Protein AF-A0A1Q9VTE7-F1 (afdb_monomer)

Nearest PDB structures (foldseek):
  2yfb-assembly1_A  TM=2.200E-01  e=4.596E+00  Pseudomonas putida KT2440
  7x8v-assembly5_E  TM=1.874E-01  e=2.341E+00  Oryza sativa Japonica Group

Foldseek 3Di:
DVVVLVVLCVQLQVVLCLLQVHHQPQLADEEEEDCVCVVVVAWARDSVNSYTYDYPPDFQLNSQLRSQCSQLDVFQAPFPLQSLQLSNLSSVVSCVVRVHDDDDQDQDDCPDPLHDARQPDDQADDDCRPVNVSNNNSLSNVLVCLQQVPADSVLSNQLSNCSSQQHALQDDRPDQPPQGDRHYPLRSLSCRCRVVVSVCSLVSCVVHHDDPVVNVLVVLLVVLVVLLVVLCVLQPPAGAAPQLSNCSSVSVSVSNVVSSVLLPCLSNLNVLLVVLCVVLVAAAQVVLSVLRRHDRDNVSSNVSVVSSVLLSVLSVLLSQLVCLLVDDDDPLLVQLCVVLVLVVLSVQLRVCNNPNVSVSSNVSSCSSNVSSVCSSVSSVVVVVVVVVVVVVVVVVVVVVVVVVVVPPDDDDDDDDDDDDDDDDDDDDDDDDDDDDDDDDDDDDDDDDDDDDDDDDDDDDDDDDDDDDDDDDDDDDDPPDPDDDDPPDPPPDDDDDDDDDDDDDDDDDDDDDDDDDDDDDDDDDDDDDDDDDD

Mean predicted aligned error: 15.46 Å

Secondary structure (DSSP, 8-state):
-HHHHHHHHHHHHHHHHHHHTS------SEEEE-SHHHHHS--EEETTTTEEEE-TT--HHHHHHHHHTTTSSTTTBSSHHHHHHHHHHHHHHHHHHTT-----PPPP-TTSTT---GGG--S--STTHHHHHHHHHHHHHHHHIIIIITS-HHHHHHHHHHHHHT--TTS-TT--TTT--SB-HHHHHHIIIIIS--TTHHHHIIIII--HHHHHHHHHHHHHHHHHHHHHHHHTTSPPPHHHHHHHHTT-HHHHHHHHHHHTTHHHHHHHHHHHHHHHTPPP-HHHHHHHHT--SHHHHHHHHHHHHHHHHHHHHHHHHHHHHTS---HHHHHHHHHHTHHHHHHHHHHHHHTT-HHHHHHHHHHHHHHHHHHHHHHHHHHHHHHHHHHHHHHHHHHHHHHHTTT------------------------------------------------------------PPPPP-----------------S---PPP-------------------------------------

Radius of gyration: 44.02 Å; Cα contacts (8 Å, |Δi|>4): 575; chains: 1; bounding box: 144×98×125 Å

pLDDT: mean 78.43, std 24.12, range [26.5, 98.69]

Sequence (533 aa):
MGDFVEQQVTAGLPVLEEVVGHPWPGGLEVIREDVSPQVIGYAWFDPDADEIVVPEDLDEGLLFHELTHAWLDPLHVRERWLYEGLTEVVAERVVSRTDGTWDAVPVPDRRSDVAVPLAAWSEPAGERAGEVDDYGYAASYTAVADLVGDLDDETFTEIVAAVYAGESAYEAAGSAERNGGRTDWRRFLDLVEVRAGVADAPEVFRTWVLDEAGSGALEQRAEALAAYRALDEADAAWSTPFGLRSAMTHWRYPAAADAVAALGTAPADAAALQRAVAEAGLTEPASVREAYQEAADADEYAALVDLLPRAVDVVGAVDTASRTAAAERDPVSELGELVLAVDASASDARALLAGGGLDAAEDAAERATSRAGVATWAGAGVLLLAVVLVGGAVLAARALGRRRARVTSHRVTPSRVVGGSPPPTVESVGGSADARREETRVSTTPHEDRGTGEEQDWADRSDDSARETPGQATTEPDIGSAGAFPALANDALPRDPDVPTDVDPGDPRRSAVGDETDPDDGSPVDPARSSDD

Structure (mmCIF, N/CA/C/O backbone):
data_AF-A0A1Q9VTE7-F1
#
_entry.id   AF-A0A1Q9VTE7-F1
#
loop_
_atom_site.group_PDB
_atom_site.id
_atom_site.type_symbol
_atom_site.label_atom_id
_atom_site.label_alt_id
_atom_site.label_comp_id
_atom_site.label_asym_id
_atom_site.label_entity_id
_atom_site.label_seq_id
_atom_site.pdbx_PDB_ins_code
_atom_site.Cartn_x
_atom_site.Cartn_y
_atom_site.Cartn_z
_atom_site.occupancy
_atom_site.B_iso_or_equiv
_atom_site.auth_seq_id
_atom_site.auth_comp_id
_atom_site.auth_asym_id
_atom_site.auth_atom_id
_atom_site.pdbx_PDB_model_num
ATOM 1 N N . MET A 1 1 ? 11.995 -19.194 -40.676 1.00 61.34 1 MET A N 1
ATOM 2 C CA . MET A 1 1 ? 11.226 -18.274 -39.831 1.00 61.34 1 MET A CA 1
ATOM 3 C C . MET A 1 1 ? 9.909 -18.861 -39.328 1.00 61.34 1 MET A C 1
ATOM 5 O O . MET A 1 1 ? 9.873 -19.208 -38.162 1.00 61.34 1 MET A O 1
ATOM 9 N N . GLY A 1 2 ? 8.875 -19.066 -40.161 1.00 62.41 2 GLY A N 1
ATOM 10 C CA . GLY A 1 2 ? 7.535 -19.521 -39.713 1.00 62.41 2 GLY A CA 1
ATOM 11 C C . GLY A 1 2 ? 7.509 -20.642 -38.656 1.00 62.41 2 GLY A C 1
ATOM 12 O O . GLY A 1 2 ? 7.054 -20.406 -37.543 1.00 62.41 2 GLY A O 1
ATOM 13 N N . ASP A 1 3 ? 8.079 -21.815 -38.960 1.00 77.25 3 ASP A N 1
ATOM 14 C CA . ASP A 1 3 ? 8.145 -22.960 -38.029 1.00 77.25 3 ASP A CA 1
ATOM 15 C C . ASP A 1 3 ? 8.884 -22.655 -36.703 1.00 77.25 3 ASP A C 1
ATOM 17 O O . ASP A 1 3 ? 8.628 -23.312 -35.696 1.00 77.25 3 ASP A O 1
ATOM 21 N N . PHE A 1 4 ? 9.811 -21.686 -36.695 1.00 79.62 4 PHE A N 1
ATOM 22 C CA . PHE A 1 4 ? 10.529 -21.235 -35.495 1.00 79.62 4 PHE A CA 1
ATOM 23 C C . PHE A 1 4 ? 9.644 -20.311 -34.656 1.00 79.62 4 PHE A C 1
ATOM 25 O O . PHE A 1 4 ? 9.434 -20.593 -33.483 1.00 79.62 4 PHE A O 1
ATOM 32 N N . VAL A 1 5 ? 9.047 -19.279 -35.261 1.00 78.75 5 VAL A N 1
ATOM 33 C CA . VAL A 1 5 ? 8.142 -18.355 -34.556 1.00 78.75 5 VAL A CA 1
ATOM 34 C C . VAL A 1 5 ? 6.935 -19.105 -33.981 1.00 78.75 5 VAL A C 1
ATOM 36 O O . VAL A 1 5 ? 6.616 -18.932 -32.810 1.00 78.75 5 VAL A O 1
ATOM 39 N N . GLU A 1 6 ? 6.308 -20.008 -34.747 1.00 80.56 6 GLU A N 1
ATOM 40 C CA . GLU A 1 6 ? 5.195 -20.835 -34.253 1.00 80.56 6 GLU A CA 1
ATOM 41 C C . GLU A 1 6 ? 5.621 -21.706 -33.059 1.00 80.56 6 GLU A C 1
ATOM 43 O O . GLU A 1 6 ? 4.884 -21.812 -32.077 1.00 80.56 6 GLU A O 1
ATOM 48 N N . GLN A 1 7 ? 6.823 -22.292 -33.102 1.00 83.31 7 GLN A N 1
ATOM 49 C CA . GLN A 1 7 ? 7.374 -23.088 -32.004 1.00 83.31 7 GLN A CA 1
ATOM 50 C C . GLN A 1 7 ? 7.652 -22.243 -30.754 1.00 83.31 7 GLN A C 1
ATOM 52 O O . GLN A 1 7 ? 7.215 -22.632 -29.669 1.00 83.31 7 GLN A O 1
ATOM 57 N N . GLN A 1 8 ? 8.332 -21.103 -30.898 1.00 84.06 8 GLN A N 1
ATOM 58 C CA . GLN A 1 8 ? 8.698 -20.237 -29.775 1.00 84.06 8 GLN A CA 1
ATOM 59 C C . GLN A 1 8 ? 7.476 -19.583 -29.132 1.00 84.06 8 GLN A C 1
ATOM 61 O O . GLN A 1 8 ? 7.354 -19.604 -27.913 1.00 84.06 8 GLN A O 1
ATOM 66 N N . VAL A 1 9 ? 6.511 -19.101 -29.922 1.00 85.00 9 VAL A N 1
ATOM 67 C CA . VAL A 1 9 ? 5.245 -18.580 -29.384 1.00 85.00 9 VAL A CA 1
ATOM 68 C C . VAL A 1 9 ? 4.466 -19.696 -28.677 1.00 85.00 9 VAL A C 1
ATOM 70 O O . VAL A 1 9 ? 4.014 -19.507 -27.554 1.00 85.00 9 VAL A O 1
ATOM 73 N N . THR A 1 10 ? 4.357 -20.894 -29.264 1.00 86.94 10 THR A N 1
ATOM 74 C CA . THR A 1 10 ? 3.608 -22.006 -28.639 1.00 86.94 10 THR A CA 1
ATOM 75 C C . THR A 1 10 ? 4.230 -22.488 -27.322 1.00 86.94 10 THR A C 1
ATOM 77 O O . THR A 1 10 ? 3.499 -22.908 -26.424 1.00 86.94 10 THR A O 1
ATOM 80 N N . ALA A 1 11 ? 5.561 -22.474 -27.205 1.00 87.38 11 ALA A N 1
ATOM 81 C CA . ALA A 1 11 ? 6.274 -22.956 -26.021 1.00 87.38 11 ALA A CA 1
ATOM 82 C C . ALA A 1 11 ? 6.509 -21.863 -24.966 1.00 87.38 11 ALA A C 1
ATOM 84 O O . ALA A 1 11 ? 6.350 -22.122 -23.775 1.00 87.38 11 ALA A O 1
ATOM 85 N N . GLY A 1 12 ? 6.888 -20.662 -25.403 1.00 90.31 12 GLY A N 1
ATOM 86 C CA . GLY A 1 12 ? 7.320 -19.560 -24.552 1.00 90.31 12 GLY A CA 1
ATOM 87 C C . GLY A 1 12 ? 6.217 -18.587 -24.154 1.00 90.31 12 GLY A C 1
ATOM 88 O O . GLY A 1 12 ? 6.321 -18.013 -23.078 1.00 90.31 12 GLY A O 1
ATOM 89 N N . LEU A 1 13 ? 5.125 -18.438 -24.919 1.00 91.06 13 LEU A N 1
ATOM 90 C CA . LEU A 1 13 ? 4.034 -17.535 -24.521 1.00 91.06 13 LEU A CA 1
ATOM 91 C C . LEU A 1 13 ? 3.415 -17.901 -23.154 1.00 91.06 13 LEU A C 1
ATOM 93 O O . LEU A 1 13 ? 3.263 -16.996 -22.340 1.00 91.06 13 LEU A O 1
ATOM 97 N N . PRO A 1 14 ? 3.146 -19.183 -22.816 1.00 95.12 14 PRO A N 1
ATOM 98 C CA . PRO A 1 14 ? 2.691 -19.542 -21.469 1.00 95.12 14 PRO A CA 1
ATOM 99 C C . PRO A 1 14 ? 3.731 -19.239 -20.378 1.00 95.12 14 PRO A C 1
ATOM 101 O O . PRO A 1 14 ? 3.369 -18.916 -19.252 1.00 95.12 14 PRO A O 1
ATOM 104 N N . VAL A 1 15 ? 5.027 -19.327 -20.700 1.00 96.69 15 VAL A N 1
ATOM 105 C CA . VAL A 1 15 ? 6.117 -18.975 -19.773 1.00 96.69 15 VAL A CA 1
ATOM 106 C C . VAL A 1 15 ? 6.173 -17.460 -19.567 1.00 96.69 15 VAL A C 1
ATOM 108 O O . VAL A 1 15 ? 6.393 -17.010 -18.449 1.00 96.69 15 VAL A O 1
ATOM 111 N N . LEU A 1 16 ? 5.926 -16.679 -20.618 1.00 95.81 16 LEU A N 1
ATOM 112 C CA . LEU A 1 16 ? 5.852 -15.222 -20.575 1.00 95.81 16 LEU A CA 1
ATOM 113 C C . LEU A 1 16 ? 4.632 -14.742 -19.767 1.00 95.81 16 LEU A C 1
ATOM 115 O O . LEU A 1 16 ? 4.798 -13.906 -18.884 1.00 95.81 16 LEU A O 1
ATOM 119 N N . GLU A 1 17 ? 3.448 -15.342 -19.959 1.00 96.44 17 GLU A N 1
ATOM 120 C CA . GLU A 1 17 ? 2.269 -15.112 -19.099 1.00 96.44 17 GLU A CA 1
ATOM 121 C C . GLU A 1 17 ? 2.569 -15.416 -17.616 1.00 96.44 17 GLU A C 1
ATOM 123 O O . GLU A 1 17 ? 2.171 -14.659 -16.729 1.00 96.44 17 GLU A O 1
ATOM 128 N N . GLU A 1 18 ? 3.299 -16.503 -17.330 1.00 97.50 18 GLU A N 1
ATOM 129 C CA . GLU A 1 18 ? 3.735 -16.844 -15.969 1.00 97.50 18 GLU A CA 1
ATOM 130 C C . GLU A 1 18 ? 4.738 -15.832 -15.388 1.00 97.50 18 GLU A C 1
ATOM 132 O O . GLU A 1 18 ? 4.627 -15.509 -14.211 1.00 97.50 18 GLU A O 1
ATOM 137 N N . VAL A 1 19 ? 5.701 -15.337 -16.177 1.00 97.75 19 VAL A N 1
ATOM 138 C CA . VAL A 1 19 ? 6.744 -14.384 -15.733 1.00 97.75 19 VAL A CA 1
ATOM 139 C C . VAL A 1 19 ? 6.196 -12.962 -15.542 1.00 97.75 19 VAL A C 1
ATOM 141 O O . VAL A 1 19 ? 6.643 -12.247 -14.648 1.00 97.75 19 VAL A O 1
ATOM 144 N N . VAL A 1 20 ? 5.221 -12.545 -16.355 1.00 97.19 20 VAL A N 1
ATOM 145 C CA . VAL A 1 20 ? 4.538 -11.241 -16.235 1.00 97.19 20 VAL A CA 1
ATOM 146 C C . VAL A 1 20 ? 3.411 -11.279 -15.185 1.00 97.19 20 VAL A C 1
ATOM 148 O O . VAL A 1 20 ? 2.946 -10.241 -14.706 1.00 97.19 20 VAL A O 1
ATOM 151 N N . GLY A 1 21 ? 2.947 -12.476 -14.813 1.00 96.81 21 GLY A N 1
ATOM 152 C CA . GLY A 1 21 ? 1.871 -12.680 -13.839 1.00 96.81 21 GLY A CA 1
ATOM 153 C C . GLY A 1 21 ? 0.476 -12.326 -14.364 1.00 96.81 21 GLY A C 1
ATOM 154 O O . GLY A 1 21 ? -0.479 -12.281 -13.588 1.00 96.81 21 GLY A O 1
ATOM 155 N N . HIS A 1 22 ? 0.343 -12.080 -15.670 1.00 95.12 22 HIS A N 1
ATOM 156 C CA . HIS A 1 22 ? -0.901 -11.702 -16.333 1.00 95.12 22 HIS A CA 1
ATOM 157 C C . HIS A 1 22 ? -1.120 -12.541 -17.601 1.00 95.12 22 HIS A C 1
ATOM 159 O O . HIS A 1 22 ? -0.162 -12.807 -18.325 1.00 95.12 22 HIS A O 1
ATOM 165 N N . PRO A 1 23 ? -2.375 -12.916 -17.925 1.00 94.38 23 PRO A N 1
ATOM 166 C CA . PRO A 1 23 ? -2.702 -13.496 -19.225 1.00 94.38 23 PRO A CA 1
ATOM 167 C C . PRO A 1 23 ? -2.325 -12.562 -20.379 1.00 94.38 23 PRO A C 1
ATOM 169 O O . PRO A 1 23 ? -2.251 -11.342 -20.196 1.00 94.38 23 PRO A O 1
ATOM 172 N N . TRP A 1 24 ? -2.181 -13.128 -21.577 1.00 91.12 24 TRP A N 1
ATOM 173 C CA . TRP A 1 24 ? -1.982 -12.373 -22.809 1.00 91.12 24 TRP A CA 1
ATOM 174 C C . TRP A 1 24 ? -3.080 -11.302 -22.980 1.00 91.12 24 TRP A C 1
ATOM 176 O O . TRP A 1 24 ? -4.270 -11.647 -22.971 1.00 91.12 24 TRP A O 1
ATOM 186 N N . PRO A 1 25 ? -2.727 -10.014 -23.151 1.00 86.88 25 PRO A N 1
ATOM 187 C CA . PRO A 1 25 ? -3.695 -8.919 -23.106 1.00 86.88 25 PRO A CA 1
ATOM 188 C C . PRO A 1 25 ? -4.499 -8.780 -24.409 1.00 86.88 25 PRO A C 1
ATOM 190 O O . PRO A 1 25 ? -5.532 -8.109 -24.431 1.00 86.88 25 PRO A O 1
ATOM 193 N N . GLY A 1 26 ? -4.071 -9.449 -25.484 1.00 81.25 26 GLY A N 1
ATOM 194 C CA . GLY A 1 26 ? -4.606 -9.290 -26.836 1.00 81.25 26 GLY A CA 1
ATOM 195 C C . GLY A 1 26 ? -3.626 -8.517 -27.716 1.00 81.25 26 GLY A C 1
ATOM 196 O O . GLY A 1 26 ? -2.425 -8.577 -27.486 1.00 81.25 26 GLY A O 1
ATOM 197 N N . GLY A 1 27 ? -4.132 -7.828 -28.737 1.00 66.75 27 GLY A N 1
ATOM 198 C CA . GLY A 1 27 ? -3.335 -6.873 -29.516 1.00 66.75 27 GLY A CA 1
ATOM 199 C C . GLY A 1 27 ? -2.250 -7.465 -30.426 1.00 66.75 27 GLY A C 1
ATOM 200 O O . GLY A 1 27 ? -1.296 -6.778 -30.754 1.00 66.75 27 GLY A O 1
ATOM 201 N N . LEU A 1 28 ? -2.350 -8.739 -30.823 1.00 71.31 28 LEU A N 1
ATOM 202 C CA . LEU A 1 28 ? -1.445 -9.333 -31.813 1.00 71.31 28 LEU A CA 1
ATOM 203 C C . LEU A 1 28 ? -2.222 -10.232 -32.773 1.00 71.31 28 LEU A C 1
ATOM 205 O O . LEU A 1 28 ? -2.659 -11.328 -32.411 1.00 71.31 28 LEU A O 1
ATOM 209 N N . GLU A 1 29 ? -2.387 -9.758 -34.004 1.00 67.38 29 GLU A N 1
ATOM 210 C CA . GLU A 1 29 ? -2.978 -10.498 -35.118 1.00 67.38 29 GLU A CA 1
ATOM 211 C C . GLU A 1 29 ? -1.906 -11.079 -36.058 1.00 67.38 29 GLU A C 1
ATOM 213 O O . GLU A 1 29 ? -2.140 -12.125 -36.674 1.00 67.38 29 GLU A O 1
ATOM 218 N N . VAL A 1 30 ? -0.736 -10.431 -36.183 1.00 74.19 30 VAL A N 1
ATOM 219 C CA . VAL A 1 30 ? 0.294 -10.776 -37.182 1.00 74.19 30 VAL A CA 1
ATOM 220 C C . VAL A 1 30 ? 1.719 -10.663 -36.620 1.00 74.19 30 VAL A C 1
ATOM 222 O O . VAL A 1 30 ? 2.075 -9.680 -35.988 1.00 74.19 30 VAL A O 1
ATOM 225 N N . ILE A 1 31 ? 2.580 -11.637 -36.934 1.00 72.50 31 ILE A N 1
ATOM 226 C CA . ILE A 1 31 ? 4.043 -11.474 -36.864 1.00 72.50 31 ILE A CA 1
ATOM 227 C C . ILE A 1 31 ? 4.568 -11.539 -38.300 1.00 72.50 31 ILE A C 1
ATOM 229 O O . ILE A 1 31 ? 4.306 -12.520 -39.007 1.00 72.50 31 ILE A O 1
ATOM 233 N N . ARG A 1 32 ? 5.278 -10.501 -38.750 1.00 73.81 32 ARG A N 1
ATOM 234 C CA . ARG A 1 32 ? 5.707 -10.338 -40.143 1.00 73.81 32 ARG A CA 1
ATOM 235 C C . ARG A 1 32 ? 7.209 -10.117 -40.261 1.00 73.81 32 ARG A C 1
ATOM 237 O O . ARG A 1 32 ? 7.781 -9.222 -39.658 1.00 73.81 32 ARG A O 1
ATOM 244 N N . GLU A 1 33 ? 7.823 -10.913 -41.125 1.00 61.25 33 GLU A N 1
ATOM 245 C CA . GLU A 1 33 ? 9.220 -10.775 -41.532 1.00 61.25 33 GLU A CA 1
ATOM 246 C C . GLU A 1 33 ? 9.365 -9.616 -42.539 1.00 61.25 33 GLU A C 1
ATOM 248 O O . GLU A 1 33 ? 8.597 -9.517 -43.506 1.00 61.25 33 GLU A O 1
ATOM 253 N N . ASP A 1 34 ? 10.326 -8.720 -42.309 1.00 62.97 34 ASP A N 1
ATOM 254 C CA . ASP A 1 34 ? 10.645 -7.589 -43.186 1.00 62.97 34 ASP A CA 1
ATOM 255 C C . ASP A 1 34 ? 12.166 -7.346 -43.211 1.00 62.97 34 ASP A C 1
ATOM 257 O O . ASP A 1 34 ? 12.879 -7.565 -42.233 1.00 62.97 34 ASP A O 1
ATOM 261 N N . VAL A 1 35 ? 12.671 -6.851 -44.340 1.00 58.28 35 VAL A N 1
ATOM 262 C CA . VAL A 1 35 ? 14.075 -6.439 -44.506 1.00 58.28 35 VAL A CA 1
ATOM 263 C C . VAL A 1 35 ? 14.306 -5.046 -43.896 1.00 58.28 35 VAL A C 1
ATOM 265 O O . VAL A 1 35 ? 15.431 -4.672 -43.575 1.00 58.28 35 VAL A O 1
ATOM 268 N N . SER A 1 36 ? 13.244 -4.261 -43.702 1.00 56.44 36 SER A N 1
ATOM 269 C CA . SER A 1 36 ? 13.298 -2.908 -43.137 1.00 56.44 36 SER A CA 1
ATOM 270 C C . SER A 1 36 ? 13.924 -2.872 -41.724 1.00 56.44 36 SER A C 1
ATOM 272 O O . SER A 1 36 ? 14.853 -2.084 -41.547 1.00 56.44 36 SER A O 1
ATOM 274 N N . PRO A 1 37 ? 13.558 -3.759 -40.769 1.00 55.72 37 PRO A N 1
ATOM 275 C CA . PRO A 1 37 ? 14.304 -3.997 -39.529 1.00 55.72 37 PRO A CA 1
ATOM 276 C C . PRO A 1 37 ? 15.818 -4.185 -39.696 1.00 55.72 37 PRO A C 1
ATOM 278 O O . PRO A 1 37 ? 16.584 -3.555 -38.979 1.00 55.72 37 PRO A O 1
ATOM 281 N N . GLN A 1 38 ? 16.289 -4.972 -40.674 1.00 49.75 38 GLN A N 1
ATOM 282 C CA . GLN A 1 38 ? 17.734 -5.181 -40.897 1.00 49.75 38 GLN A CA 1
ATOM 283 C C . GLN A 1 38 ? 18.459 -3.921 -41.406 1.00 49.75 38 GLN A C 1
ATOM 285 O O . GLN A 1 38 ? 19.674 -3.798 -41.260 1.00 49.75 38 GLN A O 1
ATOM 290 N N . VAL A 1 39 ? 17.733 -2.993 -42.039 1.00 41.41 39 VAL A N 1
ATOM 291 C CA . VAL A 1 39 ? 18.275 -1.720 -42.547 1.00 41.41 39 VAL A CA 1
ATOM 292 C C . VAL A 1 39 ? 18.219 -0.615 -41.485 1.00 41.41 39 VAL A C 1
ATOM 294 O O . VAL A 1 39 ? 19.031 0.309 -41.529 1.00 41.41 39 VAL A O 1
ATOM 297 N N . ILE A 1 40 ? 17.265 -0.702 -40.556 1.00 46.00 40 ILE A N 1
ATOM 298 C CA . ILE A 1 40 ? 16.991 0.302 -39.518 1.00 46.00 40 ILE A CA 1
ATOM 299 C C . ILE A 1 40 ? 17.677 -0.052 -38.183 1.00 46.00 40 ILE A C 1
ATOM 301 O O . ILE A 1 40 ? 18.106 0.853 -37.474 1.00 46.00 40 ILE A O 1
ATOM 305 N N . GLY A 1 41 ? 17.869 -1.343 -37.894 1.00 38.69 41 GLY A N 1
ATOM 306 C CA . GLY A 1 41 ? 18.646 -1.861 -36.762 1.00 38.69 41 GLY A CA 1
ATOM 307 C C . GLY A 1 41 ? 17.838 -2.528 -35.644 1.00 38.69 41 GLY A C 1
ATOM 308 O O . GLY A 1 41 ? 18.449 -3.006 -34.696 1.00 38.69 41 GLY A O 1
ATOM 309 N N . TYR A 1 42 ? 16.505 -2.576 -35.735 1.00 47.16 42 TYR A N 1
ATOM 310 C CA . TYR A 1 42 ? 15.626 -3.094 -34.678 1.00 47.16 42 TYR A CA 1
ATOM 311 C C . TYR A 1 42 ? 14.313 -3.669 -35.236 1.00 47.16 42 TYR A C 1
ATOM 313 O O . TYR A 1 42 ? 13.849 -3.259 -36.306 1.00 47.16 42 TYR A O 1
ATOM 321 N N . ALA A 1 43 ? 13.739 -4.636 -34.514 1.00 59.19 43 ALA A N 1
ATOM 322 C CA . ALA A 1 43 ? 12.340 -5.046 -34.657 1.00 59.19 43 ALA A CA 1
ATOM 323 C C . ALA A 1 43 ? 11.421 -4.025 -33.950 1.00 59.19 43 ALA A C 1
ATOM 325 O O . ALA A 1 43 ? 11.916 -3.052 -33.376 1.00 59.19 43 ALA A O 1
ATOM 326 N N . TRP A 1 44 ? 10.100 -4.179 -34.074 1.00 63.25 44 TRP A N 1
ATOM 327 C CA . TRP A 1 44 ? 9.150 -3.457 -33.218 1.00 63.25 44 TRP A CA 1
ATOM 328 C C . TRP A 1 44 ? 7.772 -4.133 -33.162 1.00 63.25 44 TRP A C 1
ATOM 330 O O . TRP A 1 44 ? 7.289 -4.684 -34.160 1.00 63.25 44 TRP A O 1
ATOM 340 N N . PHE A 1 45 ? 7.104 -3.999 -32.019 1.00 64.00 45 PHE A N 1
ATOM 341 C CA . PHE A 1 45 ? 5.660 -4.148 -31.854 1.00 64.00 45 PHE A CA 1
ATOM 342 C C . PHE A 1 45 ? 4.927 -2.844 -32.219 1.00 64.00 45 PHE A C 1
ATOM 344 O O . PHE A 1 45 ? 5.261 -1.766 -31.726 1.00 64.00 45 PHE A O 1
ATOM 351 N N . ASP A 1 46 ? 3.919 -2.933 -33.087 1.00 66.25 46 ASP A N 1
ATOM 352 C CA . ASP A 1 46 ? 3.013 -1.842 -33.451 1.00 66.25 46 ASP A CA 1
ATOM 353 C C . ASP A 1 46 ? 1.635 -2.062 -32.784 1.00 66.25 46 ASP A C 1
ATOM 355 O O . ASP A 1 46 ? 0.829 -2.853 -33.289 1.00 66.25 46 ASP A O 1
ATOM 359 N N . PRO A 1 47 ? 1.338 -1.368 -31.665 1.00 60.97 47 PRO A N 1
ATOM 360 C CA . PRO A 1 47 ? 0.075 -1.512 -30.938 1.00 60.97 47 PRO A CA 1
ATOM 361 C C . PRO A 1 47 ? -1.126 -0.845 -31.634 1.00 60.97 47 PRO A C 1
ATOM 363 O O . PRO A 1 47 ? -2.255 -1.037 -31.189 1.00 60.97 47 PRO A O 1
ATOM 366 N N . ASP A 1 48 ? -0.920 -0.054 -32.697 1.00 67.38 48 ASP A N 1
ATOM 367 C CA . ASP A 1 48 ? -2.009 0.479 -33.533 1.00 67.38 48 ASP A CA 1
ATOM 368 C C . ASP A 1 48 ? -2.373 -0.495 -34.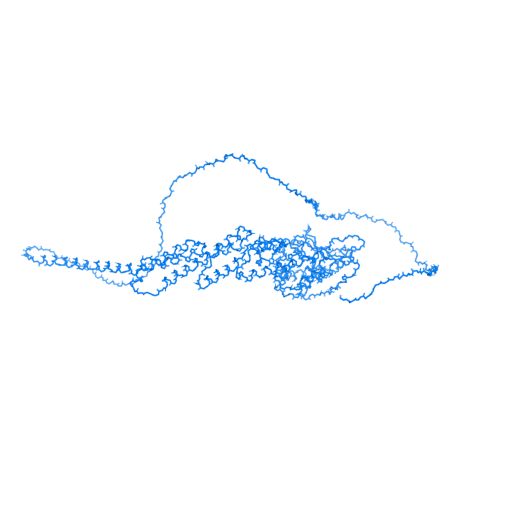677 1.00 67.38 48 ASP A C 1
ATOM 370 O O . ASP A 1 48 ? -3.477 -0.417 -35.231 1.00 67.38 48 ASP A O 1
ATOM 374 N N . ALA A 1 49 ? -1.453 -1.395 -35.051 1.00 60.75 49 ALA A N 1
ATOM 375 C CA . ALA A 1 49 ? -1.610 -2.366 -36.137 1.00 60.75 49 ALA A CA 1
ATOM 376 C C . ALA A 1 49 ? -1.795 -3.827 -35.678 1.00 60.75 49 ALA A C 1
ATOM 378 O O . ALA A 1 49 ? -2.026 -4.689 -36.529 1.00 60.75 49 ALA A O 1
ATOM 379 N N . ASP A 1 50 ? -1.693 -4.104 -34.373 1.00 69.25 50 ASP A N 1
ATOM 380 C CA . ASP A 1 50 ? -1.655 -5.451 -33.784 1.00 69.25 50 ASP A CA 1
ATOM 381 C C . ASP A 1 50 ? -0.592 -6.358 -34.464 1.00 69.25 50 ASP A C 1
ATOM 383 O O . ASP A 1 50 ? -0.831 -7.542 -34.739 1.00 69.25 50 ASP A O 1
ATOM 387 N N . GLU A 1 51 ? 0.582 -5.799 -34.794 1.00 77.00 51 GLU A N 1
ATOM 388 C CA . GLU A 1 51 ? 1.633 -6.451 -35.596 1.00 77.00 51 GLU A CA 1
ATOM 389 C C . GLU A 1 51 ? 3.012 -6.392 -34.912 1.00 77.00 51 GLU A C 1
ATOM 391 O O . GLU A 1 51 ? 3.405 -5.349 -34.402 1.00 77.00 51 GLU A O 1
ATOM 396 N N . ILE A 1 52 ? 3.793 -7.481 -34.955 1.00 69.75 52 ILE A N 1
ATOM 397 C CA . ILE A 1 52 ? 5.250 -7.435 -34.701 1.00 69.75 52 ILE A CA 1
ATOM 398 C C . ILE A 1 52 ? 5.986 -7.544 -36.037 1.00 69.75 52 ILE A C 1
ATOM 400 O O . ILE A 1 52 ? 5.768 -8.500 -36.791 1.00 69.75 52 ILE A O 1
ATOM 404 N N . VAL A 1 53 ? 6.897 -6.609 -36.314 1.00 72.50 53 VAL A N 1
ATOM 405 C CA . VAL A 1 53 ? 7.746 -6.618 -37.514 1.00 72.50 53 VAL A CA 1
ATOM 406 C C . VAL A 1 53 ? 9.168 -7.050 -37.146 1.00 72.50 53 VAL A C 1
ATOM 408 O O . VAL A 1 53 ? 9.870 -6.345 -36.427 1.00 72.50 53 VAL A O 1
ATOM 411 N N . VAL A 1 54 ? 9.605 -8.207 -37.655 1.00 68.88 54 VAL A N 1
ATOM 412 C CA . VAL A 1 54 ? 10.877 -8.864 -37.286 1.00 68.88 54 VAL A CA 1
ATOM 413 C C . VAL A 1 54 ? 11.887 -8.930 -38.447 1.00 68.88 54 VAL A C 1
ATOM 415 O O . VAL A 1 54 ? 11.474 -9.074 -39.602 1.00 68.88 54 VAL A O 1
ATOM 418 N N . PRO A 1 55 ? 13.209 -8.864 -38.177 1.00 68.94 55 PRO A N 1
ATOM 419 C CA . PRO A 1 55 ? 14.258 -9.120 -39.172 1.00 68.94 55 PRO A CA 1
ATOM 420 C C . PRO A 1 55 ? 14.341 -10.606 -39.566 1.00 68.94 55 PRO A C 1
ATOM 422 O O . PRO A 1 55 ? 13.913 -11.477 -38.811 1.00 68.94 55 PRO A O 1
ATOM 425 N N . GLU A 1 56 ? 14.979 -10.922 -40.704 1.00 63.78 56 GLU A N 1
ATOM 426 C CA . GLU A 1 56 ? 15.222 -12.321 -41.129 1.00 63.78 56 GLU A CA 1
ATOM 427 C C . GLU A 1 56 ? 16.183 -13.090 -40.185 1.00 63.78 56 GLU A C 1
ATOM 429 O O . GLU A 1 56 ? 16.216 -14.321 -40.203 1.00 63.78 56 GLU A O 1
ATOM 434 N N . ASP A 1 57 ? 16.940 -12.373 -39.343 1.00 66.88 57 ASP A N 1
ATOM 435 C CA . ASP A 1 57 ? 17.897 -12.911 -38.359 1.00 66.88 57 ASP A CA 1
ATOM 436 C C . ASP A 1 57 ? 17.340 -12.919 -36.913 1.00 66.88 57 ASP A C 1
ATOM 438 O O . ASP A 1 57 ? 18.104 -12.847 -35.955 1.00 66.88 57 ASP A O 1
ATOM 442 N N . LEU A 1 58 ? 16.012 -12.982 -36.744 1.00 76.25 58 LEU A N 1
ATOM 443 C CA . LEU A 1 58 ? 15.338 -13.060 -35.438 1.00 76.25 58 LEU A CA 1
ATOM 444 C C . LEU A 1 58 ? 15.855 -14.221 -34.564 1.00 76.25 58 LEU A C 1
ATOM 446 O O . LEU A 1 58 ? 15.751 -15.391 -34.950 1.00 76.25 58 LEU A O 1
ATOM 450 N N . ASP A 1 59 ? 16.308 -13.897 -33.353 1.00 83.81 59 ASP A N 1
ATOM 451 C CA . ASP A 1 59 ? 16.586 -14.854 -32.280 1.00 83.81 59 ASP A CA 1
ATOM 452 C C . ASP A 1 59 ? 15.448 -14.928 -31.236 1.00 83.81 59 ASP A C 1
ATOM 454 O O . ASP A 1 59 ? 14.402 -14.285 -31.350 1.00 83.81 59 ASP A O 1
ATOM 458 N N . GLU A 1 60 ? 15.625 -15.799 -30.241 1.00 84.88 60 GLU A N 1
ATOM 459 C CA . GLU A 1 60 ? 14.636 -16.067 -29.191 1.00 84.88 60 GLU A CA 1
ATOM 460 C C . GLU A 1 60 ? 14.490 -14.886 -28.219 1.00 84.88 60 GLU A C 1
ATOM 462 O O . GLU A 1 60 ? 13.376 -14.591 -27.790 1.00 84.88 60 GLU A O 1
ATOM 467 N N . GLY A 1 61 ? 15.589 -14.193 -27.905 1.00 87.38 61 GLY A N 1
ATOM 468 C CA . GLY A 1 61 ? 15.597 -13.038 -27.011 1.00 87.38 61 GLY A CA 1
ATOM 469 C C . GLY A 1 61 ? 14.844 -11.865 -27.619 1.00 87.38 61 GLY A C 1
ATOM 470 O O . GLY A 1 61 ? 13.903 -11.367 -27.005 1.00 87.38 61 GLY A O 1
ATOM 471 N N . LEU A 1 62 ? 15.165 -11.511 -28.866 1.00 87.81 62 LEU A N 1
ATOM 472 C CA . LEU A 1 62 ? 14.466 -10.458 -29.602 1.00 87.81 62 LEU A CA 1
ATOM 473 C C . LEU A 1 62 ? 12.970 -10.777 -29.782 1.00 87.81 62 LEU A C 1
ATOM 475 O O . LEU A 1 62 ? 12.133 -9.889 -29.662 1.00 87.81 62 LEU A O 1
ATOM 479 N N . LEU A 1 63 ? 12.592 -12.042 -30.006 1.00 88.19 63 LEU A N 1
ATOM 480 C CA . LEU A 1 63 ? 11.174 -12.412 -30.087 1.00 88.19 63 LEU A CA 1
ATOM 481 C C . LEU A 1 63 ? 10.435 -12.200 -28.754 1.00 88.19 63 LEU A C 1
ATOM 483 O O . LEU A 1 63 ? 9.319 -11.678 -28.758 1.00 88.19 63 LEU A O 1
ATOM 487 N N . PHE A 1 64 ? 11.018 -12.602 -27.620 1.00 92.06 64 PHE A N 1
ATOM 488 C CA . PHE A 1 64 ? 10.376 -12.403 -26.315 1.00 92.06 64 PHE A CA 1
ATOM 489 C C . PHE A 1 64 ? 10.441 -10.948 -25.831 1.00 92.06 64 PHE A C 1
ATOM 491 O O . PHE A 1 64 ? 9.529 -10.529 -25.119 1.00 92.06 64 PHE A O 1
ATOM 498 N N . HIS A 1 65 ? 11.431 -10.169 -26.274 1.00 93.38 65 HIS A N 1
ATOM 499 C CA . HIS A 1 65 ? 11.470 -8.715 -26.118 1.00 93.38 65 HIS A CA 1
ATOM 500 C C . HIS A 1 65 ? 10.209 -8.095 -26.746 1.00 93.38 65 HIS A C 1
ATOM 502 O O . HIS A 1 65 ? 9.343 -7.583 -26.036 1.00 93.38 65 HIS A O 1
ATOM 508 N N . GLU A 1 66 ? 10.017 -8.269 -28.057 1.00 89.75 66 GLU A N 1
ATOM 509 C CA . GLU A 1 66 ? 8.870 -7.690 -28.771 1.00 89.75 66 GLU A CA 1
ATOM 510 C C . GLU A 1 66 ? 7.512 -8.164 -28.231 1.00 89.75 66 GLU A C 1
ATOM 5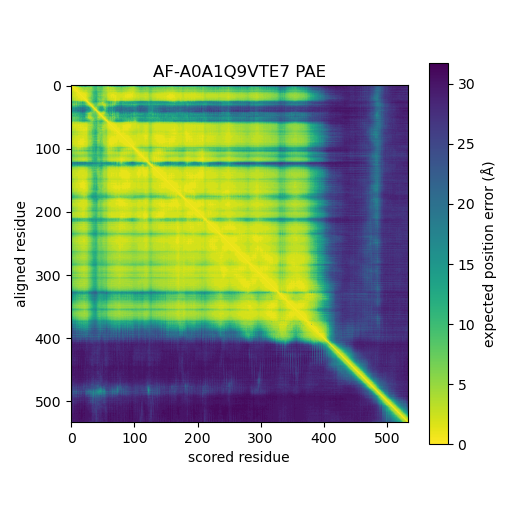12 O O . GLU A 1 66 ? 6.575 -7.376 -28.107 1.00 89.75 66 GLU A O 1
ATOM 517 N N . LEU A 1 67 ? 7.394 -9.441 -27.845 1.00 91.06 67 LEU A N 1
ATOM 518 C CA . LEU A 1 67 ? 6.167 -9.965 -27.233 1.00 91.06 67 LEU A CA 1
ATOM 519 C C . LEU A 1 67 ? 5.865 -9.340 -25.861 1.00 91.06 67 LEU A C 1
ATOM 521 O O . LEU A 1 67 ? 4.695 -9.223 -25.497 1.00 91.06 67 LEU A O 1
ATOM 525 N N . THR A 1 68 ? 6.879 -8.935 -25.091 1.00 94.69 68 THR A N 1
ATOM 526 C CA . THR A 1 68 ? 6.669 -8.348 -23.757 1.00 94.69 68 THR A CA 1
ATOM 527 C C . THR A 1 68 ? 6.085 -6.933 -23.837 1.00 94.69 68 THR A C 1
ATOM 529 O O . THR A 1 68 ? 5.335 -6.531 -22.941 1.00 94.69 68 THR A O 1
ATOM 532 N N . HIS A 1 69 ? 6.308 -6.206 -24.937 1.00 93.38 69 HIS A N 1
ATOM 533 C CA . HIS A 1 69 ? 5.677 -4.901 -25.166 1.00 93.38 69 HIS A CA 1
ATOM 534 C C . HIS A 1 69 ? 4.147 -4.947 -25.267 1.00 93.38 69 HIS A C 1
ATOM 536 O O . HIS A 1 69 ? 3.516 -3.908 -25.122 1.00 93.38 69 HIS A O 1
ATOM 542 N N . ALA A 1 70 ? 3.517 -6.118 -25.414 1.00 90.31 70 ALA A N 1
ATOM 543 C CA . ALA A 1 70 ? 2.062 -6.230 -25.281 1.00 90.31 70 ALA A CA 1
ATOM 544 C C . ALA A 1 70 ? 1.554 -5.885 -23.861 1.00 90.31 70 ALA A C 1
ATOM 546 O O . ALA A 1 70 ? 0.394 -5.506 -23.698 1.00 90.31 70 ALA A O 1
ATOM 547 N N . TRP A 1 71 ? 2.414 -5.994 -22.838 1.00 94.38 71 TRP A N 1
ATOM 548 C CA . TRP A 1 71 ? 2.147 -5.518 -21.476 1.00 94.38 71 TRP A CA 1
ATOM 549 C C . TRP A 1 71 ? 2.959 -4.259 -21.131 1.00 94.38 71 TRP A C 1
ATOM 551 O O . TRP A 1 71 ? 2.441 -3.331 -20.511 1.00 94.38 71 TRP A O 1
ATOM 561 N N . LEU A 1 72 ? 4.248 -4.228 -21.482 1.00 95.31 72 LEU A N 1
ATOM 562 C CA . LEU A 1 72 ? 5.183 -3.182 -21.058 1.00 95.31 72 LEU A CA 1
ATOM 563 C C . LEU A 1 72 ? 5.388 -2.146 -22.169 1.00 95.31 72 LEU A C 1
ATOM 565 O O . LEU A 1 72 ? 6.351 -2.190 -22.934 1.00 95.31 72 LEU A O 1
ATOM 569 N N . ASP A 1 73 ? 4.451 -1.201 -22.233 1.00 90.75 73 ASP A N 1
ATOM 570 C CA . ASP A 1 73 ? 4.327 -0.208 -23.303 1.00 90.75 73 ASP A CA 1
ATOM 571 C C . ASP A 1 73 ? 4.277 1.257 -22.783 1.00 90.75 73 ASP A C 1
ATOM 573 O O . ASP A 1 73 ? 4.183 1.512 -21.572 1.00 90.75 73 ASP A O 1
ATOM 577 N N . PRO A 1 74 ? 4.265 2.259 -23.689 1.00 89.62 74 PRO A N 1
ATOM 578 C CA . PRO A 1 74 ? 4.031 3.668 -23.359 1.00 89.62 74 PRO A CA 1
ATOM 579 C C . PRO A 1 74 ? 2.604 4.045 -22.902 1.00 89.62 74 PRO A C 1
ATOM 581 O O . PRO A 1 74 ? 2.302 5.239 -22.807 1.00 89.62 74 PRO A O 1
ATOM 584 N N . LEU A 1 75 ? 1.706 3.100 -22.625 1.00 90.50 75 LEU A N 1
ATOM 585 C CA . LEU A 1 75 ? 0.410 3.334 -21.973 1.00 90.50 75 LEU A CA 1
ATOM 586 C C . LEU A 1 75 ? 0.478 2.950 -20.486 1.00 90.50 75 LEU A C 1
ATOM 588 O O . LEU A 1 75 ? -0.014 3.705 -19.641 1.00 90.50 75 LEU A O 1
ATOM 592 N N . HIS A 1 76 ? 1.149 1.843 -20.164 1.00 93.81 76 HIS A N 1
ATOM 593 C CA . HIS A 1 76 ? 1.290 1.277 -18.819 1.00 93.81 76 HIS A CA 1
ATOM 594 C C . HIS A 1 76 ? 2.523 1.810 -18.069 1.00 93.81 76 HIS A C 1
ATOM 596 O O . HIS A 1 76 ? 2.456 2.043 -16.858 1.00 93.81 76 HIS A O 1
ATOM 602 N N . VAL A 1 77 ? 3.619 2.112 -18.776 1.00 97.12 77 VAL A N 1
ATOM 603 C CA . VAL A 1 77 ? 4.905 2.556 -18.204 1.00 97.12 77 VAL A CA 1
ATOM 604 C C . VAL A 1 77 ? 5.319 3.912 -18.789 1.00 97.12 77 VAL A C 1
ATOM 606 O O . VAL A 1 77 ? 5.040 4.215 -19.949 1.00 97.12 77 VAL A O 1
ATOM 609 N N . ARG A 1 78 ? 5.892 4.819 -17.984 1.00 95.81 78 ARG A N 1
ATOM 610 C CA . ARG A 1 78 ? 6.063 6.237 -18.355 1.00 95.81 78 ARG A CA 1
ATOM 611 C C . ARG A 1 78 ? 7.341 6.543 -19.124 1.00 95.81 78 ARG A C 1
ATOM 613 O O . ARG A 1 78 ? 7.272 7.246 -20.129 1.00 95.81 78 ARG A O 1
ATOM 620 N N . GL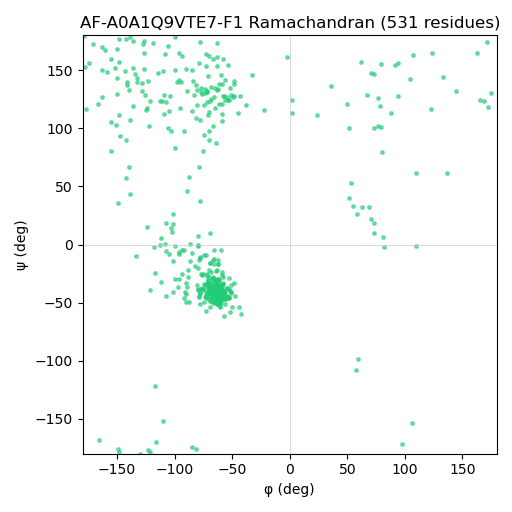U A 1 79 ? 8.485 6.083 -18.641 1.00 94.94 79 GLU A N 1
ATOM 621 C CA . GLU A 1 79 ? 9.787 6.361 -19.243 1.00 94.94 79 GLU A CA 1
ATOM 622 C C . GLU A 1 79 ? 10.239 5.229 -20.169 1.00 94.94 79 GLU A C 1
ATOM 624 O O . GLU A 1 79 ? 10.091 4.062 -19.812 1.00 94.94 79 GLU A O 1
ATOM 629 N N . ARG A 1 80 ? 10.865 5.583 -21.306 1.00 95.31 80 ARG A N 1
ATOM 630 C CA . ARG A 1 80 ? 11.400 4.619 -22.284 1.00 95.31 80 ARG A CA 1
ATOM 631 C C . ARG A 1 80 ? 12.303 3.591 -21.622 1.00 95.31 80 ARG A C 1
ATOM 633 O O . ARG A 1 80 ? 11.970 2.417 -21.604 1.00 95.31 80 ARG A O 1
ATOM 640 N N . TRP A 1 81 ? 13.357 4.054 -20.954 1.00 97.50 81 TRP A N 1
ATOM 641 C CA . TRP A 1 81 ? 14.317 3.186 -20.266 1.00 97.50 81 TRP A CA 1
ATOM 642 C C . TRP A 1 81 ? 13.684 2.113 -19.370 1.00 97.50 81 TRP A C 1
ATOM 644 O O . TRP A 1 81 ? 14.238 1.027 -19.224 1.00 97.50 81 TRP A O 1
ATOM 654 N N . LEU A 1 82 ? 12.534 2.415 -18.759 1.00 98.00 82 LEU A N 1
ATOM 655 C CA . LEU A 1 82 ? 11.894 1.519 -17.814 1.00 98.00 82 LEU A CA 1
ATOM 656 C C . LEU A 1 82 ? 11.135 0.397 -18.526 1.00 98.00 82 LEU A C 1
ATOM 658 O O . LEU A 1 82 ? 11.275 -0.750 -18.112 1.00 98.00 82 LEU A O 1
ATOM 662 N N . TYR A 1 83 ? 10.374 0.689 -19.589 1.00 96.44 83 TYR A N 1
ATOM 663 C CA . TYR A 1 83 ? 9.726 -0.387 -20.344 1.00 96.44 83 TYR A CA 1
ATOM 664 C C . TYR A 1 83 ? 10.732 -1.185 -21.175 1.00 96.44 83 TYR A C 1
ATOM 666 O O . TYR A 1 83 ? 10.686 -2.404 -21.108 1.00 96.44 83 TYR A O 1
ATOM 674 N N . GLU A 1 84 ? 11.695 -0.539 -21.845 1.00 96.00 84 GLU A N 1
ATOM 675 C CA . GLU A 1 84 ? 12.737 -1.238 -22.621 1.00 96.00 84 GLU A CA 1
ATOM 676 C C . GLU A 1 84 ? 13.560 -2.173 -21.711 1.00 96.00 84 GLU A C 1
ATOM 678 O O . GLU A 1 84 ? 13.754 -3.348 -22.010 1.00 96.00 84 GLU A O 1
ATOM 683 N N . GLY A 1 85 ? 14.011 -1.672 -20.551 1.00 97.94 85 GLY A N 1
ATOM 684 C CA . GLY A 1 85 ? 14.829 -2.445 -19.613 1.00 97.94 85 GLY A CA 1
ATOM 685 C C . GLY A 1 85 ? 14.070 -3.579 -18.917 1.00 97.94 85 GLY A C 1
ATOM 686 O O . GLY A 1 85 ? 14.644 -4.643 -18.698 1.00 97.94 85 GLY A O 1
ATOM 687 N N . LEU A 1 86 ? 12.787 -3.389 -18.580 1.00 98.38 86 LEU A N 1
ATOM 688 C CA . LEU A 1 86 ? 11.956 -4.471 -18.035 1.00 98.38 86 LEU A CA 1
ATOM 689 C C . LEU A 1 86 ? 11.622 -5.518 -19.097 1.00 98.38 86 LEU A C 1
ATOM 691 O O . LEU A 1 86 ? 11.692 -6.706 -18.794 1.00 98.38 86 LEU A O 1
ATOM 695 N N . THR A 1 87 ? 11.307 -5.094 -20.321 1.00 96.94 87 THR A N 1
ATOM 696 C CA . THR A 1 87 ? 11.088 -5.985 -21.464 1.00 96.94 87 THR A CA 1
ATOM 697 C C . THR A 1 87 ? 12.304 -6.883 -21.707 1.00 96.94 87 THR A C 1
ATOM 699 O O . THR A 1 87 ? 12.152 -8.101 -21.788 1.00 96.94 87 THR A O 1
ATOM 702 N N . GLU A 1 88 ? 13.514 -6.317 -21.713 1.00 96.81 88 GLU A N 1
ATOM 703 C CA . GLU A 1 88 ? 14.758 -7.074 -21.900 1.00 96.81 88 GLU A CA 1
ATOM 704 C C . GLU A 1 88 ? 15.003 -8.100 -20.772 1.00 96.81 88 GLU A C 1
ATOM 706 O O . GLU A 1 88 ? 15.305 -9.263 -21.036 1.00 96.81 88 GLU A O 1
ATOM 711 N N . VAL A 1 89 ? 14.812 -7.717 -19.502 1.00 97.81 89 VAL A N 1
ATOM 712 C CA . VAL A 1 89 ? 15.010 -8.634 -18.357 1.00 97.81 89 VAL A CA 1
ATOM 713 C C . VAL A 1 89 ? 13.919 -9.717 -18.283 1.00 97.81 89 VAL A C 1
ATOM 715 O O . VAL A 1 89 ? 14.194 -10.852 -17.887 1.00 97.81 89 VAL A O 1
ATOM 718 N N . VAL A 1 90 ? 12.682 -9.413 -18.691 1.00 98.00 90 VAL A N 1
ATOM 719 C CA . VAL A 1 90 ? 11.623 -10.424 -18.854 1.00 98.00 90 VAL A CA 1
ATOM 720 C C . VAL A 1 90 ? 11.994 -11.405 -19.970 1.00 98.00 90 VAL A C 1
ATOM 722 O O . VAL A 1 90 ? 11.890 -12.617 -19.759 1.00 98.00 90 VAL A O 1
ATOM 725 N N . ALA A 1 91 ? 12.484 -10.915 -21.113 1.00 96.06 91 ALA A N 1
ATOM 726 C CA . ALA A 1 91 ? 12.935 -11.749 -22.222 1.00 96.06 91 ALA A CA 1
ATOM 727 C C . ALA A 1 91 ? 14.081 -12.687 -21.804 1.00 96.06 91 ALA A C 1
ATOM 729 O O . ALA A 1 91 ? 13.970 -13.897 -22.012 1.00 96.06 91 ALA A O 1
ATOM 730 N N . GLU A 1 92 ? 15.113 -12.182 -21.114 1.00 96.31 92 GLU A N 1
ATOM 731 C CA . GLU A 1 92 ? 16.206 -12.995 -20.551 1.00 96.31 92 GLU A CA 1
ATOM 732 C C . GLU A 1 92 ? 15.676 -14.139 -19.673 1.00 96.31 92 GLU A C 1
ATOM 734 O O . GLU A 1 92 ? 16.106 -15.296 -19.792 1.00 96.31 92 GLU A O 1
ATOM 739 N N . ARG A 1 93 ? 14.709 -13.833 -18.797 1.00 96.31 93 ARG A N 1
ATOM 740 C CA . ARG A 1 93 ? 14.117 -14.809 -17.874 1.00 96.31 93 ARG A CA 1
ATOM 741 C C . ARG A 1 93 ? 13.282 -15.858 -18.610 1.00 96.31 93 ARG A C 1
ATOM 743 O O . ARG A 1 93 ? 13.337 -17.032 -18.244 1.00 96.31 93 ARG A O 1
ATOM 750 N N . VAL A 1 94 ? 12.547 -15.476 -19.658 1.00 96.19 94 VAL A N 1
ATOM 751 C CA . VAL A 1 94 ? 11.781 -16.415 -20.497 1.00 96.19 94 VAL A CA 1
ATOM 752 C C . VAL A 1 94 ? 12.716 -17.312 -21.308 1.00 96.19 94 VAL A C 1
ATOM 754 O O . VAL A 1 94 ? 12.580 -18.530 -21.205 1.00 96.19 94 VAL A O 1
ATOM 757 N N . VAL A 1 95 ? 13.719 -16.754 -21.999 1.00 94.62 95 VAL A N 1
ATOM 758 C CA . VAL A 1 95 ? 14.756 -17.513 -22.732 1.00 94.62 95 VAL A CA 1
ATOM 759 C C . VAL A 1 95 ? 15.438 -18.535 -21.817 1.00 94.62 95 VAL A C 1
ATOM 761 O O . VAL A 1 95 ? 15.553 -19.714 -22.160 1.00 94.62 95 VAL A O 1
ATOM 764 N N . SER A 1 96 ? 15.814 -18.113 -20.606 1.00 93.12 96 SER A N 1
ATOM 765 C CA . SER A 1 96 ? 16.426 -18.982 -19.591 1.00 93.12 96 SER A CA 1
ATOM 766 C C . SER A 1 96 ? 15.505 -20.119 -19.127 1.00 93.12 96 SER A C 1
ATOM 768 O O . SER A 1 96 ? 15.984 -21.195 -18.766 1.00 93.12 96 SER A O 1
ATOM 770 N N . ARG A 1 97 ? 14.181 -19.908 -19.137 1.00 94.12 97 ARG A N 1
ATOM 771 C CA . ARG A 1 97 ? 13.166 -20.913 -18.772 1.00 94.12 97 ARG A CA 1
ATOM 772 C C . ARG A 1 97 ? 12.739 -21.812 -19.942 1.00 94.12 97 ARG A C 1
ATOM 774 O O . ARG A 1 97 ? 12.127 -22.850 -19.686 1.00 94.12 97 ARG A O 1
ATOM 781 N N . THR A 1 98 ? 13.065 -21.461 -21.187 1.00 92.62 98 THR A N 1
ATOM 782 C CA . THR A 1 98 ? 12.748 -22.237 -22.402 1.00 92.62 98 THR A CA 1
ATOM 783 C C . THR A 1 98 ? 13.944 -23.009 -22.981 1.00 92.62 98 THR A C 1
ATOM 785 O O . THR A 1 98 ? 13.856 -23.501 -24.103 1.00 92.62 98 THR A O 1
ATOM 788 N N . ASP A 1 99 ? 15.042 -23.152 -22.223 1.00 87.75 99 ASP A N 1
ATOM 789 C CA . ASP A 1 99 ? 16.327 -23.741 -22.661 1.00 87.75 99 ASP A CA 1
ATOM 790 C C . ASP A 1 99 ? 16.963 -23.013 -23.876 1.00 87.75 99 ASP A C 1
ATOM 792 O O . ASP A 1 99 ? 17.720 -23.613 -24.647 1.00 87.75 99 ASP A O 1
ATOM 796 N N . GLY A 1 100 ? 16.650 -21.723 -24.047 1.00 86.81 100 GLY A N 1
ATOM 797 C CA . GLY A 1 100 ? 17.119 -20.894 -25.156 1.00 86.81 100 GLY A CA 1
ATOM 798 C C . GLY A 1 100 ? 18.533 -20.330 -24.976 1.00 86.81 100 GLY A C 1
ATOM 799 O O . GLY A 1 100 ? 19.235 -20.637 -24.008 1.00 86.81 100 GLY A O 1
ATOM 800 N N . THR A 1 101 ? 18.975 -19.495 -25.921 1.00 86.50 101 THR A N 1
ATOM 801 C CA . THR A 1 101 ? 20.288 -18.815 -25.851 1.00 86.50 101 THR A CA 1
ATOM 802 C C . THR A 1 101 ? 20.133 -17.312 -25.643 1.00 86.50 101 THR A C 1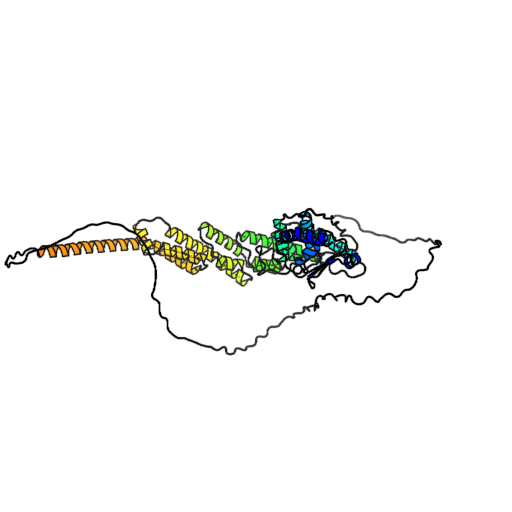
ATOM 804 O O . THR A 1 101 ? 19.517 -16.641 -26.461 1.00 86.50 101 THR A O 1
ATOM 807 N N . TRP A 1 102 ? 20.742 -16.788 -24.575 1.00 89.00 102 TRP A N 1
ATOM 808 C CA . TRP A 1 102 ? 20.839 -15.355 -24.289 1.00 89.00 102 TRP A CA 1
ATOM 809 C C . TRP A 1 102 ? 22.282 -14.872 -24.478 1.00 89.00 102 TRP A C 1
ATOM 811 O O . TRP A 1 102 ? 23.209 -15.468 -23.915 1.00 89.00 102 TRP A O 1
ATOM 821 N N . ASP A 1 103 ? 22.478 -13.807 -25.255 1.00 87.50 103 ASP A N 1
ATOM 822 C CA . ASP A 1 103 ? 23.774 -13.141 -25.395 1.00 87.50 103 ASP A CA 1
ATOM 823 C C . ASP A 1 103 ? 23.918 -12.040 -24.334 1.00 87.50 103 ASP A C 1
ATOM 825 O O . ASP A 1 103 ? 23.033 -11.218 -24.124 1.00 87.50 103 ASP A O 1
ATOM 829 N N . ALA A 1 104 ? 25.057 -12.018 -23.639 1.00 84.38 104 ALA A N 1
ATOM 830 C CA . ALA A 1 104 ? 25.264 -11.096 -22.526 1.00 84.38 104 ALA A CA 1
ATOM 831 C C . ALA A 1 104 ? 25.411 -9.639 -23.003 1.00 84.38 104 ALA A C 1
ATOM 833 O O . ALA A 1 104 ? 26.425 -9.282 -23.615 1.00 84.38 104 ALA A O 1
ATOM 834 N N . VAL A 1 105 ? 24.446 -8.789 -22.642 1.00 88.75 105 VAL A N 1
ATOM 835 C CA . VAL A 1 105 ? 24.472 -7.341 -22.893 1.00 88.75 105 VAL A CA 1
ATOM 836 C C . VAL A 1 105 ? 25.675 -6.699 -22.172 1.00 88.75 105 VAL A C 1
ATOM 838 O O . VAL A 1 105 ? 25.798 -6.809 -20.947 1.00 88.75 105 VAL A O 1
ATOM 841 N N . PRO A 1 106 ? 26.605 -6.027 -22.879 1.00 91.31 106 PRO A N 1
ATOM 842 C CA . PRO A 1 106 ? 27.752 -5.391 -22.239 1.00 91.31 106 PRO A CA 1
ATOM 843 C C . PRO A 1 106 ? 27.352 -4.144 -21.439 1.00 91.31 106 PRO A C 1
ATOM 845 O O . PRO A 1 106 ? 26.727 -3.234 -21.977 1.00 91.31 106 PRO A O 1
ATOM 848 N N . VAL A 1 107 ? 27.811 -4.044 -20.187 1.00 96.25 107 VAL A N 1
ATOM 849 C CA . VAL A 1 107 ? 27.651 -2.828 -19.366 1.00 96.25 107 VAL A CA 1
ATOM 850 C C . VAL A 1 107 ? 28.310 -1.626 -20.069 1.00 96.25 107 VAL A C 1
ATOM 852 O O . VAL A 1 107 ? 29.525 -1.665 -20.307 1.00 96.25 107 VAL A O 1
ATOM 855 N N . PRO A 1 108 ? 27.568 -0.547 -20.388 1.00 96.31 108 PRO A N 1
ATOM 856 C CA . PRO A 1 108 ? 28.099 0.569 -21.165 1.00 96.31 108 PRO A CA 1
ATOM 857 C C . PRO A 1 108 ? 28.961 1.526 -20.327 1.00 96.31 108 PRO A C 1
ATOM 859 O O . PRO A 1 108 ? 28.818 1.648 -19.106 1.00 96.31 108 PRO A O 1
ATOM 862 N N . ASP A 1 109 ? 29.861 2.264 -20.988 1.00 96.00 109 ASP A N 1
ATOM 863 C CA . ASP A 1 109 ? 30.680 3.277 -20.315 1.00 96.00 109 ASP A CA 1
ATOM 864 C C . ASP A 1 109 ? 29.880 4.566 -20.067 1.00 96.00 109 ASP A C 1
ATOM 866 O O . ASP A 1 109 ? 29.661 5.377 -20.972 1.00 96.00 109 ASP A O 1
ATOM 870 N N . ARG A 1 110 ? 29.525 4.792 -18.796 1.00 94.62 110 ARG A N 1
ATOM 871 C CA . ARG A 1 110 ? 28.888 6.020 -18.275 1.00 94.62 110 ARG A CA 1
ATOM 872 C C . ARG A 1 110 ? 29.708 7.305 -18.467 1.00 94.62 110 ARG A C 1
ATOM 874 O O . ARG A 1 110 ? 29.257 8.378 -18.077 1.00 94.62 110 ARG A O 1
ATOM 881 N N . ARG A 1 111 ? 30.935 7.215 -18.988 1.00 94.19 111 ARG A N 1
ATOM 882 C CA . ARG A 1 111 ? 31.806 8.355 -19.330 1.00 94.19 111 ARG A CA 1
ATOM 883 C C . ARG A 1 111 ? 32.022 8.525 -20.833 1.00 94.19 111 ARG A C 1
ATOM 885 O O . ARG A 1 111 ? 32.839 9.359 -21.220 1.00 94.19 111 ARG A O 1
ATOM 892 N N . SER A 1 112 ? 31.335 7.743 -21.662 1.00 94.00 112 SER A N 1
ATOM 893 C CA . SER A 1 112 ? 31.323 7.949 -23.110 1.00 94.00 112 SER A CA 1
ATOM 894 C C . SER A 1 112 ? 30.687 9.299 -23.472 1.00 94.00 112 SER A C 1
ATOM 896 O O . SER A 1 112 ? 29.832 9.810 -22.751 1.00 94.00 112 SER A O 1
ATOM 898 N N . ASP A 1 113 ? 31.072 9.866 -24.619 1.00 92.69 113 ASP A N 1
ATOM 899 C CA . ASP A 1 113 ? 30.547 11.153 -25.115 1.00 92.69 113 ASP A CA 1
ATOM 900 C C . ASP A 1 113 ? 29.040 11.112 -25.475 1.00 92.69 113 ASP A C 1
ATOM 902 O O . ASP A 1 113 ? 28.462 12.140 -25.834 1.00 92.69 113 ASP A O 1
ATOM 906 N N . VAL A 1 114 ? 28.418 9.930 -25.402 1.00 92.25 114 VAL A N 1
ATOM 907 C CA . VAL A 1 114 ? 26.996 9.658 -25.679 1.00 92.25 114 VAL A CA 1
ATOM 908 C C . VAL A 1 114 ? 26.208 9.245 -24.432 1.00 92.25 114 VAL A C 1
ATOM 910 O O . VAL A 1 114 ? 25.001 9.037 -24.516 1.00 92.25 114 VAL A O 1
ATOM 913 N N . ALA A 1 115 ? 26.863 9.163 -23.268 1.00 93.69 115 ALA A N 1
ATOM 914 C CA . ALA A 1 115 ? 26.212 8.794 -22.019 1.00 93.69 115 ALA A CA 1
ATOM 915 C C . ALA A 1 115 ? 25.191 9.856 -21.575 1.00 93.69 115 ALA A C 1
ATOM 917 O O . ALA A 1 115 ? 25.518 11.035 -21.413 1.00 93.69 115 ALA A O 1
ATOM 918 N N . VAL A 1 116 ? 23.960 9.414 -21.318 1.00 93.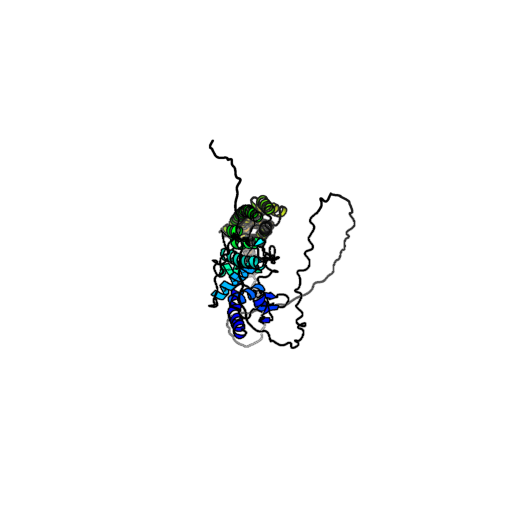38 116 VAL A N 1
ATOM 919 C CA . VAL A 1 116 ? 22.849 10.239 -20.816 1.00 93.38 116 VAL A CA 1
ATOM 920 C C . VAL A 1 116 ? 22.231 9.617 -19.554 1.00 93.38 116 VAL A C 1
ATOM 922 O O . VAL A 1 116 ? 22.258 8.394 -19.409 1.00 93.38 116 VAL A O 1
ATOM 925 N N . PRO A 1 117 ? 21.660 10.409 -18.624 1.00 95.31 117 PRO A N 1
ATOM 926 C CA . PRO A 1 117 ? 20.807 9.868 -17.566 1.00 95.31 117 PRO A CA 1
ATOM 927 C C . PRO A 1 117 ? 19.559 9.231 -18.183 1.00 95.31 117 PRO A C 1
ATOM 929 O O . PRO A 1 117 ? 18.910 9.856 -19.024 1.00 95.31 117 PRO A O 1
ATOM 932 N N . LEU A 1 118 ? 19.187 8.020 -17.765 1.00 96.38 118 LEU A N 1
ATOM 933 C CA . LEU A 1 118 ? 18.077 7.293 -18.393 1.00 96.38 118 LEU A CA 1
ATOM 934 C C . LEU A 1 118 ? 16.722 8.011 -18.270 1.00 96.38 118 LEU A C 1
ATOM 936 O O . LEU A 1 118 ? 15.910 7.933 -19.186 1.00 96.38 118 LEU A O 1
ATOM 940 N N . ALA A 1 119 ? 16.489 8.797 -17.212 1.00 93.06 119 ALA A N 1
ATOM 941 C CA . ALA A 1 119 ? 15.284 9.627 -17.090 1.00 93.06 119 ALA A CA 1
ATOM 942 C C . ALA A 1 119 ? 15.203 10.773 -18.125 1.00 93.06 119 ALA A C 1
ATOM 944 O O . ALA A 1 119 ? 14.144 11.386 -18.270 1.00 93.06 119 ALA A O 1
ATOM 945 N N . ALA A 1 120 ? 16.302 11.069 -18.828 1.00 91.12 120 ALA A N 1
ATOM 946 C CA . ALA A 1 120 ? 16.367 12.005 -19.949 1.00 91.12 120 ALA A CA 1
ATOM 947 C C . ALA A 1 120 ? 16.480 11.302 -21.319 1.00 91.12 120 ALA A C 1
ATOM 949 O O . ALA A 1 120 ? 16.369 11.970 -22.352 1.00 91.12 120 ALA A O 1
ATOM 950 N N . TRP A 1 121 ? 16.677 9.977 -21.353 1.00 93.62 121 TRP A N 1
ATOM 951 C CA . TRP A 1 121 ? 16.654 9.213 -22.599 1.00 93.62 121 TRP A CA 1
ATOM 952 C C . TRP A 1 121 ? 15.228 9.190 -23.168 1.00 93.62 121 TRP A C 1
ATOM 954 O O . TRP A 1 121 ? 14.251 8.879 -22.487 1.00 93.62 121 TRP A O 1
ATOM 964 N N . SER A 1 122 ? 15.118 9.617 -24.419 1.00 84.75 122 SER A N 1
ATOM 965 C CA . SER A 1 122 ? 13.880 9.843 -25.168 1.00 84.75 122 SER A CA 1
ATOM 966 C C . SER A 1 122 ? 14.161 9.578 -26.652 1.00 84.75 122 SER A C 1
ATOM 968 O O . SER A 1 122 ? 15.260 9.130 -26.977 1.00 84.75 122 SER A O 1
ATOM 970 N N . GLU A 1 123 ? 13.191 9.796 -27.548 1.00 75.00 123 GLU A N 1
ATOM 971 C CA . GLU A 1 123 ? 13.386 9.554 -28.986 1.00 75.00 123 GLU A CA 1
ATOM 972 C C . GLU A 1 123 ? 14.667 10.232 -29.517 1.00 75.00 123 GLU A C 1
ATOM 974 O O . GLU A 1 123 ? 14.880 11.431 -29.289 1.00 75.00 123 GLU A O 1
ATOM 979 N N . PRO A 1 124 ? 15.536 9.489 -30.224 1.00 66.88 124 PRO A N 1
ATOM 980 C CA . PRO A 1 124 ? 16.859 9.974 -30.570 1.00 66.88 124 PRO A CA 1
ATOM 981 C C . PRO A 1 124 ? 16.800 11.033 -31.676 1.00 66.88 124 PRO A C 1
ATOM 983 O O . PRO A 1 124 ? 16.212 10.842 -32.741 1.00 66.88 124 PRO A O 1
ATOM 986 N N . ALA A 1 125 ? 17.476 12.162 -31.452 1.00 63.12 125 ALA A N 1
ATOM 987 C CA . ALA A 1 125 ? 17.503 13.282 -32.387 1.00 63.12 125 ALA A CA 1
ATOM 988 C C . ALA A 1 125 ? 18.936 13.741 -32.703 1.00 63.12 125 ALA A C 1
ATOM 990 O O . ALA A 1 125 ? 19.739 14.016 -31.812 1.00 63.12 125 ALA A O 1
ATOM 991 N N . GLY A 1 126 ? 19.231 13.914 -33.995 1.00 74.06 126 GLY A N 1
ATOM 992 C CA . GLY A 1 126 ? 20.508 14.444 -34.485 1.00 74.06 126 GLY A CA 1
ATOM 993 C C . GLY A 1 126 ? 21.514 13.378 -34.929 1.00 74.06 126 GLY A C 1
ATOM 994 O O . GLY A 1 126 ? 21.198 12.201 -35.057 1.00 74.06 126 GLY A O 1
ATOM 995 N N . GLU A 1 127 ? 22.745 13.808 -35.211 1.00 67.38 127 GLU A N 1
ATOM 996 C CA . GLU A 1 127 ? 23.752 13.000 -35.926 1.00 67.38 127 GLU A CA 1
ATOM 997 C C . GLU A 1 127 ? 24.304 11.803 -35.128 1.00 67.38 127 GLU A C 1
ATOM 999 O O . GLU A 1 127 ? 24.889 10.905 -35.726 1.00 67.38 127 GLU A O 1
ATOM 1004 N N . ARG A 1 128 ? 24.101 11.767 -33.802 1.00 77.25 128 ARG A N 1
ATOM 1005 C CA . ARG A 1 128 ? 24.492 10.657 -32.907 1.00 77.25 128 ARG A CA 1
ATOM 1006 C C . ARG A 1 128 ? 23.314 9.825 -32.395 1.00 77.25 128 ARG A C 1
ATOM 1008 O O . ARG A 1 128 ? 23.460 9.118 -31.407 1.00 77.25 128 ARG A O 1
ATOM 1015 N N . ALA A 1 129 ? 22.162 9.918 -33.059 1.00 81.50 129 ALA A N 1
ATOM 1016 C CA . ALA A 1 129 ? 20.935 9.216 -32.687 1.00 81.50 129 ALA A CA 1
ATOM 1017 C C . ALA A 1 129 ? 21.164 7.737 -32.311 1.00 81.50 129 ALA A C 1
ATOM 1019 O O . ALA A 1 129 ? 20.830 7.343 -31.200 1.00 81.50 129 ALA A O 1
ATOM 1020 N N . GLY A 1 130 ? 21.807 6.960 -33.193 1.00 86.12 130 GLY A N 1
ATOM 1021 C CA . GLY A 1 130 ? 22.088 5.539 -32.952 1.00 86.12 130 GLY A CA 1
ATOM 1022 C C . GLY A 1 130 ? 23.034 5.285 -31.775 1.00 86.12 130 GLY A C 1
ATOM 1023 O O . GLY A 1 130 ? 22.699 4.511 -30.896 1.00 86.12 130 GLY A O 1
ATOM 1024 N N . GLU A 1 131 ? 24.164 5.999 -31.690 1.00 88.88 131 GLU A N 1
ATOM 1025 C CA . GLU A 1 131 ? 25.145 5.808 -30.601 1.00 88.88 131 GLU A CA 1
ATOM 1026 C C . GLU A 1 131 ? 24.550 6.103 -29.204 1.00 88.88 131 GLU A C 1
ATOM 1028 O O . GLU A 1 131 ? 24.966 5.508 -28.209 1.00 88.88 131 GLU A O 1
ATOM 1033 N N . VAL A 1 132 ? 23.591 7.035 -29.120 1.00 91.56 132 VAL A N 1
ATOM 1034 C CA . VAL A 1 132 ? 22.867 7.365 -27.879 1.00 91.56 132 VAL A CA 1
ATOM 1035 C C . VAL A 1 132 ? 21.812 6.308 -27.546 1.00 91.56 132 VAL A C 1
ATOM 1037 O O . VAL A 1 132 ? 21.654 5.981 -26.372 1.00 91.56 132 VAL A O 1
ATOM 1040 N N . ASP A 1 133 ? 21.120 5.753 -28.544 1.00 91.75 133 ASP A N 1
ATOM 1041 C CA . ASP A 1 133 ? 20.162 4.663 -28.333 1.00 91.75 133 ASP A CA 1
ATOM 1042 C C . ASP A 1 133 ? 20.864 3.349 -27.959 1.00 91.75 133 ASP A C 1
ATOM 1044 O O . ASP A 1 133 ? 20.444 2.719 -26.993 1.00 91.75 133 ASP A O 1
ATOM 1048 N N . ASP A 1 134 ? 21.985 2.993 -28.600 1.00 92.56 134 ASP A N 1
ATOM 1049 C CA . ASP A 1 134 ? 22.827 1.843 -28.223 1.00 92.56 134 ASP A CA 1
ATOM 1050 C C . ASP A 1 134 ? 23.247 1.920 -26.741 1.00 92.56 134 ASP A C 1
ATOM 1052 O O . ASP A 1 134 ? 23.160 0.944 -25.991 1.00 92.56 134 ASP A O 1
ATOM 1056 N N . TYR A 1 135 ? 23.679 3.109 -26.294 1.00 94.94 135 TYR A N 1
ATOM 1057 C CA . TYR A 1 135 ? 23.963 3.373 -24.882 1.00 94.94 135 TYR A CA 1
ATOM 1058 C C . TYR A 1 135 ? 22.694 3.250 -24.023 1.00 94.94 135 TYR A C 1
ATOM 1060 O O . TYR A 1 135 ? 22.741 2.651 -22.948 1.00 94.94 135 TYR A O 1
ATOM 1068 N N . GLY A 1 136 ? 21.578 3.821 -24.482 1.00 95.62 136 GLY A N 1
ATOM 1069 C CA . GLY A 1 136 ? 20.297 3.854 -23.785 1.00 95.62 136 GLY A CA 1
ATOM 1070 C C . GLY A 1 136 ? 19.744 2.463 -23.491 1.00 95.62 136 GLY A C 1
ATOM 1071 O O . GLY A 1 136 ? 19.455 2.172 -22.331 1.00 95.62 136 GLY A O 1
ATOM 1072 N N . TYR A 1 137 ? 19.682 1.579 -24.490 1.00 95.38 137 TYR A N 1
ATOM 1073 C CA . TYR A 1 137 ? 19.257 0.185 -24.327 1.00 95.38 137 TYR A CA 1
ATOM 1074 C C . TYR A 1 137 ? 20.167 -0.573 -23.349 1.00 95.38 137 TYR A C 1
ATOM 1076 O O . TYR A 1 137 ? 19.689 -1.099 -22.342 1.00 95.38 137 TYR A O 1
ATOM 1084 N N . ALA A 1 138 ? 21.487 -0.552 -23.567 1.00 97.06 138 ALA A N 1
ATOM 1085 C CA . ALA A 1 138 ? 22.436 -1.273 -22.714 1.00 97.06 138 ALA A CA 1
ATOM 1086 C C . ALA A 1 138 ? 22.431 -0.773 -21.254 1.00 97.06 138 ALA A C 1
ATOM 1088 O O . ALA A 1 138 ? 22.546 -1.564 -20.312 1.00 97.06 138 ALA A O 1
ATOM 1089 N N . ALA A 1 139 ? 22.270 0.537 -21.041 1.00 98.06 139 ALA A N 1
ATOM 1090 C CA . ALA A 1 139 ? 22.172 1.126 -19.708 1.00 98.06 139 ALA A CA 1
ATOM 1091 C C . ALA A 1 139 ? 20.815 0.830 -19.052 1.00 98.06 139 ALA A C 1
ATOM 1093 O O . ALA A 1 139 ? 20.775 0.614 -17.842 1.00 98.06 139 ALA A O 1
ATOM 1094 N N . SER A 1 140 ? 19.729 0.772 -19.830 1.00 98.25 140 SER A N 1
ATOM 1095 C CA . SER A 1 140 ? 18.386 0.408 -19.355 1.00 98.25 140 SER A CA 1
ATOM 1096 C C . SER A 1 140 ? 18.342 -1.028 -18.852 1.00 98.25 140 SER A C 1
ATOM 1098 O O . SER A 1 140 ? 17.941 -1.251 -17.711 1.00 98.25 140 SER A O 1
ATOM 1100 N N . TYR A 1 141 ? 18.841 -1.979 -19.649 1.00 98.12 141 TYR A N 1
ATOM 1101 C CA . TYR A 1 141 ? 19.009 -3.365 -19.216 1.00 98.12 141 TYR A CA 1
ATOM 1102 C C . TYR A 1 141 ? 19.875 -3.450 -17.959 1.00 98.12 141 TYR A C 1
ATOM 1104 O O . TYR A 1 141 ? 19.436 -4.016 -16.965 1.00 98.12 141 TYR A O 1
ATOM 1112 N N . THR A 1 142 ? 21.061 -2.824 -17.954 1.00 98.44 142 THR A N 1
ATOM 1113 C CA . THR A 1 142 ? 21.963 -2.867 -16.787 1.00 98.44 142 THR A CA 1
ATOM 1114 C C . THR A 1 142 ? 21.268 -2.351 -15.522 1.00 98.44 142 THR A C 1
ATOM 1116 O O . THR A 1 142 ? 21.318 -2.999 -14.482 1.00 98.44 142 THR A O 1
ATOM 1119 N N . ALA A 1 143 ? 20.580 -1.208 -15.608 1.00 98.44 143 ALA A N 1
ATOM 1120 C CA . ALA A 1 143 ? 19.897 -0.607 -14.468 1.00 98.44 143 ALA A CA 1
ATOM 1121 C C . ALA A 1 143 ? 18.711 -1.448 -13.972 1.00 98.44 143 ALA A C 1
ATOM 1123 O O . ALA A 1 143 ? 18.493 -1.523 -12.767 1.00 98.44 143 ALA A O 1
ATOM 1124 N N . VAL A 1 144 ? 17.937 -2.072 -14.864 1.00 98.69 144 VAL A N 1
ATOM 1125 C CA . VAL A 1 144 ? 16.805 -2.921 -14.462 1.00 98.69 144 VAL A CA 1
ATOM 1126 C C . VAL A 1 144 ? 17.288 -4.284 -13.953 1.00 98.69 144 VAL A C 1
ATOM 1128 O O . VAL A 1 144 ? 16.781 -4.753 -12.937 1.00 98.69 144 VAL A O 1
ATOM 1131 N N . ALA A 1 145 ? 18.317 -4.880 -14.555 1.00 98.00 145 ALA A N 1
ATOM 1132 C CA . ALA A 1 145 ? 18.944 -6.107 -14.067 1.00 98.00 145 ALA A CA 1
ATOM 1133 C C . ALA A 1 145 ? 19.533 -5.923 -12.653 1.00 98.00 145 ALA A C 1
ATOM 1135 O O . ALA A 1 145 ? 19.246 -6.736 -11.775 1.00 98.00 145 ALA A O 1
ATOM 1136 N N . ASP A 1 146 ? 20.235 -4.809 -12.394 1.00 98.12 146 ASP A N 1
ATOM 1137 C CA . ASP A 1 146 ? 20.722 -4.419 -11.055 1.00 98.12 146 ASP A CA 1
ATOM 1138 C C . ASP A 1 146 ? 19.577 -4.250 -10.021 1.00 98.12 146 ASP A C 1
ATOM 1140 O O . ASP A 1 146 ? 19.816 -4.333 -8.814 1.00 98.12 146 ASP A O 1
ATOM 1144 N N . LEU A 1 147 ? 18.338 -3.983 -10.464 1.00 98.62 147 LEU A N 1
ATOM 1145 C CA . LEU A 1 147 ? 17.174 -3.746 -9.596 1.00 98.62 147 LEU A CA 1
ATOM 1146 C C . LEU A 1 147 ? 16.294 -4.978 -9.370 1.00 98.62 147 LEU A C 1
ATOM 1148 O O . LEU A 1 147 ? 15.734 -5.109 -8.284 1.00 98.62 147 LEU A O 1
ATOM 1152 N N . VAL A 1 148 ? 16.108 -5.837 -10.376 1.00 98.31 148 VAL A N 1
ATOM 1153 C CA . VAL A 1 148 ? 15.154 -6.963 -10.310 1.00 98.31 148 VAL A CA 1
ATOM 1154 C C . VAL A 1 148 ? 15.707 -8.309 -10.795 1.00 98.31 148 VAL A C 1
ATOM 1156 O O . VAL A 1 148 ? 15.062 -9.329 -10.567 1.00 98.31 148 VAL A O 1
ATOM 1159 N N . GLY A 1 149 ? 16.888 -8.358 -11.420 1.00 94.50 149 GLY A N 1
ATOM 1160 C CA . GLY A 1 149 ? 17.441 -9.587 -12.009 1.00 94.50 149 GLY A CA 1
ATOM 1161 C C . GLY A 1 149 ? 17.726 -10.694 -10.986 1.00 94.50 149 GLY A C 1
ATOM 1162 O O . GLY A 1 149 ? 17.385 -11.852 -11.219 1.00 94.50 149 GLY A O 1
ATOM 1163 N N . ASP A 1 150 ? 18.262 -10.328 -9.817 1.00 96.44 150 ASP A N 1
ATOM 1164 C CA . ASP A 1 150 ? 18.579 -11.256 -8.716 1.00 96.44 150 ASP A CA 1
ATOM 1165 C C . ASP A 1 150 ? 17.357 -11.654 -7.849 1.00 96.44 150 ASP A C 1
ATOM 1167 O O . ASP A 1 150 ? 17.501 -12.426 -6.895 1.00 96.44 150 ASP A O 1
ATOM 1171 N N . LEU A 1 151 ? 16.149 -11.148 -8.144 1.00 98.12 151 LEU A N 1
ATOM 1172 C CA . LEU A 1 151 ? 14.926 -11.537 -7.426 1.00 98.12 151 LEU A CA 1
ATOM 1173 C C . LEU A 1 151 ? 14.503 -12.970 -7.781 1.00 98.12 151 LEU A C 1
ATOM 1175 O O . LEU A 1 151 ? 14.620 -13.404 -8.931 1.00 98.12 151 LEU A O 1
ATOM 1179 N N . ASP A 1 152 ? 13.946 -13.698 -6.809 1.00 97.62 152 ASP A N 1
ATOM 1180 C CA . ASP A 1 152 ? 13.293 -14.986 -7.066 1.00 97.62 152 ASP A CA 1
ATOM 1181 C C . ASP A 1 152 ? 12.057 -14.848 -7.974 1.00 97.62 152 ASP A C 1
ATOM 1183 O O . ASP A 1 152 ? 11.527 -13.756 -8.173 1.00 97.62 152 ASP A O 1
ATOM 1187 N N . ASP A 1 153 ? 11.622 -15.965 -8.571 1.00 97.06 153 ASP A N 1
ATOM 1188 C CA . ASP A 1 153 ? 10.555 -15.963 -9.583 1.00 97.06 153 ASP A CA 1
ATOM 1189 C C . ASP A 1 153 ? 9.226 -15.406 -9.049 1.00 97.06 153 ASP A C 1
ATOM 1191 O O . ASP A 1 153 ? 8.512 -14.741 -9.793 1.00 97.06 153 ASP A O 1
ATOM 1195 N N . GLU A 1 154 ? 8.899 -15.647 -7.776 1.00 97.19 154 GLU A N 1
ATOM 1196 C CA . GLU A 1 154 ? 7.661 -15.170 -7.146 1.00 97.19 154 GLU A CA 1
ATOM 1197 C C . GLU A 1 154 ? 7.715 -13.644 -6.980 1.00 97.19 154 GLU A C 1
ATOM 1199 O O . GLU A 1 154 ? 6.878 -12.931 -7.535 1.00 97.19 154 GLU A O 1
ATOM 1204 N N . THR A 1 155 ? 8.772 -13.132 -6.343 1.00 98.06 155 THR A N 1
ATOM 1205 C CA . THR A 1 155 ? 8.968 -11.693 -6.108 1.00 98.06 155 THR A CA 1
ATOM 1206 C C . THR A 1 155 ? 9.121 -10.907 -7.416 1.00 98.06 155 THR A C 1
ATOM 1208 O O . THR A 1 155 ? 8.574 -9.812 -7.548 1.00 98.06 155 THR A O 1
ATOM 1211 N N . PHE A 1 156 ? 9.830 -11.451 -8.411 1.00 98.44 156 PHE A N 1
ATOM 1212 C CA . PHE A 1 156 ? 9.956 -10.826 -9.732 1.00 98.44 156 PHE A CA 1
ATOM 1213 C C . PHE A 1 156 ? 8.596 -10.698 -10.424 1.00 98.44 156 PHE A C 1
ATOM 1215 O O . PHE A 1 156 ? 8.238 -9.611 -10.883 1.00 98.44 156 PHE A O 1
ATOM 1222 N N . THR A 1 157 ? 7.823 -11.788 -10.450 1.00 98.31 157 THR A N 1
ATOM 1223 C CA . THR A 1 157 ? 6.492 -11.820 -11.071 1.00 98.31 157 THR A CA 1
ATOM 1224 C C . THR A 1 157 ? 5.552 -10.827 -10.388 1.00 98.31 157 THR A C 1
ATOM 1226 O O . THR A 1 157 ? 4.863 -10.072 -11.069 1.00 98.31 157 THR A O 1
ATOM 1229 N N . GLU A 1 158 ? 5.563 -10.750 -9.051 1.00 97.88 158 GLU A N 1
ATOM 1230 C CA . GLU A 1 158 ? 4.777 -9.761 -8.300 1.00 97.88 158 GLU A CA 1
ATOM 1231 C C . GLU A 1 158 ? 5.151 -8.310 -8.642 1.00 97.88 158 GLU A C 1
ATOM 1233 O O . GLU A 1 158 ? 4.267 -7.454 -8.718 1.00 97.88 158 GLU A O 1
ATOM 1238 N N . ILE A 1 159 ? 6.436 -8.009 -8.866 1.00 98.38 159 ILE A N 1
ATOM 1239 C CA . ILE A 1 159 ? 6.885 -6.661 -9.241 1.00 98.38 159 ILE A CA 1
ATOM 1240 C C . ILE A 1 159 ? 6.504 -6.320 -10.684 1.00 98.38 159 ILE A C 1
ATOM 1242 O O . ILE A 1 159 ? 5.978 -5.231 -10.909 1.00 98.38 159 ILE A O 1
ATOM 1246 N N . VAL A 1 160 ? 6.704 -7.220 -11.652 1.00 98.38 160 VAL A N 1
ATOM 1247 C CA . VAL A 1 160 ? 6.302 -6.976 -13.052 1.00 98.38 160 VAL A CA 1
ATOM 1248 C C . VAL A 1 160 ? 4.780 -6.825 -13.160 1.00 98.38 160 VAL A C 1
ATOM 1250 O O . VAL A 1 160 ? 4.299 -5.870 -13.773 1.00 98.38 160 VAL A O 1
ATOM 1253 N N . ALA A 1 161 ? 4.018 -7.681 -12.473 1.00 98.12 161 ALA A N 1
ATOM 1254 C CA . ALA A 1 161 ? 2.566 -7.571 -12.371 1.00 98.12 161 ALA A CA 1
ATOM 1255 C C . ALA A 1 161 ? 2.126 -6.228 -11.755 1.00 98.12 161 ALA A C 1
ATOM 1257 O O . ALA A 1 161 ? 1.232 -5.570 -12.289 1.00 98.12 161 ALA A O 1
ATOM 1258 N N . ALA A 1 162 ? 2.781 -5.785 -10.675 1.00 98.25 162 ALA A N 1
ATOM 1259 C CA . ALA A 1 162 ? 2.504 -4.504 -10.026 1.00 98.25 162 ALA A CA 1
ATOM 1260 C C . ALA A 1 162 ? 2.856 -3.290 -10.907 1.00 98.25 162 ALA A C 1
ATOM 1262 O O . ALA A 1 162 ? 2.131 -2.293 -10.885 1.00 98.25 162 ALA A O 1
ATOM 1263 N N . VAL A 1 163 ? 3.932 -3.369 -11.701 1.00 98.12 163 VAL A N 1
ATOM 1264 C CA . VAL A 1 163 ? 4.301 -2.339 -12.688 1.00 98.12 163 VAL A CA 1
ATOM 1265 C C . VAL A 1 163 ? 3.238 -2.231 -13.780 1.00 98.12 163 VAL A C 1
ATOM 1267 O O . VAL A 1 163 ? 2.797 -1.116 -14.066 1.00 98.12 163 VAL A O 1
ATOM 1270 N N . TYR A 1 164 ? 2.796 -3.361 -14.343 1.00 97.00 164 TYR A N 1
ATOM 1271 C CA . TYR A 1 164 ? 1.762 -3.410 -15.381 1.00 97.00 164 TYR A CA 1
ATOM 1272 C C . TYR A 1 164 ? 0.405 -2.887 -14.879 1.00 97.00 164 TYR A C 1
ATOM 1274 O O . TYR A 1 164 ? -0.208 -2.026 -15.509 1.00 97.00 164 TYR A O 1
ATOM 1282 N N . ALA A 1 165 ? -0.031 -3.339 -13.699 1.00 96.56 165 ALA A N 1
ATOM 1283 C CA . ALA A 1 165 ? -1.280 -2.904 -13.072 1.00 96.56 165 ALA A CA 1
ATOM 1284 C C . ALA A 1 165 ? -1.232 -1.465 -12.509 1.00 96.56 165 ALA A C 1
ATOM 1286 O O . ALA A 1 165 ? -2.264 -0.920 -12.105 1.00 96.56 165 ALA A O 1
ATOM 1287 N N . GLY A 1 166 ? -0.052 -0.834 -12.466 1.00 97.06 166 GLY A N 1
ATOM 1288 C CA . GLY A 1 166 ? 0.127 0.517 -11.937 1.00 97.06 166 GLY A CA 1
ATOM 1289 C C . GLY A 1 166 ? -0.069 0.619 -10.423 1.00 97.06 166 GLY A C 1
ATOM 1290 O O . GLY A 1 166 ? -0.563 1.639 -9.939 1.00 97.06 166 GLY A O 1
ATOM 1291 N N . GLU A 1 167 ? 0.263 -0.429 -9.664 1.00 97.75 167 GLU A N 1
ATOM 1292 C CA . GLU A 1 167 ? 0.070 -0.497 -8.209 1.00 97.75 167 GLU A CA 1
ATOM 1293 C C . GLU A 1 167 ? 0.950 0.493 -7.435 1.00 97.75 167 GLU A C 1
ATOM 1295 O O . GLU A 1 167 ? 1.967 0.985 -7.920 1.00 97.75 167 GLU A O 1
ATOM 1300 N N . SER A 1 168 ? 0.569 0.812 -6.197 1.00 97.00 168 SER A N 1
ATOM 1301 C CA . SER A 1 168 ? 1.443 1.552 -5.280 1.00 97.00 168 SER A CA 1
ATOM 1302 C C . SER A 1 168 ? 2.147 0.598 -4.323 1.00 97.00 168 SER A C 1
ATOM 1304 O O . SER A 1 168 ? 1.521 -0.295 -3.757 1.00 97.00 168 SER A O 1
ATOM 1306 N N . ALA A 1 169 ? 3.428 0.850 -4.055 1.00 97.19 169 ALA A N 1
ATOM 1307 C CA . ALA A 1 169 ? 4.173 0.148 -3.011 1.00 97.19 169 ALA A CA 1
ATOM 1308 C C . ALA A 1 169 ? 3.650 0.436 -1.587 1.00 97.19 169 ALA A C 1
ATOM 1310 O O . ALA A 1 169 ? 4.010 -0.261 -0.643 1.00 97.19 169 ALA A O 1
ATOM 1311 N N . TYR A 1 170 ? 2.793 1.453 -1.447 1.00 96.31 170 TYR A N 1
ATOM 1312 C CA . TYR A 1 170 ? 2.109 1.835 -0.213 1.00 96.31 170 TYR A CA 1
ATOM 1313 C C . TYR A 1 170 ? 0.648 1.349 -0.184 1.00 96.31 170 TYR A C 1
ATOM 1315 O O . TYR A 1 170 ? -0.153 1.878 0.572 1.00 96.31 170 TYR A O 1
ATOM 1323 N N . GLU A 1 171 ? 0.257 0.381 -1.014 1.00 93.62 171 GLU A N 1
ATOM 1324 C CA . GLU A 1 171 ? -1.051 -0.284 -0.944 1.00 93.62 171 GLU A CA 1
ATOM 1325 C C . GLU A 1 171 ? -0.878 -1.811 -0.885 1.00 93.62 171 GLU A C 1
ATOM 1327 O O . GLU A 1 171 ? 0.192 -2.357 -1.173 1.00 93.62 171 GLU A O 1
ATOM 1332 N N . ALA A 1 172 ? -1.948 -2.515 -0.506 1.00 90.38 172 ALA A N 1
ATOM 1333 C CA . ALA A 1 172 ? -1.980 -3.975 -0.545 1.00 90.38 172 ALA A CA 1
ATOM 1334 C C . ALA A 1 172 ? -1.746 -4.507 -1.975 1.00 90.38 172 ALA A C 1
ATOM 1336 O O . ALA A 1 172 ? -2.190 -3.897 -2.948 1.00 90.38 172 ALA A O 1
ATOM 1337 N N . ALA A 1 173 ? -1.080 -5.658 -2.099 1.00 91.00 173 ALA A N 1
ATOM 1338 C CA . ALA A 1 173 ? -0.847 -6.307 -3.391 1.00 91.00 173 ALA A CA 1
ATOM 1339 C C . ALA A 1 173 ? -2.164 -6.643 -4.110 1.00 91.00 173 ALA A C 1
ATOM 1341 O O . ALA A 1 173 ? -3.132 -7.075 -3.477 1.00 91.00 173 ALA A O 1
ATOM 1342 N N . GLY A 1 174 ? -2.204 -6.415 -5.424 1.00 91.00 174 GLY A N 1
ATOM 1343 C CA . GLY A 1 174 ? -3.414 -6.507 -6.239 1.00 91.00 174 GLY A CA 1
ATOM 1344 C C . GLY A 1 174 ? -4.321 -5.269 -6.176 1.00 91.00 174 GLY A C 1
ATOM 1345 O O . GLY A 1 174 ? -5.428 -5.315 -6.712 1.00 91.00 174 GLY A O 1
ATOM 1346 N N . SER A 1 175 ? -3.910 -4.175 -5.513 1.00 89.50 175 SER A N 1
ATOM 1347 C CA . SER A 1 175 ? -4.737 -2.970 -5.340 1.00 89.50 175 SER A CA 1
ATOM 1348 C C . SER A 1 175 ? -4.241 -1.771 -6.152 1.00 89.50 175 SER A C 1
ATOM 1350 O O . SER A 1 175 ? -3.227 -1.144 -5.841 1.00 89.50 175 SER A O 1
ATOM 1352 N N . ALA A 1 176 ? -5.038 -1.387 -7.151 1.00 87.62 176 ALA A N 1
ATOM 1353 C CA . ALA A 1 176 ? -4.861 -0.163 -7.935 1.00 87.62 176 ALA A CA 1
ATOM 1354 C C . ALA A 1 176 ? -6.045 0.825 -7.807 1.00 87.62 176 ALA A C 1
ATOM 1356 O O . ALA A 1 176 ? -5.994 1.920 -8.362 1.00 87.62 176 ALA A O 1
ATOM 1357 N N . GLU A 1 177 ? -7.108 0.492 -7.059 1.00 84.19 177 GLU A N 1
ATOM 1358 C CA . GLU A 1 177 ? -8.396 1.211 -7.122 1.00 84.19 177 GLU A CA 1
ATOM 1359 C C . GLU A 1 177 ? -8.332 2.695 -6.714 1.00 84.19 177 GLU A C 1
ATOM 1361 O O . GLU A 1 177 ? -9.025 3.523 -7.306 1.00 84.19 177 GLU A O 1
ATOM 1366 N N . ARG A 1 178 ? -7.526 3.042 -5.696 1.00 85.94 178 ARG A N 1
ATOM 1367 C CA . ARG A 1 178 ? -7.479 4.406 -5.123 1.00 85.94 178 ARG A CA 1
ATOM 1368 C C . ARG A 1 178 ? -6.175 5.172 -5.366 1.00 85.94 178 ARG A C 1
ATOM 1370 O O . ARG A 1 178 ? -6.210 6.396 -5.447 1.00 85.94 178 ARG A O 1
ATOM 1377 N N . ASN A 1 179 ? -5.042 4.474 -5.441 1.00 90.50 179 ASN A N 1
ATOM 1378 C CA . ASN A 1 179 ? -3.700 5.054 -5.625 1.00 90.50 179 ASN A CA 1
ATOM 1379 C C . ASN A 1 179 ? -2.972 4.466 -6.858 1.00 90.50 179 ASN A C 1
ATOM 1381 O O . ASN A 1 179 ? -1.755 4.626 -7.004 1.00 90.50 179 ASN A O 1
ATOM 1385 N N . GLY A 1 180 ? -3.697 3.783 -7.750 1.00 92.19 180 GLY A N 1
ATOM 1386 C CA . GLY A 1 180 ? -3.151 3.264 -9.001 1.00 92.19 180 GLY A CA 1
ATOM 1387 C C . GLY A 1 180 ? -2.877 4.346 -10.049 1.00 92.19 180 GLY A C 1
ATOM 1388 O O . GLY A 1 180 ? -3.355 5.477 -9.948 1.00 92.19 180 GLY A O 1
ATOM 1389 N N . GLY A 1 181 ? -2.091 3.999 -11.064 1.00 94.12 181 GLY A N 1
ATOM 1390 C CA . GLY A 1 181 ? -1.831 4.843 -12.230 1.00 94.12 181 GLY A CA 1
ATOM 1391 C C . GLY A 1 181 ? -0.592 4.394 -13.001 1.00 94.12 181 GLY A C 1
ATOM 1392 O O . GLY A 1 181 ? 0.214 3.640 -12.465 1.00 94.12 181 GLY A O 1
ATOM 1393 N N . ARG A 1 182 ? -0.433 4.890 -14.239 1.00 95.75 182 ARG A N 1
ATOM 1394 C CA . ARG A 1 182 ? 0.711 4.596 -15.126 1.00 95.75 182 ARG A CA 1
ATOM 1395 C C . ARG A 1 182 ? 2.033 4.643 -14.355 1.00 95.75 182 ARG A C 1
ATOM 1397 O O . ARG A 1 182 ? 2.318 5.642 -13.685 1.00 95.75 182 ARG A O 1
ATOM 1404 N N . THR A 1 183 ? 2.827 3.582 -14.458 1.00 97.88 183 THR A N 1
ATOM 1405 C CA . THR A 1 183 ? 4.047 3.435 -13.667 1.00 97.88 183 THR A CA 1
ATOM 1406 C C . THR A 1 183 ? 5.139 4.348 -14.183 1.00 97.88 183 THR A C 1
ATOM 1408 O O . THR A 1 183 ? 5.555 4.239 -15.330 1.00 97.88 183 THR A O 1
ATOM 1411 N N . ASP A 1 184 ? 5.607 5.254 -13.330 1.00 96.50 184 ASP A N 1
ATOM 1412 C CA . ASP A 1 184 ? 6.790 6.066 -13.587 1.00 96.50 184 ASP A CA 1
ATOM 1413 C C . ASP A 1 184 ? 7.984 5.584 -12.753 1.00 96.50 184 ASP A C 1
ATOM 1415 O O . ASP A 1 184 ? 7.851 4.766 -11.838 1.00 96.50 184 ASP A O 1
ATOM 1419 N N . TRP A 1 185 ? 9.163 6.125 -13.051 1.00 96.25 185 TRP A N 1
ATOM 1420 C CA . TRP A 1 185 ? 10.414 5.784 -12.372 1.00 96.25 185 TRP A CA 1
ATOM 1421 C C . TRP A 1 185 ? 10.345 5.906 -10.840 1.00 96.25 185 TRP A C 1
ATOM 1423 O O . TRP A 1 185 ? 11.045 5.184 -10.131 1.00 96.25 185 TRP A O 1
ATOM 1433 N N . ARG A 1 186 ? 9.493 6.800 -10.318 1.00 96.81 186 ARG A N 1
ATOM 1434 C CA . ARG A 1 186 ? 9.297 7.038 -8.880 1.00 96.81 186 ARG A CA 1
ATOM 1435 C C . ARG A 1 186 ? 8.499 5.909 -8.243 1.00 96.81 186 ARG A C 1
ATOM 1437 O O . ARG A 1 186 ? 8.947 5.338 -7.251 1.00 96.81 186 ARG A O 1
ATOM 1444 N N . ARG A 1 187 ? 7.363 5.553 -8.853 1.00 97.44 187 ARG A N 1
ATOM 1445 C CA . ARG A 1 187 ? 6.538 4.406 -8.449 1.00 97.44 187 ARG A CA 1
ATOM 1446 C C . ARG A 1 187 ? 7.329 3.101 -8.553 1.00 97.44 187 ARG A C 1
ATOM 1448 O O . ARG A 1 187 ? 7.258 2.292 -7.636 1.00 97.44 187 ARG A O 1
ATOM 1455 N N . PHE A 1 188 ? 8.130 2.923 -9.607 1.00 98.38 188 PHE A N 1
ATOM 1456 C CA . PHE A 1 188 ? 8.997 1.750 -9.750 1.00 98.38 188 PHE A CA 1
ATOM 1457 C C . PHE A 1 188 ? 10.069 1.670 -8.653 1.00 98.38 188 PHE A C 1
ATOM 1459 O O . PHE A 1 188 ? 10.203 0.619 -8.032 1.00 98.38 188 PHE A O 1
ATOM 1466 N N . LEU A 1 189 ? 10.763 2.775 -8.339 1.00 98.50 189 LEU A N 1
ATOM 1467 C CA . LEU A 1 189 ? 11.715 2.829 -7.219 1.00 98.50 189 LEU A CA 1
ATOM 1468 C C . LEU A 1 189 ? 11.055 2.461 -5.878 1.00 98.50 189 LEU A C 1
ATOM 1470 O O . LEU A 1 189 ? 11.643 1.745 -5.067 1.00 98.50 189 LEU A O 1
ATOM 1474 N N . ASP A 1 190 ? 9.830 2.933 -5.640 1.00 98.31 190 ASP A N 1
ATOM 1475 C CA . ASP A 1 190 ? 9.074 2.559 -4.446 1.00 98.31 190 ASP A CA 1
ATOM 1476 C C . ASP A 1 190 ? 8.701 1.068 -4.443 1.00 98.31 190 ASP A C 1
ATOM 1478 O O . ASP A 1 190 ? 8.867 0.418 -3.413 1.00 98.31 190 ASP A O 1
ATOM 1482 N N . LEU A 1 191 ? 8.272 0.494 -5.573 1.00 98.44 191 LEU A N 1
ATOM 1483 C CA . LEU A 1 191 ? 7.964 -0.939 -5.679 1.00 98.44 191 LEU A CA 1
ATOM 1484 C C . LEU A 1 191 ? 9.195 -1.808 -5.368 1.00 98.44 191 LEU A C 1
ATOM 1486 O O . LEU A 1 191 ? 9.110 -2.696 -4.518 1.00 98.44 191 LEU A O 1
ATOM 1490 N N . VAL A 1 192 ? 10.351 -1.532 -5.979 1.00 98.38 192 VAL A N 1
ATOM 1491 C CA . VAL A 1 192 ? 11.556 -2.357 -5.767 1.00 98.38 192 VAL A CA 1
ATOM 1492 C C . VAL A 1 192 ? 12.146 -2.205 -4.359 1.00 98.38 192 VAL A C 1
ATOM 1494 O O . VAL A 1 192 ? 12.522 -3.203 -3.749 1.00 98.38 192 VAL A O 1
ATOM 1497 N N . GLU A 1 193 ? 12.183 -0.999 -3.777 1.00 97.94 193 GLU A N 1
ATOM 1498 C CA . GLU A 1 193 ? 12.756 -0.822 -2.431 1.00 97.94 193 GLU A CA 1
ATOM 1499 C C . GLU A 1 193 ? 11.783 -1.228 -1.310 1.00 97.94 193 GLU A C 1
ATOM 1501 O O . GLU A 1 193 ? 12.205 -1.788 -0.297 1.00 97.94 193 GLU A O 1
ATOM 1506 N N . VAL A 1 194 ? 10.486 -0.922 -1.443 1.00 96.69 194 VAL A N 1
ATOM 1507 C CA . VAL A 1 194 ? 9.505 -1.121 -0.360 1.00 96.69 194 VAL A CA 1
ATOM 1508 C C . VAL A 1 194 ? 8.846 -2.497 -0.431 1.00 96.69 194 VAL A C 1
ATOM 1510 O O . VAL A 1 194 ? 8.696 -3.114 0.621 1.00 96.69 194 VAL A O 1
ATOM 1513 N N . ARG A 1 195 ? 8.494 -3.004 -1.625 1.00 95.06 195 ARG A N 1
ATOM 1514 C CA . ARG A 1 195 ? 7.875 -4.337 -1.777 1.00 95.06 195 ARG A CA 1
ATOM 1515 C C . ARG A 1 195 ? 8.914 -5.446 -1.966 1.00 95.06 195 ARG A C 1
ATOM 1517 O O . ARG A 1 195 ? 8.863 -6.420 -1.225 1.00 95.06 195 ARG A O 1
ATOM 1524 N N . ALA A 1 196 ? 9.874 -5.293 -2.883 1.00 96.44 196 ALA A N 1
ATOM 1525 C CA . ALA A 1 196 ? 10.908 -6.319 -3.114 1.00 96.44 196 ALA A CA 1
ATOM 1526 C C . ALA A 1 196 ? 12.128 -6.228 -2.171 1.00 96.44 196 ALA A C 1
ATOM 1528 O O . ALA A 1 196 ? 12.97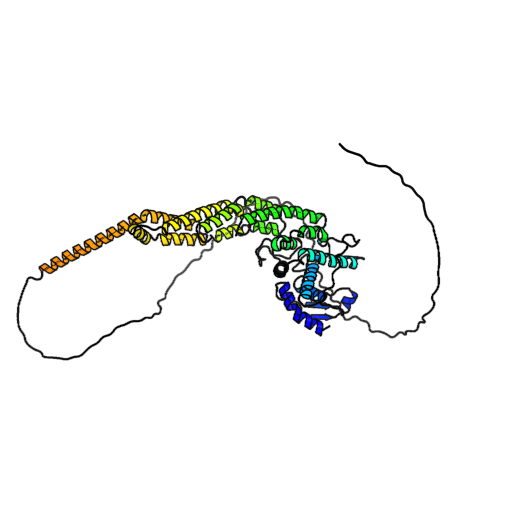3 -7.120 -2.164 1.00 96.44 196 ALA A O 1
ATOM 1529 N N . GLY A 1 197 ? 12.236 -5.176 -1.351 1.00 96.31 197 GLY A N 1
ATOM 1530 C CA . GLY A 1 197 ? 13.298 -5.043 -0.346 1.00 96.31 197 GLY A CA 1
ATOM 1531 C C . GLY A 1 197 ? 14.691 -4.720 -0.907 1.00 96.31 197 GLY A C 1
ATOM 1532 O O . GLY A 1 197 ? 15.689 -4.911 -0.207 1.00 96.31 197 GLY A O 1
ATOM 1533 N N . VAL A 1 198 ? 14.777 -4.219 -2.144 1.00 97.88 198 VAL A N 1
ATOM 1534 C CA . VAL A 1 198 ? 16.033 -3.898 -2.843 1.00 97.88 198 VAL A CA 1
ATOM 1535 C C . VAL A 1 198 ? 16.632 -2.604 -2.276 1.00 97.88 198 VAL A C 1
ATOM 1537 O O . VAL A 1 198 ? 16.457 -1.512 -2.812 1.00 97.88 198 VAL A O 1
ATOM 1540 N N . ALA A 1 199 ? 17.319 -2.721 -1.138 1.00 95.62 199 ALA A N 1
ATOM 1541 C CA . ALA A 1 199 ? 17.776 -1.581 -0.336 1.00 95.62 199 ALA A CA 1
ATOM 1542 C C . ALA A 1 199 ? 18.752 -0.633 -1.065 1.00 95.62 199 ALA A C 1
ATOM 1544 O O . ALA A 1 199 ? 18.756 0.567 -0.789 1.00 95.62 199 ALA A O 1
ATOM 1545 N N . ASP A 1 200 ? 19.549 -1.152 -2.003 1.00 96.38 200 ASP A N 1
ATOM 1546 C CA . ASP A 1 200 ? 20.519 -0.370 -2.781 1.00 96.38 200 ASP A CA 1
ATOM 1547 C C . ASP A 1 200 ? 19.907 0.285 -4.040 1.00 96.38 200 ASP A C 1
ATOM 1549 O O . ASP A 1 200 ? 20.593 1.032 -4.742 1.00 96.38 200 ASP A O 1
ATOM 1553 N N . ALA A 1 201 ? 18.604 0.098 -4.305 1.00 98.00 201 ALA A N 1
ATOM 1554 C CA . ALA A 1 201 ? 17.918 0.672 -5.467 1.00 98.00 201 ALA A CA 1
ATOM 1555 C C . ALA A 1 201 ? 18.130 2.193 -5.649 1.00 98.00 201 ALA A C 1
ATOM 1557 O O . ALA A 1 201 ? 18.416 2.616 -6.773 1.00 98.00 201 ALA A O 1
ATOM 1558 N N . PRO A 1 202 ? 18.102 3.046 -4.598 1.00 97.31 202 PRO A N 1
ATOM 1559 C CA . PRO A 1 202 ? 18.413 4.468 -4.751 1.00 97.31 202 PRO A CA 1
ATOM 1560 C C . PRO A 1 202 ? 19.809 4.750 -5.336 1.00 97.31 202 PRO A C 1
ATOM 1562 O O . PRO A 1 202 ? 19.992 5.785 -5.972 1.00 97.31 202 PRO A O 1
ATOM 1565 N N . GLU A 1 203 ? 20.793 3.865 -5.147 1.00 96.94 203 GLU A N 1
ATOM 1566 C CA . GLU A 1 203 ? 22.142 4.028 -5.705 1.00 96.94 203 GLU A CA 1
ATOM 1567 C C . GLU A 1 203 ? 22.224 3.611 -7.178 1.00 96.94 203 GLU A C 1
ATOM 1569 O O . GLU A 1 203 ? 22.894 4.289 -7.960 1.00 96.94 203 GLU A O 1
ATOM 1574 N N . VAL A 1 204 ? 21.476 2.583 -7.595 1.00 98.00 204 VAL A N 1
ATOM 1575 C CA . VAL A 1 204 ? 21.298 2.250 -9.021 1.00 98.00 204 VAL A CA 1
ATOM 1576 C C . VAL A 1 204 ? 20.665 3.439 -9.756 1.00 98.00 204 VAL A C 1
ATOM 1578 O O . VAL A 1 204 ? 21.151 3.869 -10.805 1.00 98.00 204 VAL A O 1
ATOM 1581 N N . PHE A 1 205 ? 19.660 4.073 -9.143 1.00 97.88 205 PHE A N 1
ATOM 1582 C CA . PHE A 1 205 ? 19.027 5.281 -9.677 1.00 97.88 205 PHE A CA 1
ATOM 1583 C C . PHE A 1 205 ? 19.986 6.478 -9.789 1.00 97.88 205 PHE A C 1
ATOM 1585 O O . PHE A 1 205 ? 19.972 7.151 -10.818 1.00 97.88 205 PHE A O 1
ATOM 1592 N N . ARG A 1 206 ? 20.861 6.733 -8.802 1.00 96.44 206 ARG A N 1
ATOM 1593 C CA . ARG A 1 206 ? 21.936 7.751 -8.926 1.00 96.44 206 ARG A CA 1
ATOM 1594 C C . ARG A 1 206 ? 22.991 7.388 -9.973 1.00 96.44 206 ARG A C 1
ATOM 1596 O O . ARG A 1 206 ? 23.644 8.269 -10.525 1.00 96.44 206 ARG A O 1
ATOM 1603 N N . THR A 1 207 ? 23.202 6.097 -10.206 1.00 96.12 207 THR A N 1
ATOM 1604 C CA . THR A 1 207 ? 24.237 5.584 -11.109 1.00 96.12 207 THR A CA 1
ATOM 1605 C C . THR A 1 207 ? 23.821 5.698 -12.573 1.00 96.12 207 THR A C 1
ATOM 1607 O O . THR A 1 207 ? 24.653 6.085 -13.397 1.00 96.12 207 THR A O 1
ATOM 1610 N N . TRP A 1 208 ? 22.561 5.391 -12.887 1.00 97.38 208 TRP A N 1
ATOM 1611 C CA . TRP A 1 208 ? 22.073 5.248 -14.262 1.00 97.38 208 TRP A CA 1
ATOM 1612 C C . TRP A 1 208 ? 20.917 6.187 -14.623 1.00 97.38 208 TRP A C 1
ATOM 1614 O O . TRP A 1 208 ? 20.865 6.702 -15.739 1.00 97.38 208 TRP A O 1
ATOM 1624 N N . VAL A 1 209 ? 19.977 6.412 -13.703 1.00 97.00 209 VAL A N 1
ATOM 1625 C CA . VAL A 1 209 ? 18.665 6.987 -14.040 1.00 97.00 209 VAL A CA 1
ATOM 1626 C C . VAL A 1 209 ? 18.628 8.505 -13.916 1.00 97.00 209 VAL A C 1
ATOM 1628 O O . VAL A 1 209 ? 18.106 9.182 -14.801 1.00 97.00 209 VAL A O 1
ATOM 1631 N N . LEU A 1 210 ? 19.154 9.043 -12.818 1.00 95.56 210 LEU A N 1
ATOM 1632 C CA . LEU A 1 210 ? 18.931 10.424 -12.403 1.00 95.56 210 LEU A CA 1
ATOM 1633 C C . LEU A 1 210 ? 20.089 11.349 -12.775 1.00 95.56 210 LEU A C 1
ATOM 1635 O O . LEU A 1 210 ? 21.254 10.959 -12.796 1.00 95.56 210 LEU A O 1
ATOM 1639 N N . ASP A 1 211 ? 19.754 12.615 -13.004 1.00 88.50 211 ASP A N 1
ATOM 1640 C CA . ASP A 1 211 ? 20.717 13.709 -13.020 1.00 88.50 211 ASP A CA 1
ATOM 1641 C C . ASP A 1 211 ? 20.972 14.250 -11.592 1.00 88.50 211 ASP A C 1
ATOM 1643 O O . ASP A 1 211 ? 20.499 13.712 -10.581 1.00 88.50 211 ASP A O 1
ATOM 1647 N N . GLU A 1 212 ? 21.742 15.337 -11.491 1.00 81.62 212 GLU A N 1
ATOM 1648 C CA . GLU A 1 212 ? 22.040 16.000 -10.214 1.00 81.62 212 GLU A CA 1
ATOM 1649 C C . GLU A 1 212 ? 20.764 16.513 -9.513 1.00 81.62 212 GLU A C 1
ATOM 1651 O O . GLU A 1 212 ? 20.656 16.440 -8.288 1.00 81.62 212 GLU A O 1
ATOM 1656 N N . ALA A 1 213 ? 19.763 16.972 -10.276 1.00 76.44 213 ALA A N 1
ATOM 1657 C CA . ALA A 1 213 ? 18.508 17.483 -9.731 1.00 76.44 213 ALA A CA 1
ATOM 1658 C C . ALA A 1 213 ? 17.606 16.355 -9.198 1.00 76.44 213 ALA A C 1
ATOM 1660 O O . ALA A 1 213 ? 17.082 16.457 -8.086 1.00 76.44 213 ALA A O 1
ATOM 1661 N N . GLY A 1 214 ? 17.464 15.261 -9.951 1.00 80.62 214 GLY A N 1
ATOM 1662 C CA . GLY A 1 214 ? 16.734 14.065 -9.532 1.00 80.62 214 GLY A CA 1
ATOM 1663 C C . GLY A 1 214 ? 17.346 13.418 -8.289 1.00 80.62 214 GLY A C 1
ATOM 1664 O O . GLY A 1 214 ? 16.619 13.001 -7.387 1.00 80.62 214 GLY A O 1
ATOM 1665 N N . SER A 1 215 ? 18.678 13.417 -8.182 1.00 85.31 215 SER A N 1
ATOM 1666 C CA . SER A 1 215 ? 19.397 12.874 -7.022 1.00 85.31 215 SER A CA 1
ATOM 1667 C C . SER A 1 215 ? 19.006 13.555 -5.699 1.00 85.31 215 SER A C 1
ATOM 1669 O O . SER A 1 215 ? 18.860 12.874 -4.684 1.00 85.31 215 SER A O 1
ATOM 1671 N N . GLY A 1 216 ? 18.743 14.869 -5.706 1.00 85.81 216 GLY A N 1
ATOM 1672 C CA . GLY A 1 216 ? 18.288 15.620 -4.525 1.00 85.81 216 GLY A CA 1
ATOM 1673 C C . GLY A 1 216 ? 16.858 15.292 -4.056 1.00 85.81 216 GLY A C 1
ATOM 1674 O O . GLY A 1 216 ? 16.484 15.604 -2.922 1.00 85.81 216 GLY A O 1
ATOM 1675 N N . ALA A 1 217 ? 16.044 14.635 -4.889 1.00 88.94 217 ALA A N 1
ATOM 1676 C CA . ALA A 1 217 ? 14.729 14.140 -4.478 1.00 88.94 217 ALA A CA 1
ATOM 1677 C C . ALA A 1 217 ? 14.826 12.855 -3.631 1.00 88.94 217 ALA A C 1
ATOM 1679 O O . ALA A 1 217 ? 13.947 12.599 -2.806 1.00 88.94 217 ALA A O 1
ATOM 1680 N N . LEU A 1 218 ? 15.905 12.074 -3.782 1.00 94.75 218 LEU A N 1
ATOM 1681 C CA . LEU A 1 218 ? 16.110 10.825 -3.039 1.00 94.75 218 LEU A CA 1
ATOM 1682 C C . LEU A 1 218 ? 16.394 11.047 -1.547 1.00 94.75 218 LEU A C 1
ATOM 1684 O O . LEU A 1 218 ? 16.061 10.188 -0.735 1.00 94.75 218 LEU A O 1
ATOM 1688 N N . GLU A 1 219 ? 16.982 12.184 -1.166 1.00 91.62 219 GLU A N 1
ATOM 1689 C CA . GLU A 1 219 ? 17.225 12.519 0.246 1.00 91.62 219 GLU A CA 1
ATOM 1690 C C . GLU A 1 219 ? 15.907 12.799 0.984 1.00 91.62 219 GLU A C 1
ATOM 1692 O O . GLU A 1 219 ? 15.629 12.193 2.018 1.00 91.62 219 GLU A O 1
ATOM 1697 N N . GLN A 1 220 ? 15.047 13.638 0.393 1.00 92.56 220 GLN A N 1
ATOM 1698 C CA . GLN A 1 220 ? 13.699 13.921 0.906 1.00 92.56 220 GLN A CA 1
ATOM 1699 C C . GLN A 1 220 ? 12.841 12.651 0.964 1.00 92.56 220 GLN A C 1
ATOM 1701 O O . GLN A 1 220 ? 12.100 12.442 1.925 1.00 92.56 220 GLN A O 1
ATOM 1706 N N . ARG A 1 221 ? 12.985 11.772 -0.038 1.00 96.94 221 ARG A N 1
ATOM 1707 C CA . ARG A 1 221 ? 12.351 10.452 -0.043 1.00 96.94 221 ARG A CA 1
ATOM 1708 C C . ARG A 1 221 ? 12.792 9.594 1.134 1.00 96.94 221 ARG A C 1
ATOM 1710 O O . ARG A 1 221 ? 11.940 9.016 1.797 1.00 96.94 221 ARG A O 1
ATOM 1717 N N . ALA A 1 222 ? 14.096 9.496 1.388 1.00 96.25 222 ALA A N 1
ATOM 1718 C CA . ALA A 1 222 ? 14.627 8.662 2.461 1.00 96.25 222 ALA A CA 1
ATOM 1719 C C . ALA A 1 222 ? 14.129 9.119 3.845 1.00 96.25 222 ALA A C 1
ATOM 1721 O O . ALA A 1 222 ? 13.774 8.280 4.672 1.00 96.25 222 ALA A O 1
ATOM 1722 N N . GLU A 1 223 ? 14.037 10.433 4.079 1.00 96.19 223 GLU A N 1
ATOM 1723 C CA . GLU A 1 223 ? 13.455 10.994 5.306 1.00 96.19 223 GLU A CA 1
ATOM 1724 C C . GLU A 1 223 ? 11.959 10.655 5.438 1.00 96.19 223 GLU A C 1
ATOM 1726 O O . GLU A 1 223 ? 11.530 10.122 6.465 1.00 96.19 223 GLU A O 1
ATOM 1731 N N . ALA A 1 224 ? 11.169 10.885 4.384 1.00 97.94 224 ALA A N 1
ATOM 1732 C CA . ALA A 1 224 ? 9.735 10.599 4.394 1.00 97.94 224 ALA A CA 1
ATOM 1733 C C . ALA A 1 224 ? 9.425 9.095 4.521 1.00 97.94 224 ALA A C 1
ATOM 1735 O O . ALA A 1 224 ? 8.514 8.710 5.251 1.00 97.94 224 ALA A O 1
ATOM 1736 N N . LEU A 1 225 ? 10.208 8.233 3.867 1.00 97.81 225 LEU A N 1
ATOM 1737 C CA . LEU A 1 225 ? 10.066 6.778 3.936 1.00 97.81 225 LEU A CA 1
ATOM 1738 C C . LEU A 1 225 ? 10.459 6.226 5.313 1.00 97.81 225 LEU A C 1
ATOM 1740 O O . LEU A 1 225 ? 9.833 5.281 5.791 1.00 97.81 225 LEU A O 1
ATOM 1744 N N . ALA A 1 226 ? 11.442 6.828 5.989 1.00 97.50 226 ALA A N 1
ATOM 1745 C CA . ALA A 1 226 ? 11.756 6.493 7.377 1.00 97.50 226 ALA A CA 1
ATOM 1746 C C . ALA A 1 226 ? 10.605 6.870 8.329 1.00 97.50 226 ALA A C 1
ATOM 1748 O O . ALA A 1 226 ? 10.254 6.076 9.202 1.00 97.50 226 ALA A O 1
ATOM 1749 N N . ALA A 1 227 ? 9.981 8.038 8.134 1.00 97.25 227 ALA A N 1
ATOM 1750 C CA . ALA A 1 227 ? 8.799 8.445 8.897 1.00 97.25 227 ALA A CA 1
ATOM 1751 C C . ALA A 1 227 ? 7.583 7.540 8.618 1.00 97.25 227 ALA A C 1
ATOM 1753 O O . ALA A 1 227 ? 6.892 7.148 9.555 1.00 97.25 227 ALA A O 1
ATOM 1754 N N . TYR A 1 228 ? 7.363 7.155 7.355 1.00 97.56 228 TYR A N 1
ATOM 1755 C CA . TYR A 1 228 ? 6.317 6.210 6.959 1.00 97.56 228 TYR A CA 1
ATOM 1756 C C . TYR A 1 228 ? 6.509 4.838 7.621 1.00 97.56 228 TYR A C 1
ATOM 1758 O O . TYR A 1 228 ? 5.610 4.361 8.305 1.00 97.56 228 TYR A O 1
ATOM 1766 N N . ARG A 1 229 ? 7.699 4.228 7.488 1.00 96.00 229 ARG A N 1
ATOM 1767 C CA . ARG A 1 229 ? 8.012 2.909 8.074 1.00 96.00 229 ARG A CA 1
ATOM 1768 C C . ARG A 1 229 ? 7.836 2.892 9.602 1.00 96.00 229 ARG A C 1
ATOM 1770 O O . ARG A 1 229 ? 7.408 1.884 10.150 1.00 96.00 229 ARG A O 1
ATOM 1777 N N . ALA A 1 230 ? 8.120 4.005 10.286 1.00 95.56 230 ALA A N 1
ATOM 1778 C CA . ALA A 1 230 ? 7.918 4.132 11.731 1.00 95.56 230 ALA A CA 1
ATOM 1779 C C . ALA A 1 230 ? 6.435 4.233 12.152 1.00 95.56 230 ALA A C 1
ATOM 1781 O O . ALA A 1 230 ? 6.105 3.866 13.280 1.00 95.56 230 ALA A O 1
ATOM 1782 N N . LEU A 1 231 ? 5.552 4.731 11.278 1.00 95.06 231 LEU A N 1
ATOM 1783 C CA . LEU A 1 231 ? 4.100 4.712 11.492 1.00 95.06 231 LEU A CA 1
ATOM 1784 C C . LEU A 1 231 ? 3.513 3.333 11.191 1.00 95.06 231 LEU A C 1
ATOM 1786 O O . LEU A 1 231 ? 2.782 2.804 12.018 1.00 95.06 231 LEU A O 1
ATOM 1790 N N . ASP A 1 232 ? 3.921 2.719 10.083 1.00 94.12 232 ASP A N 1
ATOM 1791 C CA . ASP A 1 232 ? 3.484 1.382 9.673 1.00 94.12 232 ASP A CA 1
ATOM 1792 C C . ASP A 1 232 ? 3.817 0.315 10.742 1.00 94.12 232 ASP A C 1
ATOM 1794 O O . ASP A 1 232 ? 2.964 -0.484 11.127 1.00 94.12 232 ASP A O 1
ATOM 1798 N N . GLU A 1 233 ? 5.013 0.379 11.351 1.00 93.00 233 GLU A N 1
ATOM 1799 C CA . GLU A 1 233 ? 5.369 -0.455 12.515 1.00 93.00 233 GLU A CA 1
ATOM 1800 C C . GLU A 1 233 ? 4.475 -0.173 13.743 1.00 93.00 233 GLU A C 1
ATOM 1802 O O . GLU A 1 233 ? 4.154 -1.088 14.510 1.00 93.00 233 GLU A O 1
ATOM 1807 N N . ALA A 1 234 ? 4.051 1.080 13.941 1.00 93.94 234 ALA A N 1
ATOM 1808 C CA . ALA A 1 234 ? 3.164 1.469 15.035 1.00 93.94 234 ALA A CA 1
ATOM 1809 C C . ALA A 1 234 ? 1.697 1.062 14.797 1.00 93.94 234 ALA A C 1
ATOM 1811 O O . ALA A 1 234 ? 0.990 0.827 15.775 1.00 93.94 234 ALA A O 1
ATOM 1812 N N . ASP A 1 235 ? 1.262 0.920 13.542 1.00 91.75 235 ASP A N 1
ATOM 1813 C CA . ASP A 1 235 ? -0.090 0.504 13.141 1.00 91.75 235 ASP A CA 1
ATOM 1814 C C . ASP A 1 235 ? -0.336 -1.012 13.268 1.00 91.75 235 ASP A C 1
ATOM 1816 O O . ASP A 1 235 ? -1.483 -1.473 13.270 1.00 91.75 235 ASP A O 1
ATOM 1820 N N . ALA A 1 236 ? 0.728 -1.791 13.475 1.00 90.44 236 ALA A N 1
ATOM 1821 C CA . ALA A 1 236 ? 0.719 -3.231 13.729 1.00 90.44 236 ALA A CA 1
ATOM 1822 C C . ALA A 1 236 ? 0.077 -4.077 12.609 1.00 90.44 236 ALA A C 1
ATOM 1824 O O . ALA A 1 236 ? 0.761 -4.440 11.659 1.00 90.44 236 ALA A O 1
ATOM 1825 N N . ALA A 1 237 ? -1.195 -4.477 12.736 1.00 93.00 237 ALA A N 1
ATOM 1826 C CA . ALA A 1 237 ? -1.912 -5.226 11.694 1.00 93.00 237 ALA A CA 1
ATOM 1827 C C . ALA A 1 237 ? -2.829 -4.335 10.837 1.00 93.00 237 ALA A C 1
ATOM 1829 O O . ALA A 1 237 ? -3.509 -4.834 9.937 1.00 93.00 237 ALA A O 1
ATOM 1830 N N . TRP A 1 238 ? -2.894 -3.036 11.132 1.00 95.50 238 TRP A N 1
ATOM 1831 C CA . TRP A 1 238 ? -3.625 -2.060 10.331 1.00 95.50 238 TRP A CA 1
ATOM 1832 C C . TRP A 1 238 ? -2.690 -1.413 9.312 1.00 95.50 238 TRP A C 1
ATOM 1834 O O . TRP A 1 238 ? -1.473 -1.472 9.424 1.00 95.50 238 TRP A O 1
ATOM 1844 N N . SER A 1 239 ? -3.286 -0.799 8.298 1.00 94.50 239 SER A N 1
ATOM 1845 C CA . SER A 1 239 ? -2.550 -0.074 7.266 1.00 94.50 239 SER A CA 1
ATOM 1846 C C . SER A 1 239 ? -2.492 1.388 7.667 1.00 94.50 239 SER A C 1
ATOM 1848 O O . SER A 1 239 ? -3.509 1.933 8.105 1.00 94.50 239 SER A O 1
ATOM 1850 N N . THR A 1 240 ? -1.344 2.018 7.441 1.00 96.19 240 THR A N 1
ATOM 1851 C CA . THR A 1 240 ? -1.162 3.466 7.599 1.00 96.19 240 THR A CA 1
ATOM 1852 C C . THR A 1 240 ? -2.287 4.250 6.889 1.00 96.19 240 THR A C 1
ATOM 1854 O O . THR A 1 240 ? -2.694 3.840 5.800 1.00 96.19 240 THR A O 1
ATOM 1857 N N . PRO A 1 241 ? -2.829 5.361 7.425 1.00 97.62 241 PRO A N 1
ATOM 1858 C CA . PRO A 1 241 ? -3.986 6.050 6.833 1.00 97.62 241 PRO A CA 1
ATOM 1859 C C . PRO A 1 241 ? -3.814 6.498 5.369 1.00 97.62 241 PRO A C 1
ATOM 1861 O O . PRO A 1 241 ? -2.742 6.953 4.954 1.00 97.62 241 PRO A O 1
ATOM 1864 N N . PHE A 1 242 ? -4.886 6.375 4.575 1.00 97.69 242 PHE A N 1
ATOM 1865 C CA . PHE A 1 242 ? -4.889 6.546 3.114 1.00 97.69 242 PHE A CA 1
ATOM 1866 C C . PHE A 1 242 ? -4.249 7.851 2.630 1.00 97.69 242 PHE A C 1
ATOM 1868 O O . PHE A 1 242 ? -3.522 7.843 1.634 1.00 97.69 242 PHE A O 1
ATOM 1875 N N . GLY A 1 243 ? -4.482 8.975 3.310 1.00 97.75 243 GLY A N 1
ATOM 1876 C CA . GLY A 1 243 ? -3.933 10.267 2.894 1.00 97.75 243 GLY A CA 1
ATOM 1877 C C . GLY A 1 243 ? -2.405 10.299 2.933 1.00 97.75 243 GLY A C 1
ATOM 1878 O O . GLY A 1 243 ? -1.778 10.859 2.031 1.00 97.75 243 GLY A O 1
ATOM 1879 N N . LEU A 1 244 ? -1.792 9.619 3.907 1.00 97.88 244 LEU A N 1
ATOM 1880 C CA . LEU A 1 244 ? -0.343 9.449 3.985 1.00 97.88 244 LEU A CA 1
ATOM 1881 C C . LEU A 1 244 ? 0.165 8.472 2.911 1.00 97.88 244 LEU A C 1
ATOM 1883 O O . LEU A 1 244 ? 1.102 8.816 2.188 1.00 97.88 244 LEU A O 1
ATOM 1887 N N . ARG A 1 245 ? -0.492 7.318 2.708 1.00 97.75 245 ARG A N 1
ATOM 1888 C CA . ARG A 1 245 ? -0.147 6.375 1.616 1.00 97.75 245 ARG A CA 1
ATOM 1889 C C . ARG A 1 245 ? -0.210 7.059 0.241 1.00 97.75 245 ARG A C 1
ATOM 1891 O O . ARG A 1 245 ? 0.693 6.920 -0.586 1.00 97.75 245 ARG A O 1
ATOM 1898 N N . SER A 1 246 ? -1.224 7.899 0.023 1.00 97.44 246 SER A N 1
ATOM 1899 C CA . SER A 1 246 ? -1.394 8.703 -1.192 1.00 97.44 246 SER A CA 1
ATOM 1900 C C . SER A 1 246 ? -0.380 9.848 -1.309 1.00 97.44 246 SER A C 1
ATOM 1902 O O . SER A 1 246 ? 0.027 10.203 -2.422 1.00 97.44 246 SER A O 1
ATOM 1904 N N . ALA A 1 247 ? 0.047 10.457 -0.200 1.00 98.12 247 ALA A N 1
ATOM 1905 C CA . ALA A 1 247 ? 1.109 11.462 -0.208 1.00 98.12 247 ALA A CA 1
ATOM 1906 C C . ALA A 1 247 ? 2.457 10.838 -0.603 1.00 98.12 247 ALA A C 1
ATOM 1908 O O . ALA A 1 247 ? 3.129 11.380 -1.484 1.00 98.12 247 ALA A O 1
ATOM 1909 N N . MET A 1 248 ? 2.791 9.674 -0.034 1.00 98.19 248 MET A N 1
ATOM 1910 C CA . MET A 1 248 ? 3.993 8.902 -0.365 1.00 98.19 248 MET A CA 1
ATOM 1911 C C . MET A 1 248 ? 3.991 8.438 -1.826 1.00 98.19 248 MET A C 1
ATOM 1913 O O . MET A 1 248 ? 4.917 8.778 -2.556 1.00 98.19 248 MET A O 1
ATOM 1917 N N . THR A 1 249 ? 2.908 7.802 -2.294 1.00 97.19 249 THR A N 1
ATOM 1918 C CA . THR A 1 249 ? 2.743 7.335 -3.693 1.00 97.19 249 THR A CA 1
ATOM 1919 C C . THR A 1 249 ? 3.035 8.425 -4.734 1.00 97.19 249 THR A C 1
ATOM 1921 O O . THR A 1 249 ? 3.560 8.150 -5.806 1.00 97.19 249 THR A O 1
ATOM 1924 N N . HIS A 1 250 ? 2.695 9.680 -4.427 1.00 96.00 250 HIS A N 1
ATOM 1925 C CA . HIS A 1 250 ? 2.845 10.818 -5.340 1.00 96.00 250 HIS A CA 1
ATOM 1926 C C . HIS A 1 250 ? 4.062 11.706 -5.019 1.00 96.00 250 HIS A C 1
ATOM 1928 O O . HIS A 1 250 ? 4.161 12.815 -5.547 1.00 96.00 250 HIS A O 1
ATOM 1934 N N . TRP A 1 251 ? 4.961 11.258 -4.133 1.00 96.75 251 TRP A N 1
ATOM 1935 C CA . TRP A 1 251 ? 6.167 11.980 -3.697 1.00 96.75 251 TRP A CA 1
ATOM 1936 C C . TRP A 1 251 ? 5.875 13.389 -3.140 1.00 96.75 251 TRP A C 1
ATOM 1938 O O . TRP A 1 251 ? 6.660 14.330 -3.276 1.00 96.75 251 TRP A O 1
ATOM 1948 N N . ARG A 1 252 ? 4.722 13.555 -2.482 1.00 97.38 252 ARG A N 1
ATOM 1949 C CA . ARG A 1 252 ? 4.279 14.811 -1.853 1.00 97.38 252 ARG A CA 1
ATOM 1950 C C . ARG A 1 252 ? 4.806 14.907 -0.419 1.00 97.38 252 ARG A C 1
ATOM 1952 O O . ARG A 1 252 ? 4.027 15.029 0.522 1.00 97.38 252 ARG A O 1
ATOM 1959 N N . TYR A 1 253 ? 6.127 14.854 -0.245 1.00 96.88 253 TYR A N 1
ATOM 1960 C CA . TYR A 1 253 ? 6.766 14.730 1.075 1.00 96.88 253 TYR A CA 1
ATOM 1961 C C . TYR A 1 253 ? 6.366 15.789 2.118 1.00 96.88 253 TYR A C 1
ATOM 1963 O O . TYR A 1 253 ? 6.156 15.398 3.264 1.00 96.88 253 TYR A O 1
ATOM 1971 N N . PRO A 1 254 ? 6.150 17.079 1.779 1.00 97.12 254 PRO A N 1
ATOM 1972 C CA . PRO A 1 254 ? 5.606 18.038 2.743 1.00 97.12 254 PRO A CA 1
ATOM 1973 C C . PRO A 1 254 ? 4.217 17.638 3.266 1.00 97.12 254 PRO A C 1
ATOM 1975 O O . PRO A 1 254 ? 3.985 17.682 4.467 1.00 97.12 254 PRO A O 1
ATOM 1978 N N . ALA A 1 255 ? 3.327 17.152 2.393 1.00 98.00 255 ALA A N 1
ATOM 1979 C CA . ALA A 1 255 ? 2.002 16.675 2.795 1.00 98.00 255 ALA A CA 1
ATOM 1980 C C . ALA A 1 255 ? 2.068 15.352 3.580 1.00 98.00 255 ALA A C 1
ATOM 1982 O O . ALA A 1 255 ? 1.246 15.125 4.464 1.00 98.00 255 ALA A O 1
ATOM 1983 N N . ALA A 1 256 ? 3.056 14.495 3.296 1.00 98.25 256 ALA A N 1
ATOM 1984 C CA . ALA A 1 256 ? 3.328 13.309 4.105 1.00 98.25 256 ALA A CA 1
ATOM 1985 C C . ALA A 1 256 ? 3.785 13.701 5.523 1.00 98.25 256 ALA A C 1
ATOM 1987 O O . ALA A 1 256 ? 3.267 13.166 6.497 1.00 98.25 256 ALA A O 1
ATOM 1988 N N . ALA A 1 257 ? 4.685 14.681 5.654 1.00 97.81 257 ALA A N 1
ATOM 1989 C CA . ALA A 1 257 ? 5.128 15.205 6.946 1.00 97.81 257 ALA A CA 1
ATOM 1990 C C . ALA A 1 257 ? 3.990 15.889 7.730 1.00 97.81 257 ALA A C 1
ATOM 1992 O O . ALA A 1 257 ? 3.859 15.666 8.934 1.00 97.81 257 ALA A O 1
ATOM 1993 N N . ASP A 1 258 ? 3.130 16.658 7.053 1.00 97.88 258 ASP A N 1
ATOM 1994 C CA . ASP A 1 258 ? 1.928 17.246 7.659 1.00 97.88 258 ASP A CA 1
ATOM 1995 C C . ASP A 1 258 ? 0.953 16.157 8.147 1.00 97.88 258 ASP A C 1
ATOM 1997 O O . ASP A 1 258 ? 0.419 16.265 9.251 1.00 97.88 258 ASP A O 1
ATOM 2001 N N . ALA A 1 259 ? 0.762 15.073 7.382 1.00 98.00 259 ALA A N 1
ATOM 2002 C CA . ALA A 1 259 ? -0.061 13.931 7.789 1.00 98.00 259 ALA A CA 1
ATOM 2003 C C . ALA A 1 259 ? 0.530 13.185 9.001 1.00 98.00 259 ALA A C 1
ATOM 2005 O O . ALA A 1 259 ? -0.186 12.943 9.971 1.00 98.00 259 ALA A O 1
ATOM 2006 N N . VAL A 1 260 ? 1.839 12.897 8.997 1.00 97.38 260 VAL A N 1
ATOM 2007 C CA . VAL A 1 260 ? 2.569 12.316 10.145 1.00 97.38 260 VAL A CA 1
ATOM 2008 C C . VAL A 1 260 ? 2.359 13.165 11.406 1.00 97.38 260 VAL A C 1
ATOM 2010 O O . VAL A 1 260 ? 2.078 12.634 12.480 1.00 97.38 260 VAL A O 1
ATOM 2013 N N . ALA A 1 261 ? 2.463 14.493 11.285 1.00 96.94 261 ALA A N 1
ATOM 2014 C CA . ALA A 1 261 ? 2.279 15.413 12.403 1.00 96.94 261 ALA A CA 1
ATOM 2015 C C . ALA A 1 261 ? 0.819 15.491 12.887 1.00 96.94 261 ALA A C 1
ATOM 2017 O O . ALA A 1 261 ? 0.583 15.584 14.093 1.00 96.94 261 ALA A O 1
ATOM 2018 N N . ALA A 1 262 ? -0.152 15.448 11.969 1.00 97.00 262 ALA A N 1
ATOM 2019 C CA . ALA A 1 262 ? -1.580 15.504 12.278 1.00 97.00 262 ALA A CA 1
ATOM 2020 C C . ALA A 1 262 ? -2.108 14.213 12.928 1.00 97.00 262 ALA A C 1
ATOM 2022 O O . ALA A 1 262 ? -2.975 14.291 13.797 1.00 97.00 262 ALA A O 1
ATOM 2023 N N . LEU A 1 263 ? -1.563 13.047 12.562 1.00 96.56 263 LEU A N 1
ATOM 2024 C CA . LEU A 1 263 ? -1.931 11.753 13.151 1.00 96.56 263 LEU A CA 1
ATOM 2025 C C . LEU A 1 263 ? -1.559 11.642 14.638 1.00 96.56 263 LEU A C 1
ATOM 2027 O O . LEU A 1 263 ? -2.267 10.986 15.401 1.00 96.56 263 LEU A O 1
ATOM 2031 N N . GLY A 1 264 ? -0.487 12.306 15.081 1.00 94.06 264 GLY A N 1
ATOM 2032 C CA . GLY A 1 264 ? -0.164 12.456 16.502 1.00 94.06 264 GLY A CA 1
ATOM 2033 C C . GLY A 1 264 ? -0.001 11.121 17.244 1.00 94.06 264 GLY A C 1
ATOM 2034 O O . GLY A 1 264 ? 1.009 10.440 17.084 1.00 94.06 264 GLY A O 1
ATOM 2035 N N . THR A 1 265 ? -0.965 10.771 18.106 1.00 94.75 265 THR A N 1
ATOM 2036 C CA . THR A 1 265 ? -0.976 9.499 18.859 1.00 94.75 265 THR A CA 1
ATOM 2037 C C . THR A 1 265 ? -1.810 8.395 18.212 1.00 94.75 265 THR A C 1
ATOM 2039 O O . THR A 1 265 ? -1.707 7.251 18.654 1.00 94.75 265 THR A O 1
ATOM 2042 N N . ALA A 1 266 ? -2.576 8.691 17.156 1.00 96.56 266 ALA A N 1
ATOM 2043 C CA . ALA A 1 266 ? -3.541 7.767 16.565 1.00 96.56 266 ALA A CA 1
ATOM 2044 C C . ALA A 1 266 ? -2.971 6.369 16.212 1.00 96.56 266 ALA A C 1
ATOM 2046 O O . ALA A 1 266 ? -3.638 5.395 16.548 1.00 96.56 266 ALA A O 1
ATOM 2047 N N . PRO A 1 267 ? -1.741 6.206 15.679 1.00 95.94 267 PRO A N 1
ATOM 2048 C CA . PRO A 1 267 ? -1.134 4.879 15.478 1.00 95.94 267 PRO A CA 1
ATOM 2049 C C . PRO A 1 267 ? -0.983 4.078 16.781 1.00 95.94 267 PRO A C 1
ATOM 2051 O O . PRO A 1 267 ? -1.357 2.909 16.881 1.00 95.94 267 PRO A O 1
ATOM 2054 N N . ALA A 1 268 ? -0.496 4.728 17.843 1.00 94.62 268 ALA A N 1
ATOM 2055 C CA . ALA A 1 268 ? -0.323 4.094 19.147 1.00 94.62 268 ALA A CA 1
ATOM 2056 C C . ALA A 1 268 ? -1.674 3.743 19.799 1.00 94.62 268 ALA A C 1
ATOM 2058 O O . ALA A 1 268 ? -1.786 2.705 20.460 1.00 94.62 268 ALA A O 1
ATOM 2059 N N . ASP A 1 269 ? -2.696 4.574 19.582 1.00 96.19 269 ASP A N 1
ATOM 2060 C CA . ASP A 1 269 ? -4.066 4.338 20.044 1.00 96.19 269 ASP A CA 1
ATOM 2061 C C . ASP A 1 269 ? -4.757 3.221 19.227 1.00 96.19 269 ASP A C 1
ATOM 2063 O O . ASP A 1 269 ? -5.460 2.383 19.797 1.00 96.19 269 ASP A O 1
ATOM 2067 N N . ALA A 1 270 ? -4.476 3.109 17.923 1.00 97.50 270 ALA A N 1
ATOM 2068 C CA . ALA A 1 270 ? -4.907 2.004 17.064 1.00 97.50 270 ALA A CA 1
ATOM 2069 C C . ALA A 1 270 ? -4.281 0.665 17.499 1.00 97.50 270 ALA A C 1
ATOM 2071 O O . ALA A 1 270 ? -4.989 -0.332 17.667 1.00 97.50 270 ALA A O 1
ATOM 2072 N N . ALA A 1 271 ? -2.977 0.637 17.794 1.00 96.56 271 ALA A N 1
ATOM 2073 C CA . ALA A 1 271 ? -2.325 -0.537 18.376 1.00 96.56 271 ALA A CA 1
ATOM 2074 C C . ALA A 1 271 ? -2.811 -0.852 19.805 1.00 96.56 271 ALA A C 1
ATOM 2076 O O . ALA A 1 271 ? -2.812 -2.015 20.223 1.00 96.56 271 ALA A O 1
ATOM 2077 N N . ALA A 1 272 ? -3.229 0.154 20.583 1.00 96.56 272 ALA A N 1
ATOM 2078 C CA . ALA A 1 272 ? -3.877 -0.059 21.876 1.00 96.56 272 ALA A CA 1
ATOM 2079 C C . ALA A 1 272 ? -5.253 -0.722 21.723 1.00 96.56 272 ALA A C 1
ATOM 2081 O O . ALA A 1 272 ? -5.549 -1.667 22.458 1.00 96.56 272 ALA A O 1
ATOM 2082 N N . LEU A 1 273 ? -6.043 -0.299 20.734 1.00 97.62 273 LEU A N 1
ATOM 2083 C CA . LEU A 1 273 ? -7.330 -0.898 20.389 1.00 97.62 273 LEU A CA 1
ATOM 2084 C C . LEU A 1 273 ? -7.187 -2.350 19.919 1.00 97.62 273 LEU A C 1
ATOM 2086 O O . LEU A 1 273 ? -7.835 -3.230 20.487 1.00 97.62 273 LEU A O 1
ATOM 2090 N N . GLN A 1 274 ? -6.298 -2.625 18.960 1.00 97.69 274 GLN A N 1
ATOM 2091 C CA . GLN A 1 274 ? -6.011 -3.989 18.489 1.00 97.69 274 GLN A CA 1
ATOM 2092 C C . GLN A 1 274 ? -5.625 -4.919 19.652 1.00 97.69 274 GLN A C 1
ATOM 2094 O O . GLN A 1 274 ? -6.147 -6.031 19.777 1.00 97.69 274 GLN A O 1
ATOM 2099 N N . ARG A 1 275 ? -4.763 -4.444 20.562 1.00 97.69 275 ARG A N 1
ATOM 2100 C CA . ARG A 1 275 ? -4.355 -5.194 21.759 1.00 97.69 275 ARG A CA 1
ATOM 2101 C C . ARG A 1 275 ? -5.517 -5.436 22.721 1.00 97.69 275 ARG A C 1
ATOM 2103 O O . ARG A 1 275 ? -5.686 -6.565 23.170 1.00 97.69 275 ARG A O 1
ATOM 2110 N N . ALA A 1 276 ? -6.330 -4.420 23.010 1.00 98.00 276 ALA A N 1
ATOM 2111 C CA . ALA A 1 276 ? -7.481 -4.546 23.904 1.00 98.00 276 ALA A CA 1
ATOM 2112 C C . ALA A 1 276 ? -8.526 -5.540 23.361 1.00 98.00 276 ALA A C 1
ATOM 2114 O O . ALA A 1 276 ? -9.044 -6.367 24.111 1.00 98.00 276 ALA A O 1
ATOM 2115 N N . VAL A 1 277 ? -8.791 -5.510 22.049 1.00 98.00 277 VAL A N 1
ATOM 2116 C CA . VAL A 1 277 ? -9.673 -6.467 21.359 1.00 98.00 277 VAL A CA 1
ATOM 2117 C C . VAL A 1 277 ? -9.127 -7.894 21.478 1.00 98.00 277 VAL A C 1
ATOM 2119 O O . VAL A 1 277 ? -9.873 -8.807 21.842 1.00 98.00 277 VAL A O 1
ATOM 2122 N N . ALA A 1 278 ? -7.827 -8.085 21.228 1.00 97.62 278 ALA A N 1
ATOM 2123 C CA . ALA A 1 278 ? -7.171 -9.388 21.308 1.00 97.62 278 ALA A CA 1
ATOM 2124 C C . ALA A 1 278 ? -7.136 -9.954 22.742 1.00 97.62 278 ALA A C 1
ATOM 2126 O O . ALA A 1 278 ? -7.452 -11.128 22.943 1.00 97.62 278 ALA A O 1
ATOM 2127 N N . GLU A 1 279 ? -6.808 -9.132 23.745 1.00 97.62 279 GLU A N 1
ATOM 2128 C CA . GLU A 1 279 ? -6.797 -9.523 25.165 1.00 97.62 279 GLU A CA 1
ATOM 2129 C C . GLU A 1 279 ? -8.197 -9.898 25.677 1.00 97.62 279 GLU A C 1
ATOM 2131 O O . GLU A 1 279 ? -8.337 -10.841 26.460 1.00 97.62 279 GLU A O 1
ATOM 2136 N N . ALA A 1 280 ? -9.238 -9.213 25.196 1.00 97.50 280 ALA A N 1
ATOM 2137 C CA . ALA A 1 280 ? -10.635 -9.514 25.505 1.00 97.50 280 ALA A CA 1
ATOM 2138 C C . ALA A 1 280 ? -11.212 -10.713 24.719 1.00 97.50 280 ALA A C 1
ATOM 2140 O O . ALA A 1 280 ? -12.317 -11.173 25.020 1.00 97.50 280 ALA A O 1
ATOM 2141 N N . GLY A 1 281 ? -10.505 -11.214 23.698 1.00 97.38 281 GLY A N 1
ATOM 2142 C CA . GLY A 1 281 ? -11.009 -12.252 22.792 1.00 97.38 281 GLY A CA 1
ATOM 2143 C C . GLY A 1 281 ? -12.240 -11.811 21.988 1.00 97.38 281 GLY A C 1
ATOM 2144 O O . GLY A 1 281 ? -13.131 -12.623 21.728 1.00 97.38 281 GLY A O 1
ATOM 2145 N N . LEU A 1 282 ? -12.322 -10.521 21.652 1.00 97.00 282 LEU A N 1
ATOM 2146 C CA . LEU A 1 282 ? -13.440 -9.916 20.929 1.00 97.00 282 LEU A CA 1
ATOM 2147 C C . LEU A 1 282 ? -13.157 -9.827 19.423 1.00 97.00 282 LEU A C 1
ATOM 2149 O O . LEU A 1 282 ? -12.022 -9.956 18.971 1.00 97.00 282 LEU A O 1
ATOM 2153 N N . THR A 1 283 ? -14.209 -9.595 18.638 1.00 96.31 283 THR A N 1
ATOM 2154 C CA . THR A 1 283 ? -14.073 -9.214 17.227 1.00 96.31 283 THR A CA 1
ATOM 2155 C C . THR A 1 283 ? -13.783 -7.720 17.138 1.00 96.31 283 THR A C 1
ATOM 2157 O O . THR A 1 283 ? -14.418 -6.923 17.829 1.00 96.31 283 THR A O 1
ATOM 2160 N N . GLU A 1 284 ? -12.848 -7.349 16.271 1.00 93.88 284 GLU A N 1
ATOM 2161 C CA . GLU A 1 284 ? -12.479 -5.959 16.012 1.00 93.88 284 GLU A CA 1
ATOM 2162 C C . GLU A 1 284 ? -13.660 -5.134 15.453 1.00 93.88 284 GLU A C 1
ATOM 2164 O O . GLU A 1 284 ? -14.400 -5.633 14.599 1.00 93.88 284 GLU A O 1
ATOM 2169 N N . PRO A 1 285 ? -13.853 -3.878 15.907 1.00 95.94 285 PRO A N 1
ATOM 2170 C CA . PRO A 1 285 ? -14.865 -2.976 15.361 1.00 95.94 285 PRO A CA 1
ATOM 2171 C C . PRO A 1 285 ? -14.487 -2.523 13.941 1.00 95.94 285 PRO A C 1
ATOM 2173 O O . PRO A 1 285 ? -13.714 -1.580 13.761 1.00 95.94 285 PRO A O 1
ATOM 2176 N N . ALA A 1 286 ? -15.058 -3.175 12.923 1.00 93.56 286 ALA A N 1
ATOM 2177 C CA . ALA A 1 286 ? -14.645 -3.001 11.527 1.00 93.56 286 ALA A CA 1
ATOM 2178 C C . ALA A 1 286 ? -14.699 -1.540 11.037 1.00 93.56 286 ALA A C 1
ATOM 2180 O O . ALA A 1 286 ? -13.774 -1.100 10.362 1.00 93.56 286 ALA A O 1
ATOM 2181 N N . SER A 1 287 ? -15.719 -0.768 11.432 1.00 95.94 287 SER A N 1
ATOM 2182 C CA . SER A 1 287 ? -15.845 0.640 11.027 1.00 95.94 287 SER A CA 1
ATOM 2183 C C . SER A 1 287 ? -14.805 1.564 11.668 1.00 95.94 287 SER A C 1
ATOM 2185 O O . SER A 1 287 ? -14.563 2.646 11.150 1.00 95.94 287 SER A O 1
ATOM 2187 N N . VAL A 1 288 ? -14.214 1.183 12.808 1.00 97.88 288 VAL A N 1
ATOM 2188 C CA . VAL A 1 288 ? -13.149 1.970 13.454 1.00 97.88 288 VAL A CA 1
ATOM 2189 C C . VAL A 1 288 ? -11.824 1.718 12.743 1.00 97.88 288 VAL A C 1
ATOM 2191 O O . VAL A 1 288 ? -11.079 2.665 12.505 1.00 97.88 288 VAL A O 1
ATOM 2194 N N . ARG A 1 289 ? -11.567 0.469 12.326 1.00 97.06 289 ARG A N 1
ATOM 2195 C CA . ARG A 1 289 ? -10.445 0.156 11.433 1.00 97.06 289 ARG A CA 1
ATOM 2196 C C . ARG A 1 289 ? -10.592 0.864 10.085 1.00 97.06 289 ARG A C 1
ATOM 2198 O O . ARG A 1 289 ? -9.631 1.459 9.622 1.00 97.06 289 ARG A O 1
ATOM 2205 N N . GLU A 1 290 ? -11.778 0.831 9.480 1.00 96.56 290 GLU A N 1
ATOM 2206 C CA . GLU A 1 290 ? -12.063 1.522 8.214 1.00 96.56 290 GLU A CA 1
ATOM 2207 C C . GLU A 1 290 ? -11.871 3.041 8.350 1.00 96.56 290 GLU A C 1
ATOM 2209 O O . GLU A 1 290 ? -11.124 3.628 7.575 1.00 96.56 290 GLU A O 1
ATOM 2214 N N . ALA A 1 291 ? -12.432 3.669 9.392 1.00 97.88 291 ALA A N 1
ATOM 2215 C CA . ALA A 1 291 ? -12.227 5.094 9.661 1.00 97.88 291 ALA A CA 1
ATOM 2216 C C . ALA A 1 291 ? -10.744 5.468 9.845 1.00 97.88 291 ALA A C 1
ATOM 2218 O O . ALA A 1 291 ? -10.348 6.562 9.461 1.00 97.88 291 ALA A O 1
ATOM 2219 N N . TYR A 1 292 ? -9.922 4.570 10.401 1.00 98.00 292 TYR A N 1
ATOM 2220 C CA . TYR A 1 292 ? -8.475 4.760 10.492 1.00 98.00 292 TYR A CA 1
ATOM 2221 C C . TYR A 1 292 ? -7.775 4.612 9.134 1.00 98.00 292 TYR A C 1
ATOM 2223 O O . TYR A 1 292 ? -7.097 5.528 8.675 1.00 98.00 292 TYR A O 1
ATOM 2231 N N . GLN A 1 293 ? -7.952 3.460 8.482 1.00 97.00 293 GLN A N 1
ATOM 2232 C CA . GLN A 1 293 ? -7.248 3.091 7.251 1.00 97.00 293 GLN A CA 1
ATOM 2233 C C . GLN A 1 293 ? -7.610 4.002 6.070 1.00 97.00 293 GLN A C 1
ATOM 2235 O O . GLN A 1 293 ? -6.765 4.232 5.203 1.00 97.00 293 GLN A O 1
ATOM 2240 N N . GLU A 1 294 ? -8.829 4.545 6.038 1.00 96.94 294 GLU A N 1
ATOM 2241 C CA . GLU A 1 294 ? -9.327 5.376 4.938 1.00 96.94 294 GLU A CA 1
ATOM 2242 C C . GLU A 1 294 ? -9.189 6.889 5.171 1.00 96.94 294 GLU A C 1
ATOM 2244 O O . GLU A 1 294 ? -9.424 7.646 4.226 1.00 96.94 294 GLU A O 1
ATOM 2249 N N . ALA A 1 295 ? -8.767 7.333 6.366 1.00 98.31 295 ALA A N 1
ATOM 2250 C CA . ALA A 1 295 ? -8.579 8.755 6.659 1.00 98.31 295 ALA A CA 1
ATOM 2251 C C . ALA A 1 295 ? -7.567 9.398 5.692 1.00 98.31 295 ALA A C 1
ATOM 2253 O O . ALA A 1 295 ? -6.450 8.906 5.488 1.00 98.31 295 ALA A O 1
ATOM 2254 N N . ALA A 1 296 ? -7.985 10.499 5.076 1.00 97.25 296 ALA A N 1
ATOM 2255 C CA . ALA A 1 296 ? -7.347 11.123 3.927 1.00 97.25 296 ALA A CA 1
ATOM 2256 C C . ALA A 1 296 ? -6.817 12.538 4.206 1.00 97.25 296 ALA A C 1
ATOM 2258 O O . ALA A 1 296 ? -5.903 12.989 3.508 1.00 97.25 296 ALA A O 1
ATOM 2259 N N . ASP A 1 297 ? -7.372 13.238 5.198 1.00 96.81 297 ASP A N 1
ATOM 2260 C CA . ASP A 1 297 ? -7.048 14.635 5.494 1.00 96.81 297 ASP A CA 1
ATOM 2261 C C . ASP A 1 297 ? -7.011 14.973 6.996 1.00 96.81 297 ASP A C 1
ATOM 2263 O O . ASP A 1 297 ? -7.244 14.137 7.867 1.00 96.81 297 ASP A O 1
ATOM 2267 N N . ALA A 1 298 ? -6.661 16.227 7.299 1.00 95.19 298 ALA A N 1
ATOM 2268 C CA . ALA A 1 298 ? -6.437 16.706 8.659 1.00 95.19 298 ALA A CA 1
ATOM 2269 C C . ALA A 1 298 ? -7.697 16.745 9.544 1.00 95.19 298 ALA A C 1
ATOM 2271 O O . ALA A 1 298 ? -7.557 16.616 10.761 1.00 95.19 298 ALA A O 1
ATOM 2272 N N . ASP A 1 299 ? -8.896 16.910 8.974 1.00 97.12 299 ASP A N 1
ATOM 2273 C CA . ASP A 1 299 ? -10.141 16.891 9.751 1.00 97.12 299 ASP A CA 1
ATOM 2274 C C . ASP A 1 299 ? -10.490 15.442 10.133 1.00 97.12 299 ASP A C 1
ATOM 2276 O O . ASP A 1 299 ? -10.884 15.171 11.271 1.00 97.12 299 ASP A O 1
ATOM 2280 N N . GLU A 1 300 ? -10.257 14.490 9.223 1.00 98.38 300 GLU A N 1
ATOM 2281 C CA . GLU A 1 300 ? -10.400 13.056 9.499 1.00 98.38 300 GLU A CA 1
ATOM 2282 C C . GLU A 1 300 ? -9.346 12.562 10.505 1.00 98.38 300 GLU A C 1
ATOM 2284 O O . GLU A 1 300 ? -9.700 11.887 11.473 1.00 98.38 300 GLU A O 1
ATOM 2289 N N . TYR A 1 301 ? -8.076 12.969 10.373 1.00 97.69 301 TYR A N 1
ATOM 2290 C CA . TYR A 1 301 ? -7.034 12.658 11.363 1.00 97.69 301 TYR A CA 1
ATOM 2291 C C . TYR A 1 301 ? -7.359 13.224 12.751 1.00 97.69 301 TYR A C 1
ATOM 2293 O O . TYR A 1 301 ? -7.163 12.540 13.757 1.00 97.69 301 TYR A O 1
ATOM 2301 N N . ALA A 1 302 ? -7.911 14.440 12.829 1.00 96.44 302 ALA A N 1
ATOM 2302 C CA . ALA A 1 302 ? -8.342 15.025 14.096 1.00 96.44 302 ALA A CA 1
ATOM 2303 C C . ALA A 1 302 ? -9.489 14.229 14.748 1.00 96.44 302 ALA A C 1
ATOM 2305 O O . ALA A 1 302 ? -9.521 14.104 15.972 1.00 96.44 302 ALA A O 1
ATOM 2306 N N . ALA A 1 303 ? -10.397 13.641 13.960 1.00 97.44 303 ALA A N 1
ATOM 2307 C CA . ALA A 1 303 ? -11.472 12.794 14.479 1.00 97.44 303 ALA A CA 1
ATOM 2308 C C . ALA A 1 303 ? -10.960 11.474 15.097 1.00 97.44 303 ALA A C 1
ATOM 2310 O O . ALA A 1 303 ? -11.566 10.965 16.045 1.00 97.44 303 ALA A O 1
ATOM 2311 N N . LEU A 1 304 ? -9.827 10.938 14.621 1.00 97.94 304 LEU A N 1
ATOM 2312 C CA . LEU A 1 304 ? -9.215 9.718 15.170 1.00 97.94 304 LEU A CA 1
ATOM 2313 C C . LEU A 1 304 ? -8.752 9.881 16.626 1.00 97.94 304 LEU A C 1
ATOM 2315 O O . LEU A 1 304 ? -8.821 8.918 17.393 1.00 97.94 304 LEU A O 1
ATOM 2319 N N . VAL A 1 305 ? -8.346 11.097 17.015 1.00 94.25 305 VAL A N 1
ATOM 2320 C CA . VAL A 1 305 ? -7.867 11.434 18.370 1.00 94.25 305 VAL A CA 1
ATOM 2321 C C . VAL A 1 305 ? -8.937 11.184 19.438 1.00 94.25 305 VAL A C 1
ATOM 2323 O O . VAL A 1 305 ? -8.609 10.728 20.531 1.00 94.25 305 VAL A O 1
ATOM 2326 N N . ASP A 1 306 ? -10.211 11.430 19.123 1.00 94.44 306 ASP A N 1
ATOM 2327 C CA . ASP A 1 306 ? -11.331 11.119 20.021 1.00 94.44 306 ASP A CA 1
ATOM 2328 C C . ASP A 1 306 ? -11.868 9.690 19.794 1.00 94.44 306 ASP A C 1
ATOM 2330 O O . ASP A 1 306 ? -12.249 9.008 20.750 1.00 94.44 306 ASP A O 1
ATOM 2334 N N . LEU A 1 307 ? -11.891 9.209 18.542 1.00 97.88 307 LEU A N 1
ATOM 2335 C CA . LEU A 1 307 ? -12.484 7.916 18.174 1.00 97.88 307 LEU A CA 1
ATOM 2336 C C . LEU A 1 307 ? -11.730 6.711 18.757 1.00 97.88 307 LEU A C 1
ATOM 2338 O O . LEU A 1 307 ? -12.365 5.789 19.277 1.00 97.88 307 LEU A O 1
ATOM 2342 N N . LEU A 1 308 ? -10.398 6.683 18.657 1.00 97.94 308 LEU A N 1
ATOM 2343 C CA . LEU A 1 308 ? -9.612 5.499 19.023 1.00 97.94 308 LEU A CA 1
ATOM 2344 C C . LEU A 1 308 ? -9.573 5.259 20.544 1.00 97.94 308 LEU A C 1
ATOM 2346 O O . LEU A 1 308 ? -9.893 4.138 20.954 1.00 97.94 308 LEU A O 1
ATOM 2350 N N . PRO A 1 309 ? -9.309 6.262 21.412 1.00 97.38 309 PRO A N 1
ATOM 2351 C CA . PRO A 1 309 ? -9.402 6.071 22.861 1.00 97.38 309 PRO A CA 1
ATOM 2352 C C . PRO A 1 309 ? -10.820 5.689 23.304 1.00 97.38 309 PRO A C 1
ATOM 2354 O O . PRO A 1 309 ? -10.992 4.793 24.132 1.00 97.38 309 PRO A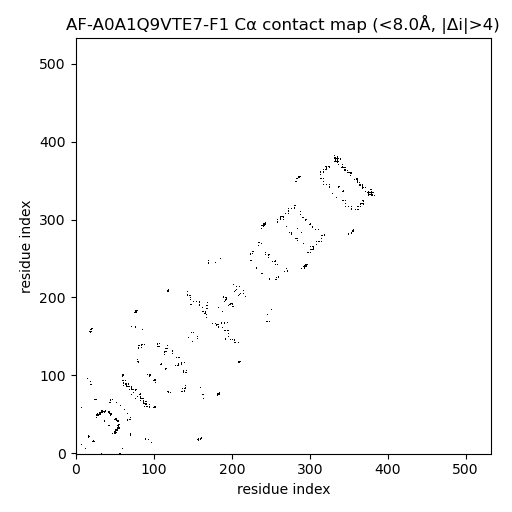 O 1
ATOM 2357 N N . ARG A 1 310 ? -11.853 6.287 22.690 1.00 97.88 310 ARG A N 1
ATOM 2358 C CA . ARG A 1 310 ? -13.257 5.923 22.934 1.00 97.88 310 ARG A CA 1
ATOM 2359 C C . ARG A 1 310 ? -13.537 4.461 22.584 1.00 97.88 310 ARG A C 1
ATOM 2361 O O . ARG A 1 310 ? -14.221 3.777 23.343 1.00 97.88 310 ARG A O 1
ATOM 2368 N N . ALA A 1 311 ? -13.004 3.959 21.471 1.00 98.31 311 ALA A N 1
ATOM 2369 C CA . ALA A 1 311 ? -13.140 2.554 21.099 1.00 98.31 311 ALA A CA 1
ATOM 2370 C C . ALA A 1 311 ? -12.450 1.616 22.110 1.00 98.31 311 ALA A C 1
ATOM 2372 O O . ALA A 1 311 ? -13.027 0.585 22.459 1.00 98.31 311 ALA A O 1
ATOM 2373 N N . VAL A 1 312 ? -11.273 1.985 22.639 1.00 98.25 312 VAL A N 1
ATOM 2374 C CA . VAL A 1 312 ? -10.580 1.233 23.708 1.00 98.25 312 VAL A CA 1
ATOM 2375 C C . VAL A 1 312 ? -11.437 1.145 24.979 1.00 98.25 312 VAL A C 1
ATOM 2377 O O . VAL A 1 312 ? -11.612 0.052 25.525 1.00 98.25 312 VAL A O 1
ATOM 2380 N N . ASP A 1 313 ? -12.025 2.261 25.424 1.00 98.31 313 ASP A N 1
ATOM 2381 C CA . ASP A 1 313 ? -12.905 2.290 26.602 1.00 98.31 313 ASP A CA 1
ATOM 2382 C C . ASP A 1 313 ? -14.132 1.377 26.422 1.00 98.31 313 ASP A C 1
ATOM 2384 O O . ASP A 1 313 ? -14.459 0.574 27.304 1.00 98.31 313 ASP A O 1
ATOM 2388 N N . VAL A 1 314 ? -14.782 1.431 25.252 1.00 98.56 314 VAL A N 1
ATOM 2389 C CA . VAL A 1 314 ? -15.948 0.585 24.944 1.00 98.56 314 VAL A CA 1
ATOM 2390 C C . VAL A 1 314 ? -15.565 -0.897 24.864 1.00 98.56 314 VAL A C 1
ATOM 2392 O O . VAL A 1 314 ? -16.300 -1.740 25.382 1.00 98.56 314 VAL A O 1
ATOM 2395 N N . VAL A 1 315 ? -14.400 -1.245 24.304 1.00 98.62 315 VAL A N 1
ATOM 2396 C CA . VAL A 1 315 ? -13.863 -2.619 24.342 1.00 98.62 315 VAL A CA 1
ATOM 2397 C C . VAL A 1 315 ? -13.714 -3.108 25.788 1.00 98.62 315 VAL A C 1
ATOM 2399 O O . VAL A 1 315 ? -14.179 -4.203 26.114 1.00 98.62 315 VAL A O 1
ATOM 2402 N N . GLY A 1 316 ? -13.164 -2.282 26.686 1.00 98.38 316 GLY A N 1
ATOM 2403 C CA . GLY A 1 316 ? -13.043 -2.599 28.115 1.00 98.38 316 GLY A CA 1
ATOM 2404 C C . GLY A 1 316 ? -14.391 -2.769 28.835 1.00 98.38 316 GLY A C 1
ATOM 2405 O O . GLY A 1 316 ? -14.539 -3.644 29.702 1.00 98.38 316 GLY A O 1
ATOM 2406 N N . ALA A 1 317 ? -15.406 -1.988 28.454 1.00 98.38 317 ALA A N 1
ATOM 2407 C CA . ALA A 1 317 ? -16.774 -2.137 28.951 1.00 98.38 317 ALA A CA 1
ATOM 2408 C C . ALA A 1 317 ? -17.418 -3.453 28.471 1.00 98.38 317 ALA A C 1
ATOM 2410 O O . ALA A 1 317 ? -17.992 -4.194 29.277 1.00 98.38 317 ALA A O 1
ATOM 2411 N N . VAL A 1 318 ? -17.280 -3.789 27.182 1.00 98.62 318 VAL A N 1
ATOM 2412 C CA . VAL A 1 318 ? -17.821 -5.019 26.571 1.00 98.62 318 VAL A CA 1
ATOM 2413 C C . VAL A 1 318 ? -17.129 -6.277 27.109 1.00 98.62 318 VAL A C 1
ATOM 2415 O O . VAL A 1 318 ? -17.805 -7.275 27.379 1.00 98.62 318 VAL A O 1
ATOM 2418 N N . ASP A 1 319 ? -15.817 -6.240 27.347 1.00 98.44 319 ASP A N 1
ATOM 2419 C CA . ASP A 1 319 ? -15.088 -7.295 28.063 1.00 98.44 319 ASP A CA 1
ATOM 2420 C C . ASP A 1 319 ? -15.603 -7.459 29.504 1.00 98.44 319 ASP A C 1
ATOM 2422 O O . ASP A 1 319 ? -15.954 -8.558 29.940 1.00 98.44 319 ASP A O 1
ATOM 2426 N N . THR A 1 320 ? -15.747 -6.357 30.243 1.00 98.12 320 THR A N 1
ATOM 2427 C CA . THR A 1 320 ? -16.247 -6.394 31.625 1.00 98.12 320 THR A CA 1
ATOM 2428 C C . THR A 1 320 ? -17.661 -6.972 31.704 1.00 98.12 320 THR A C 1
ATOM 2430 O O . THR A 1 320 ? -17.922 -7.832 32.550 1.00 98.12 320 THR A O 1
ATOM 2433 N N . ALA A 1 321 ? -18.560 -6.584 30.798 1.00 97.75 321 ALA A N 1
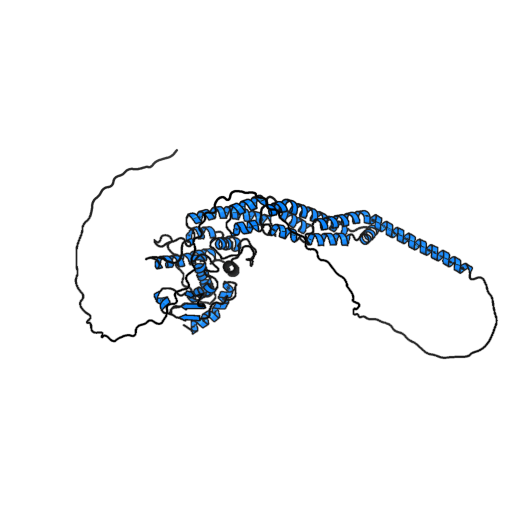ATOM 2434 C CA . ALA A 1 321 ? -19.886 -7.185 30.661 1.00 97.75 321 ALA A CA 1
ATOM 2435 C C . ALA A 1 321 ? -19.811 -8.678 30.295 1.00 97.75 321 ALA A C 1
ATOM 2437 O O . ALA A 1 321 ? -20.543 -9.495 30.858 1.00 97.75 321 ALA A O 1
ATOM 2438 N N . SER A 1 322 ? -18.886 -9.052 29.405 1.00 97.38 322 SER A N 1
ATOM 2439 C CA . SER A 1 322 ? -18.659 -10.435 28.977 1.00 97.38 322 SER A CA 1
ATOM 2440 C C . SER A 1 322 ? -18.216 -11.339 30.123 1.00 97.38 322 SER A C 1
ATOM 2442 O O . SER A 1 322 ? -18.838 -12.377 30.356 1.00 97.38 322 SER A O 1
ATOM 2444 N N . ARG A 1 323 ? -17.192 -10.929 30.878 1.00 96.38 323 ARG A N 1
ATOM 2445 C CA . ARG A 1 323 ? -16.699 -11.655 32.058 1.00 96.38 323 ARG A CA 1
ATOM 2446 C C . ARG A 1 323 ? -17.724 -11.675 33.189 1.00 96.38 323 ARG A C 1
ATOM 2448 O O . ARG A 1 323 ? -17.798 -12.654 33.923 1.00 96.38 323 ARG A O 1
ATOM 2455 N N . THR A 1 324 ? -18.534 -10.622 33.315 1.00 94.31 324 THR A N 1
ATOM 2456 C CA . THR A 1 324 ? -19.611 -10.541 34.313 1.00 94.31 324 THR A CA 1
ATOM 2457 C C . THR A 1 324 ? -20.719 -11.556 34.027 1.00 94.31 324 THR A C 1
ATOM 2459 O O . THR A 1 324 ? -21.178 -12.200 34.969 1.00 94.31 324 THR A O 1
ATOM 2462 N N . ALA A 1 325 ? -21.116 -11.726 32.760 1.00 92.88 325 ALA A N 1
ATOM 2463 C CA . ALA A 1 325 ? -22.101 -12.726 32.342 1.00 92.88 325 ALA A CA 1
ATOM 2464 C C . ALA A 1 325 ? -21.567 -14.166 32.464 1.00 92.88 325 ALA A C 1
ATOM 2466 O O . ALA A 1 325 ? -22.276 -15.049 32.928 1.00 92.88 325 ALA A O 1
ATOM 2467 N N . ALA A 1 326 ? -20.296 -14.397 32.116 1.00 92.62 326 ALA A N 1
ATOM 2468 C CA . ALA A 1 326 ? -19.680 -15.727 32.141 1.00 92.62 326 ALA A CA 1
ATOM 2469 C C . ALA A 1 326 ? -19.219 -16.214 33.535 1.00 92.62 326 ALA A C 1
ATOM 2471 O O . ALA A 1 326 ? -18.673 -17.313 33.651 1.00 92.62 326 ALA A O 1
ATOM 2472 N N . ALA A 1 327 ? -19.374 -15.409 34.590 1.00 92.19 327 ALA A N 1
ATOM 2473 C CA . ALA A 1 327 ? -18.926 -15.763 35.936 1.00 92.19 327 ALA A CA 1
ATOM 2474 C C . ALA A 1 327 ? -19.830 -16.831 36.580 1.00 92.19 327 ALA A C 1
ATOM 2476 O O . ALA A 1 327 ? -21.046 -16.675 36.601 1.00 92.19 327 ALA A O 1
ATOM 2477 N N . GLU A 1 328 ? -19.246 -17.870 37.188 1.00 86.44 328 GLU A N 1
ATOM 2478 C CA . GLU A 1 328 ? -20.000 -18.849 37.988 1.00 86.44 328 GLU A CA 1
ATOM 2479 C C . GLU A 1 328 ? -20.661 -18.178 39.207 1.00 86.44 328 GLU A C 1
ATOM 2481 O O . GLU A 1 328 ? -20.014 -17.420 39.940 1.00 86.44 328 GLU A O 1
ATOM 2486 N N . ARG A 1 329 ? -21.947 -18.466 39.459 1.00 86.38 329 ARG A N 1
ATOM 2487 C CA . ARG A 1 329 ? -22.721 -17.879 40.569 1.00 86.38 329 ARG A CA 1
ATOM 2488 C C . ARG A 1 329 ? -23.565 -18.908 41.306 1.00 86.38 329 ARG A C 1
ATOM 2490 O O . ARG A 1 329 ? -23.616 -20.082 40.961 1.00 86.38 329 ARG A O 1
ATOM 2497 N N . ASP A 1 330 ? -24.206 -18.471 42.387 1.00 91.81 330 ASP A N 1
ATOM 2498 C CA . ASP A 1 330 ? -25.155 -19.312 43.104 1.00 91.81 330 ASP A CA 1
ATOM 2499 C C . ASP A 1 330 ? -26.476 -19.476 42.310 1.00 91.81 330 ASP A C 1
ATOM 2501 O O . ASP A 1 330 ? -26.867 -18.555 41.586 1.00 91.81 330 ASP A O 1
ATOM 2505 N N . PRO A 1 331 ? -27.231 -20.578 42.496 1.00 91.38 331 PRO A N 1
ATOM 2506 C CA . PRO A 1 331 ? -28.437 -20.851 41.705 1.00 91.38 331 PRO A CA 1
ATOM 2507 C C . PRO A 1 331 ? -29.576 -19.826 41.833 1.00 91.38 331 PRO A C 1
ATOM 2509 O O . PRO A 1 331 ? -30.505 -19.832 41.023 1.00 91.38 331 PRO A O 1
ATOM 2512 N N . VAL A 1 332 ? -29.568 -18.965 42.860 1.00 88.94 332 VAL A N 1
ATOM 2513 C CA . VAL A 1 332 ? -30.537 -17.863 42.969 1.00 88.94 332 VAL A CA 1
ATOM 2514 C C . VAL A 1 332 ? -30.132 -16.725 42.040 1.00 88.94 332 VAL A C 1
ATOM 2516 O O . VAL A 1 332 ? -30.989 -16.161 41.364 1.00 88.94 332 VAL A O 1
ATOM 2519 N N . SER A 1 333 ? -28.838 -16.412 41.977 1.00 87.94 333 SER A N 1
ATOM 2520 C CA . SER A 1 333 ? -28.292 -15.434 41.039 1.00 87.94 333 SER A CA 1
ATOM 2521 C C . SER A 1 333 ? -28.460 -15.892 39.587 1.00 87.94 333 SER A C 1
ATOM 2523 O O . SER A 1 333 ? -29.042 -15.133 38.819 1.00 87.94 333 SER A O 1
ATOM 2525 N N . GLU A 1 334 ? -28.110 -17.139 39.242 1.00 87.19 334 GLU A N 1
ATOM 2526 C CA . GLU A 1 334 ? -28.296 -17.704 37.885 1.00 87.19 334 GLU A CA 1
ATOM 2527 C C . GLU A 1 334 ? -29.748 -17.559 37.383 1.00 87.19 334 GLU A C 1
ATOM 2529 O O . GLU A 1 334 ? -30.006 -17.110 36.265 1.00 87.19 334 GLU A O 1
ATOM 2534 N N . LEU A 1 335 ? -30.732 -17.883 38.235 1.00 87.50 335 LEU A N 1
ATOM 2535 C CA . LEU A 1 335 ? -32.153 -17.716 37.910 1.00 87.50 335 LEU A CA 1
ATOM 2536 C C . LEU A 1 335 ? -32.518 -16.245 37.658 1.00 87.50 335 LEU A C 1
ATOM 2538 O O . LEU A 1 335 ? -33.365 -15.950 36.816 1.00 87.50 335 LEU A O 1
ATOM 2542 N N . GLY A 1 336 ? -31.898 -15.323 38.394 1.00 86.50 336 GLY A N 1
ATOM 2543 C CA . GLY A 1 336 ? -32.048 -13.889 38.182 1.00 86.50 336 GLY A CA 1
ATOM 2544 C C . GLY A 1 336 ? -31.448 -13.413 36.862 1.00 86.50 336 GLY A C 1
ATOM 2545 O O . GLY A 1 336 ? -32.072 -12.610 36.173 1.00 86.50 336 GLY A O 1
ATOM 2546 N N . GLU A 1 337 ? -30.280 -13.926 36.481 1.00 88.69 337 GLU A N 1
ATOM 2547 C CA . GLU A 1 337 ? -29.583 -13.565 35.240 1.00 88.69 337 GLU A CA 1
ATOM 2548 C C . GLU A 1 337 ? -30.334 -14.047 34.005 1.00 88.69 337 GLU A C 1
ATOM 2550 O O . GLU A 1 337 ? -30.522 -13.271 33.065 1.00 88.69 337 GLU A O 1
ATOM 2555 N N . LEU A 1 338 ? -30.876 -15.267 34.062 1.00 89.12 338 LEU A N 1
ATOM 2556 C CA . LEU A 1 338 ? -31.777 -15.806 33.046 1.00 89.12 338 LEU A CA 1
ATOM 2557 C C . LEU A 1 338 ? -33.039 -14.941 32.885 1.00 89.12 338 LEU A C 1
ATOM 2559 O O . LEU A 1 338 ? -33.465 -14.659 31.768 1.00 89.12 338 LEU A O 1
ATOM 2563 N N . VAL A 1 339 ? -33.635 -14.494 33.996 1.00 90.62 339 VAL A N 1
ATOM 2564 C CA . VAL A 1 339 ? -34.849 -13.654 33.994 1.00 90.62 339 VAL A CA 1
ATOM 2565 C C . VAL A 1 339 ? -34.573 -12.228 33.508 1.00 90.62 339 VAL A C 1
ATOM 2567 O O . VAL A 1 339 ? -35.451 -11.608 32.910 1.00 90.62 339 VAL A O 1
ATOM 2570 N N . LEU A 1 340 ? -33.366 -11.707 33.734 1.00 92.00 340 LEU A N 1
ATOM 2571 C CA . LEU A 1 340 ? -32.937 -10.384 33.271 1.00 92.00 340 LEU A CA 1
ATOM 2572 C C . LEU A 1 340 ? -32.247 -10.413 31.894 1.00 92.00 340 LEU A C 1
ATOM 2574 O O . LEU A 1 340 ? -31.948 -9.350 31.350 1.00 92.00 340 LEU A O 1
ATOM 2578 N N . ALA A 1 341 ? -32.020 -11.595 31.317 1.00 93.38 341 ALA A N 1
ATOM 2579 C CA . ALA A 1 341 ? -31.320 -11.806 30.050 1.00 93.38 341 ALA A CA 1
ATOM 2580 C C . ALA A 1 341 ? -29.927 -11.136 30.010 1.00 93.38 341 ALA A C 1
ATOM 2582 O O . ALA A 1 341 ? -29.621 -10.344 29.111 1.00 93.38 341 ALA A O 1
ATOM 2583 N N . VAL A 1 342 ? -29.093 -11.430 31.016 1.00 93.00 342 VAL A N 1
ATOM 2584 C CA . VAL A 1 342 ? -27.720 -10.896 31.128 1.00 93.00 342 VAL A CA 1
ATOM 2585 C C . VAL A 1 342 ? -26.846 -11.373 29.964 1.00 93.00 342 VAL A C 1
ATOM 2587 O O . VAL A 1 342 ? -26.276 -10.533 29.272 1.00 93.00 342 VAL A O 1
ATOM 2590 N N . ASP A 1 343 ? -26.825 -12.679 29.672 1.00 92.75 343 ASP A N 1
ATOM 2591 C CA . ASP A 1 343 ? -26.051 -13.253 28.558 1.00 92.75 343 ASP A CA 1
ATOM 2592 C C . ASP A 1 343 ? -26.425 -12.665 27.200 1.00 92.75 343 ASP A C 1
ATOM 2594 O O . ASP A 1 343 ? -25.550 -12.338 26.401 1.00 92.75 343 ASP A O 1
ATOM 2598 N N . ALA A 1 344 ? -27.727 -12.490 26.950 1.00 93.56 344 ALA A N 1
ATOM 2599 C CA . ALA A 1 344 ? -28.216 -11.874 25.721 1.00 93.56 344 ALA A CA 1
ATOM 2600 C C . ALA A 1 344 ? -27.718 -10.428 25.604 1.00 93.56 344 ALA A C 1
ATOM 2602 O O . ALA A 1 344 ? -27.196 -10.052 24.567 1.00 93.56 344 ALA A O 1
ATOM 2603 N N . SER A 1 345 ? -27.773 -9.655 26.694 1.00 94.50 345 SER A N 1
ATOM 2604 C CA . SER A 1 345 ? -27.304 -8.261 26.706 1.00 94.50 345 SER A CA 1
ATOM 2605 C C . SER A 1 345 ? -25.787 -8.154 26.484 1.00 94.50 345 SER A C 1
ATOM 2607 O O . SER A 1 345 ? -25.331 -7.263 25.775 1.00 94.50 345 SER A O 1
ATOM 2609 N N . ALA A 1 346 ? -25.002 -9.078 27.051 1.00 96.75 346 ALA A N 1
ATOM 2610 C CA . ALA A 1 346 ? -23.561 -9.152 26.809 1.00 96.75 346 ALA A CA 1
ATOM 2611 C C . ALA A 1 346 ? -23.250 -9.619 25.374 1.00 96.75 346 ALA A C 1
ATOM 2613 O O . ALA A 1 346 ? -22.296 -9.144 24.767 1.00 96.75 346 ALA A O 1
ATOM 2614 N N . SER A 1 347 ? -24.062 -10.517 24.807 1.00 97.31 347 SER A N 1
ATOM 2615 C CA . SER A 1 347 ? -23.945 -10.933 23.405 1.00 97.31 347 SER A CA 1
ATOM 2616 C C . SER A 1 347 ? -24.298 -9.807 22.430 1.00 97.31 347 SER A C 1
ATOM 2618 O O . SER A 1 347 ? -23.579 -9.618 21.451 1.00 97.31 347 SER A O 1
ATOM 2620 N N . ASP A 1 348 ? -25.359 -9.044 22.707 1.00 97.50 348 ASP A N 1
ATOM 2621 C CA . ASP A 1 348 ? -25.751 -7.859 21.940 1.00 97.50 348 ASP A CA 1
ATOM 2622 C C . ASP A 1 348 ? -24.622 -6.817 21.951 1.00 97.50 348 ASP A C 1
ATOM 2624 O O . ASP A 1 348 ? -24.280 -6.275 20.904 1.00 97.50 348 ASP A O 1
ATOM 2628 N N . ALA A 1 349 ? -23.982 -6.591 23.106 1.00 98.06 349 ALA A N 1
ATOM 2629 C CA . ALA A 1 349 ? -22.857 -5.664 23.237 1.00 98.06 349 ALA A CA 1
ATOM 2630 C C . ALA A 1 349 ? -21.669 -6.038 22.329 1.00 98.06 349 ALA A C 1
ATOM 2632 O O . ALA A 1 349 ? -21.122 -5.172 21.649 1.00 98.06 349 ALA A O 1
ATOM 2633 N N . ARG A 1 350 ? -21.311 -7.330 22.245 1.00 98.06 350 ARG A N 1
ATOM 2634 C CA . ARG A 1 350 ? -20.260 -7.810 21.323 1.00 98.06 350 ARG A CA 1
ATOM 2635 C C . ARG A 1 350 ? -20.643 -7.629 19.857 1.00 98.06 350 ARG A C 1
ATOM 2637 O O . ARG A 1 350 ? -19.802 -7.236 19.058 1.00 98.06 350 ARG A O 1
ATOM 2644 N N . ALA A 1 351 ? -21.894 -7.923 19.502 1.00 97.12 351 ALA A N 1
ATOM 2645 C CA . ALA A 1 351 ? -22.375 -7.788 18.129 1.00 97.12 351 ALA A CA 1
ATOM 2646 C C . ALA A 1 351 ? -22.414 -6.318 17.676 1.00 97.12 351 ALA A C 1
ATOM 2648 O O . ALA A 1 351 ? -22.021 -6.012 16.553 1.00 97.12 351 ALA A O 1
ATOM 2649 N N . LEU A 1 352 ? -22.834 -5.410 18.563 1.00 97.19 352 LEU A N 1
ATOM 2650 C CA . LEU A 1 352 ? -22.836 -3.966 18.317 1.00 97.19 352 LEU A CA 1
ATOM 2651 C C . LEU A 1 352 ? -21.413 -3.410 18.198 1.00 97.19 352 LEU A C 1
ATOM 2653 O O . LEU A 1 352 ? -21.159 -2.632 17.283 1.00 97.19 352 LEU A O 1
ATOM 2657 N N . LEU A 1 353 ? -20.482 -3.856 19.052 1.00 97.81 353 LEU A N 1
ATOM 2658 C CA . LEU A 1 353 ? -19.066 -3.487 18.966 1.00 97.81 353 LEU A CA 1
ATOM 2659 C C . LEU A 1 353 ? -18.447 -3.942 17.639 1.00 97.81 353 LEU A C 1
ATOM 2661 O O . LEU A 1 353 ? -17.873 -3.123 16.931 1.00 97.81 353 LEU A O 1
ATOM 2665 N N . ALA A 1 354 ? -18.610 -5.215 17.264 1.00 95.56 354 ALA A N 1
ATOM 2666 C CA . ALA A 1 354 ? -18.093 -5.744 15.998 1.00 95.56 354 ALA A CA 1
ATOM 2667 C C . ALA A 1 354 ? -18.663 -4.995 14.775 1.00 95.56 354 ALA A C 1
ATOM 2669 O O . ALA A 1 354 ? -17.959 -4.773 13.793 1.00 95.56 354 ALA A O 1
ATOM 2670 N N . GLY A 1 355 ? -19.927 -4.564 14.859 1.00 92.31 355 GLY A N 1
ATOM 2671 C CA . GLY A 1 355 ? -20.588 -3.712 13.869 1.00 92.31 355 GLY A CA 1
ATOM 2672 C C . GLY A 1 355 ? -20.262 -2.214 13.963 1.00 92.31 355 GLY A C 1
ATOM 2673 O O . GLY A 1 355 ? -20.912 -1.433 13.276 1.00 92.31 355 GLY A O 1
ATOM 2674 N N . GLY A 1 356 ? -19.317 -1.795 14.814 1.00 92.38 356 GLY A N 1
ATOM 2675 C CA . GLY A 1 356 ? -18.866 -0.402 14.918 1.00 92.38 356 GLY A CA 1
ATOM 2676 C C . GLY A 1 356 ? -19.738 0.536 15.762 1.00 92.38 356 GLY A C 1
ATOM 2677 O O . GLY A 1 356 ? -19.406 1.706 15.939 1.00 92.38 356 GLY A O 1
ATOM 2678 N N . GLY A 1 357 ? -20.852 0.050 16.312 1.00 95.31 357 GLY A N 1
ATOM 2679 C CA . GLY A 1 357 ? -21.810 0.847 17.079 1.00 95.31 357 GLY A CA 1
ATOM 2680 C C . GLY A 1 357 ? -21.355 1.110 18.513 1.00 95.31 357 GLY A C 1
ATOM 2681 O O . GLY A 1 357 ? -21.988 0.602 19.436 1.00 95.31 357 GLY A O 1
ATOM 2682 N N . LEU A 1 358 ? -20.280 1.887 18.700 1.00 97.62 358 LEU A N 1
ATOM 2683 C CA . LEU A 1 358 ? -19.604 2.095 19.991 1.00 97.62 358 LEU A CA 1
ATOM 2684 C C . LEU A 1 358 ? -20.561 2.486 21.133 1.00 97.62 358 LEU A C 1
ATOM 2686 O O . LEU A 1 358 ? -20.620 1.784 22.141 1.00 97.62 358 LEU A O 1
ATOM 2690 N N . ASP A 1 359 ? -21.370 3.534 20.961 1.00 97.69 359 ASP A N 1
ATOM 2691 C CA . ASP A 1 359 ? -22.303 3.988 22.007 1.00 97.69 359 ASP A CA 1
ATOM 2692 C C . ASP A 1 359 ? -23.384 2.939 22.321 1.00 97.69 359 ASP A C 1
ATOM 2694 O O . ASP A 1 359 ? -23.713 2.687 23.479 1.00 97.69 359 ASP A O 1
ATOM 2698 N N . ALA A 1 360 ? -23.905 2.257 21.296 1.00 97.75 360 ALA A N 1
ATOM 2699 C CA . ALA A 1 360 ? -24.910 1.209 21.473 1.00 97.75 360 ALA A CA 1
ATOM 2700 C C . ALA A 1 360 ? -24.330 -0.047 22.156 1.00 97.75 360 ALA A C 1
ATOM 2702 O O . ALA A 1 360 ? -25.037 -0.731 22.908 1.00 97.75 360 ALA A O 1
ATOM 2703 N N . ALA A 1 361 ? -23.053 -0.348 21.902 1.00 98.12 361 ALA A N 1
ATOM 2704 C CA . ALA A 1 361 ? -22.307 -1.423 22.542 1.00 98.12 361 ALA A CA 1
ATOM 2705 C C . ALA A 1 361 ? -22.031 -1.114 24.020 1.00 98.12 361 ALA A C 1
ATOM 2707 O O . ALA A 1 361 ? -22.243 -1.989 24.862 1.00 98.12 361 ALA A O 1
ATOM 2708 N N . GLU A 1 362 ? -21.654 0.125 24.350 1.00 98.38 362 GLU A N 1
ATOM 2709 C CA . GLU A 1 362 ? -21.521 0.589 25.735 1.00 98.38 362 GLU A CA 1
ATOM 2710 C C . GLU A 1 362 ? -22.863 0.515 26.475 1.00 98.38 362 GLU A C 1
ATOM 2712 O O . GLU A 1 362 ? -22.957 -0.166 27.496 1.00 98.38 362 GLU A O 1
ATOM 2717 N N . ASP A 1 363 ? -23.936 1.077 25.908 1.00 98.12 363 ASP A N 1
ATOM 2718 C CA . ASP A 1 363 ? -25.300 0.988 26.451 1.00 98.12 363 ASP A CA 1
ATOM 2719 C C . ASP A 1 363 ? -25.716 -0.471 26.722 1.00 98.12 363 ASP A C 1
ATOM 2721 O O . ASP A 1 363 ? -26.441 -0.775 27.675 1.00 98.12 363 ASP A O 1
ATOM 2725 N N . ALA A 1 364 ? -25.330 -1.412 25.854 1.00 97.69 364 ALA A N 1
ATOM 2726 C CA . ALA A 1 364 ? -25.594 -2.840 26.038 1.00 97.69 364 ALA A CA 1
ATOM 2727 C C . ALA A 1 364 ? -24.730 -3.462 27.151 1.00 97.69 364 ALA A C 1
ATOM 2729 O O . ALA A 1 364 ? -25.255 -4.218 27.977 1.00 97.69 364 ALA A O 1
ATOM 2730 N N . ALA A 1 365 ? -23.446 -3.103 27.226 1.00 98.06 365 ALA A N 1
ATOM 2731 C CA . ALA A 1 365 ? -22.511 -3.549 28.255 1.00 98.06 365 ALA A CA 1
ATOM 2732 C C . ALA A 1 365 ? -22.887 -3.032 29.659 1.00 98.06 365 ALA A C 1
ATOM 2734 O O . ALA A 1 365 ? -22.907 -3.807 30.625 1.00 98.06 365 ALA A O 1
ATOM 2735 N N . GLU A 1 366 ? -23.278 -1.760 29.779 1.00 97.88 366 GLU A N 1
ATOM 2736 C CA . GLU A 1 366 ? -23.808 -1.180 31.014 1.00 97.88 366 GLU A CA 1
ATOM 2737 C C . GLU A 1 366 ? -25.096 -1.884 31.448 1.00 97.88 366 GLU A C 1
ATOM 2739 O O . GLU A 1 366 ? -25.230 -2.289 32.608 1.00 97.88 366 GLU A O 1
ATOM 2744 N N . ARG A 1 367 ? -26.041 -2.101 30.518 1.00 96.19 367 ARG A N 1
ATOM 2745 C CA . ARG A 1 367 ? -27.285 -2.836 30.801 1.00 96.19 367 ARG A CA 1
ATOM 2746 C C . ARG A 1 367 ? -27.005 -4.257 31.283 1.00 96.19 367 ARG A C 1
ATOM 2748 O O . ARG A 1 367 ? -27.645 -4.682 32.245 1.00 96.19 367 ARG A O 1
ATOM 2755 N N . ALA A 1 368 ? -26.069 -4.979 30.666 1.00 96.12 368 ALA A N 1
ATOM 2756 C CA . ALA A 1 368 ? -25.672 -6.320 31.095 1.00 96.12 368 ALA A CA 1
ATOM 2757 C C . ALA A 1 368 ? -25.100 -6.308 32.524 1.00 96.12 368 ALA A C 1
ATOM 2759 O O . ALA A 1 368 ? -25.583 -7.036 33.395 1.00 96.12 368 ALA A O 1
ATOM 2760 N N . THR A 1 369 ? -24.140 -5.419 32.790 1.00 96.44 369 THR A N 1
ATOM 2761 C CA . THR A 1 369 ? -23.449 -5.299 34.085 1.00 96.44 369 THR A CA 1
ATOM 2762 C C . THR A 1 369 ? -24.403 -4.867 35.207 1.00 96.44 369 THR A C 1
ATOM 2764 O O . THR A 1 369 ? -24.428 -5.466 36.284 1.00 96.44 369 THR A O 1
ATOM 2767 N N . SER A 1 370 ? -25.266 -3.883 34.939 1.00 94.75 370 SER A N 1
ATOM 2768 C CA . SER A 1 370 ? -26.291 -3.392 35.869 1.00 94.75 370 SER A CA 1
ATOM 2769 C C . SER A 1 370 ? -27.315 -4.477 36.228 1.00 94.75 370 SER A C 1
ATOM 2771 O O . SER A 1 370 ? -27.617 -4.695 37.405 1.00 94.75 370 SER A O 1
ATOM 2773 N N . ARG A 1 371 ? -27.799 -5.232 35.229 1.00 92.50 371 ARG A N 1
ATOM 2774 C CA . ARG A 1 371 ? -28.711 -6.371 35.437 1.00 92.50 371 ARG A CA 1
ATOM 2775 C C . ARG A 1 371 ? -28.063 -7.481 36.258 1.00 92.50 371 ARG A C 1
ATOM 2777 O O . ARG A 1 371 ? -28.691 -7.980 37.191 1.00 92.50 371 ARG A O 1
ATOM 2784 N N . ALA A 1 372 ? -26.812 -7.822 35.965 1.00 91.38 372 ALA A N 1
ATOM 2785 C CA . ALA A 1 372 ? -26.058 -8.809 36.728 1.00 91.38 372 ALA A CA 1
ATOM 2786 C C . ALA A 1 372 ? -25.927 -8.409 38.212 1.00 91.38 372 ALA A C 1
ATOM 2788 O O . ALA A 1 372 ? -26.124 -9.243 39.095 1.00 91.38 372 ALA A O 1
ATOM 2789 N N . GLY A 1 373 ? -25.715 -7.119 38.503 1.00 91.12 373 GLY A N 1
ATOM 2790 C CA . GLY A 1 373 ? -25.644 -6.586 39.870 1.00 91.12 373 GLY A CA 1
ATOM 2791 C C . GLY A 1 373 ? -26.936 -6.708 40.697 1.00 91.12 373 GLY A C 1
ATOM 2792 O O . GLY A 1 373 ? -26.875 -6.712 41.927 1.00 91.12 373 GLY A O 1
ATOM 2793 N N . VAL A 1 374 ? -28.106 -6.843 40.058 1.00 92.31 374 VAL A N 1
ATOM 2794 C CA . VAL A 1 374 ? -29.407 -7.028 40.741 1.00 92.31 374 VAL A CA 1
ATOM 2795 C C . VAL A 1 374 ? -29.987 -8.442 40.602 1.00 92.31 374 VAL A C 1
ATOM 2797 O O . VAL A 1 374 ? -31.047 -8.729 41.169 1.00 92.31 374 VAL A O 1
ATOM 2800 N N . ALA A 1 375 ? -29.295 -9.348 39.907 1.00 88.81 375 ALA A N 1
ATOM 2801 C CA . ALA A 1 375 ? -29.790 -10.683 39.585 1.00 88.81 375 ALA A CA 1
ATOM 2802 C C . ALA A 1 375 ? -30.186 -11.507 40.821 1.00 88.81 375 ALA A C 1
ATOM 2804 O O . ALA A 1 375 ? -31.294 -12.041 40.869 1.00 88.81 375 ALA A O 1
ATOM 2805 N N . THR A 1 376 ? -29.361 -11.534 41.872 1.00 88.31 376 THR A N 1
ATOM 2806 C CA . THR A 1 376 ? -29.658 -12.265 43.119 1.00 88.31 376 THR A CA 1
ATOM 2807 C C . THR A 1 376 ? -31.010 -11.862 43.727 1.00 88.31 376 THR A C 1
ATOM 2809 O O . THR A 1 376 ? -31.757 -12.710 44.218 1.00 88.31 376 THR A O 1
ATOM 2812 N N . TRP A 1 377 ? -31.377 -10.576 43.651 1.00 88.19 377 TRP A N 1
ATOM 2813 C CA . TRP A 1 377 ? -32.671 -10.080 44.130 1.00 88.19 377 TRP A CA 1
ATOM 2814 C C . TRP A 1 377 ? -33.829 -10.466 43.206 1.00 88.19 377 TRP A C 1
ATOM 2816 O O . TRP A 1 377 ? -34.900 -10.834 43.697 1.00 88.19 377 TRP A O 1
ATOM 2826 N N . ALA A 1 378 ? -33.620 -10.435 41.886 1.00 87.94 378 ALA A N 1
ATOM 2827 C CA . ALA A 1 378 ? -34.610 -10.887 40.910 1.00 87.94 378 ALA A CA 1
ATOM 2828 C C . ALA A 1 378 ? -34.922 -12.385 41.083 1.00 87.94 378 ALA A C 1
ATOM 2830 O O . ALA A 1 378 ? -36.088 -12.761 41.238 1.00 87.94 378 ALA A O 1
ATOM 2831 N N . GLY A 1 379 ? -33.893 -13.234 41.162 1.00 86.69 379 GLY A N 1
ATOM 2832 C CA . GLY A 1 379 ? -34.045 -14.672 41.384 1.00 86.69 379 GLY A CA 1
ATOM 2833 C C . GLY A 1 379 ? -34.673 -15.007 42.738 1.00 86.69 379 GLY A C 1
ATOM 2834 O O . GLY A 1 379 ? -35.583 -15.837 42.806 1.00 86.69 379 GLY A O 1
ATOM 2835 N N . ALA A 1 380 ? -34.294 -14.303 43.812 1.00 87.62 380 ALA A N 1
ATOM 2836 C CA . ALA A 1 380 ? -34.933 -14.454 45.122 1.00 87.62 380 ALA A CA 1
ATOM 2837 C C . ALA A 1 380 ? -36.430 -14.090 45.082 1.00 87.62 380 ALA A C 1
ATOM 2839 O O . ALA A 1 380 ? -37.255 -14.782 45.686 1.00 87.62 380 ALA A O 1
ATOM 2840 N N . GLY A 1 381 ? -36.799 -13.046 44.330 1.00 86.88 381 GLY A N 1
ATOM 2841 C CA . GLY A 1 381 ? -38.191 -12.665 44.083 1.00 86.88 381 GLY A CA 1
ATOM 2842 C C . GLY A 1 381 ? -38.982 -13.741 43.332 1.00 86.88 381 GLY A C 1
ATOM 2843 O O . GLY A 1 381 ? -40.100 -14.073 43.732 1.00 86.88 381 GLY A O 1
ATOM 2844 N N . VAL A 1 382 ? -38.391 -14.342 42.293 1.00 89.50 382 VAL A N 1
ATOM 2845 C CA . VAL A 1 382 ? -39.006 -15.436 41.518 1.00 89.50 382 VAL A CA 1
ATOM 2846 C C . VAL A 1 382 ? -39.175 -16.702 42.365 1.00 89.50 382 VAL A C 1
ATOM 2848 O O . VAL A 1 382 ? -40.254 -17.300 42.355 1.00 89.50 382 VAL A O 1
ATOM 2851 N N . LEU A 1 383 ? -38.172 -17.080 43.166 1.00 88.12 383 LEU A N 1
ATOM 2852 C CA . LEU A 1 383 ? -38.281 -18.202 44.106 1.00 88.12 383 LEU A CA 1
ATOM 2853 C C . LEU A 1 383 ? -39.371 -17.962 45.157 1.00 88.12 383 LEU A C 1
ATOM 2855 O O . LEU A 1 383 ? -40.177 -18.856 45.423 1.00 88.12 383 LEU A O 1
ATOM 2859 N N . LEU A 1 384 ? -39.448 -16.756 45.726 1.00 89.75 384 LEU A N 1
ATOM 2860 C CA . LEU A 1 384 ? -40.486 -16.409 46.696 1.00 89.75 384 LEU A CA 1
ATOM 2861 C C . LEU A 1 384 ? -41.884 -16.454 46.060 1.00 89.75 384 LEU A C 1
ATOM 2863 O O . LEU A 1 384 ? -42.804 -17.016 46.658 1.00 89.75 384 LEU A O 1
ATOM 2867 N N . LEU A 1 385 ? -42.045 -15.952 44.832 1.00 89.88 385 LEU A N 1
ATOM 2868 C CA . LEU A 1 385 ? -43.295 -16.054 44.076 1.00 89.88 385 LEU A CA 1
ATOM 2869 C C . LEU A 1 385 ? -43.691 -17.520 43.828 1.00 89.88 385 LEU A C 1
ATOM 2871 O O . LEU A 1 385 ? -44.841 -17.891 44.070 1.00 89.88 385 LEU A O 1
ATOM 2875 N N . ALA A 1 386 ? -42.747 -18.372 43.420 1.00 88.12 386 ALA A N 1
ATOM 2876 C CA . ALA A 1 386 ? -42.986 -19.802 43.227 1.00 88.12 386 ALA A CA 1
ATOM 2877 C C . ALA A 1 386 ? -43.419 -20.497 44.534 1.00 88.12 386 ALA A C 1
ATOM 2879 O O . ALA A 1 386 ? -44.398 -21.248 44.542 1.00 88.12 386 ALA A O 1
ATOM 2880 N N . VAL A 1 387 ? -42.764 -20.194 45.661 1.00 89.19 387 VAL A N 1
ATOM 2881 C CA . VAL A 1 387 ? -43.135 -20.708 46.993 1.00 89.19 387 VAL A CA 1
ATOM 2882 C C . VAL A 1 387 ? -44.544 -20.257 47.401 1.00 89.19 387 VAL A C 1
ATOM 2884 O O . VAL A 1 387 ? -45.328 -21.075 47.891 1.00 89.19 387 VAL A O 1
ATOM 2887 N N . VAL A 1 388 ? -44.908 -18.993 47.158 1.00 90.56 388 VAL A N 1
ATOM 2888 C CA . VAL A 1 388 ? -46.259 -18.462 47.426 1.00 90.56 388 VAL A CA 1
ATOM 2889 C C . VAL A 1 388 ? -47.310 -19.157 46.553 1.00 90.56 388 VAL A C 1
ATOM 2891 O O . VAL A 1 388 ? -48.357 -19.554 47.071 1.00 90.56 388 VAL A O 1
ATOM 2894 N N . LEU A 1 389 ? -47.040 -19.366 45.260 1.00 90.88 389 LEU A N 1
ATOM 2895 C CA . LEU A 1 389 ? -47.952 -20.054 44.337 1.00 90.88 389 LEU A CA 1
ATOM 2896 C C . LEU A 1 389 ? -48.169 -21.524 44.731 1.00 90.88 389 LEU A C 1
ATOM 2898 O O . LEU A 1 389 ? -49.315 -21.972 44.819 1.00 90.88 389 LEU A O 1
ATOM 2902 N N . VAL A 1 390 ? -47.098 -22.261 45.044 1.00 90.94 390 VAL A N 1
ATOM 2903 C CA . VAL A 1 390 ? -47.182 -23.656 45.515 1.00 90.94 390 VAL A CA 1
ATOM 2904 C C . VAL A 1 390 ? -47.919 -23.736 46.857 1.00 90.94 390 VAL A C 1
ATOM 2906 O O . VAL A 1 390 ? -48.828 -24.555 47.017 1.00 90.94 390 VAL A O 1
ATOM 2909 N N . GLY A 1 391 ? -47.603 -22.853 47.809 1.00 87.31 391 GLY A N 1
ATOM 2910 C CA . GLY A 1 391 ? -48.299 -22.768 49.095 1.00 87.31 391 GLY A CA 1
ATOM 2911 C C . GLY A 1 391 ? -49.796 -22.472 48.936 1.00 87.31 391 GLY A C 1
ATOM 2912 O O . GLY A 1 391 ? -50.635 -23.147 49.542 1.00 87.31 391 GLY A O 1
ATOM 2913 N N . GLY A 1 392 ? -50.144 -21.523 48.063 1.00 88.38 392 GLY A N 1
ATOM 2914 C CA . GLY A 1 392 ? -51.521 -21.183 47.707 1.00 88.38 392 GLY A CA 1
ATOM 2915 C C . GLY A 1 392 ? -52.277 -22.355 47.078 1.00 88.38 392 GLY A C 1
ATOM 2916 O O . GLY A 1 392 ? -53.391 -22.666 47.506 1.00 88.38 392 GLY A O 1
ATOM 2917 N N . ALA A 1 393 ? -51.656 -23.070 46.136 1.00 88.75 393 ALA A N 1
ATOM 2918 C CA . ALA A 1 393 ? -52.229 -24.260 45.509 1.00 88.75 393 ALA A CA 1
ATOM 2919 C C . ALA A 1 393 ? -52.485 -25.388 46.528 1.00 88.75 393 ALA A C 1
ATOM 2921 O O . ALA A 1 393 ? -53.566 -25.983 46.537 1.00 88.75 393 ALA A O 1
ATOM 2922 N N . VAL A 1 394 ? -51.547 -25.642 47.449 1.00 89.69 394 VAL A N 1
ATOM 2923 C CA . VAL A 1 394 ? -51.708 -26.632 48.531 1.00 89.69 394 VAL A CA 1
ATOM 2924 C C . VAL A 1 394 ? -52.841 -26.245 49.490 1.00 89.69 394 VAL A C 1
ATOM 2926 O O . VAL A 1 394 ? -53.630 -27.107 49.899 1.00 89.69 394 VAL A O 1
ATOM 2929 N N . LEU A 1 395 ? -52.970 -24.961 49.838 1.00 89.12 395 LEU A N 1
ATOM 2930 C CA . LEU A 1 395 ? -54.062 -24.455 50.677 1.00 89.12 395 LEU A CA 1
ATOM 2931 C C . LEU A 1 395 ? -55.423 -24.563 49.973 1.00 89.12 395 LEU A C 1
ATOM 2933 O O . LEU A 1 395 ? -56.387 -25.041 50.582 1.00 89.12 395 LEU A O 1
ATOM 2937 N N . ALA A 1 396 ? -55.498 -24.207 48.687 1.00 87.56 396 ALA A N 1
ATOM 2938 C CA . ALA A 1 396 ? -56.697 -24.356 47.865 1.00 87.56 396 ALA A CA 1
ATOM 2939 C C . ALA A 1 396 ? -57.117 -25.831 47.740 1.00 87.56 396 ALA A C 1
ATOM 2941 O O . ALA A 1 396 ? -58.274 -26.169 48.005 1.00 87.56 396 ALA A O 1
ATOM 2942 N N . ALA A 1 397 ? -56.175 -26.732 47.443 1.00 87.19 397 ALA A N 1
ATOM 2943 C CA . ALA A 1 397 ? -56.412 -28.173 47.387 1.00 87.19 397 ALA A CA 1
ATOM 2944 C C . ALA A 1 397 ? -56.915 -28.728 48.733 1.00 87.19 397 ALA A C 1
ATOM 2946 O O . ALA A 1 397 ? -57.889 -29.487 48.765 1.00 87.19 397 ALA A O 1
ATOM 2947 N N . ARG A 1 398 ? -56.341 -28.292 49.867 1.00 86.81 398 ARG A N 1
ATOM 2948 C CA . ARG A 1 398 ? -56.849 -28.639 51.210 1.00 86.81 398 ARG A CA 1
ATOM 2949 C C . ARG A 1 398 ? -58.264 -28.113 51.459 1.00 86.81 398 ARG A C 1
ATOM 2951 O O . ARG A 1 398 ? -59.073 -28.828 52.055 1.00 86.81 398 ARG A O 1
ATOM 2958 N N . ALA A 1 399 ? -58.588 -26.898 51.020 1.00 82.31 399 ALA A N 1
ATOM 2959 C CA . ALA A 1 399 ? -59.928 -26.327 51.160 1.00 82.31 399 ALA A CA 1
ATOM 2960 C C . ALA A 1 399 ? -60.970 -27.089 50.317 1.00 82.31 399 ALA A C 1
ATOM 2962 O O . ALA A 1 399 ? -62.043 -27.431 50.820 1.00 82.31 399 ALA A O 1
ATOM 2963 N N . LEU A 1 400 ? -60.634 -27.429 49.069 1.00 82.00 400 LEU A N 1
ATOM 2964 C CA . LEU A 1 400 ? -61.463 -28.227 48.158 1.00 82.00 400 LEU A CA 1
ATOM 2965 C C . LEU A 1 400 ? -61.653 -29.672 48.656 1.00 82.00 400 LEU A C 1
ATOM 2967 O O . LEU A 1 400 ? -62.780 -30.174 48.672 1.00 82.00 400 LEU A O 1
ATOM 2971 N N . GLY A 1 401 ? -60.594 -30.315 49.157 1.00 75.62 401 GLY A N 1
ATOM 2972 C CA . GLY A 1 401 ? -60.663 -31.643 49.777 1.00 75.62 401 GLY A CA 1
ATOM 2973 C C . GLY A 1 401 ? -61.561 -31.670 51.020 1.00 75.62 401 GLY A C 1
ATOM 2974 O O . GLY A 1 401 ? -62.431 -32.533 51.142 1.00 75.62 401 GLY A O 1
ATOM 2975 N N . ARG A 1 402 ? -61.442 -30.664 51.902 1.00 71.25 402 ARG A N 1
ATOM 2976 C CA . ARG A 1 402 ? -62.329 -30.493 53.070 1.00 71.25 402 ARG A CA 1
ATOM 2977 C C . ARG A 1 402 ? -63.793 -30.252 52.686 1.00 71.25 402 ARG A C 1
ATOM 2979 O O . ARG A 1 402 ? -64.675 -30.662 53.437 1.00 71.25 402 ARG A O 1
ATOM 2986 N N . ARG A 1 403 ? -64.073 -29.619 51.537 1.00 63.44 403 ARG A N 1
ATOM 2987 C CA . ARG A 1 403 ? -65.444 -29.477 51.010 1.00 63.44 403 ARG A CA 1
ATOM 2988 C C . ARG A 1 403 ? -66.001 -30.816 50.517 1.00 63.44 403 ARG A C 1
ATOM 2990 O O . ARG A 1 403 ? -67.112 -31.162 50.903 1.00 63.44 403 ARG A O 1
ATOM 2997 N N . ARG A 1 404 ? -65.229 -31.611 49.761 1.00 58.66 404 ARG A N 1
ATOM 2998 C CA . ARG A 1 404 ? -65.660 -32.953 49.309 1.00 58.66 404 ARG A CA 1
ATOM 2999 C C . ARG A 1 404 ? -65.914 -33.916 50.477 1.00 58.66 404 ARG A C 1
ATOM 3001 O O . ARG A 1 404 ? -66.927 -34.606 50.474 1.00 58.66 404 ARG A O 1
ATOM 3008 N N . ALA A 1 405 ? -65.087 -33.880 51.524 1.00 52.44 405 ALA A N 1
ATOM 3009 C CA . ALA A 1 405 ? -65.275 -34.698 52.728 1.00 52.44 405 ALA A CA 1
ATOM 3010 C C . ALA A 1 405 ? -66.578 -34.409 53.513 1.00 52.44 405 ALA A C 1
ATOM 3012 O O . ALA A 1 405 ? -66.981 -35.227 54.335 1.00 52.44 405 ALA A O 1
ATOM 3013 N N . ARG A 1 406 ? -67.253 -33.271 53.276 1.00 51.25 406 ARG A N 1
ATOM 3014 C CA . ARG A 1 406 ? -68.531 -32.916 53.927 1.00 51.25 406 ARG A CA 1
ATOM 3015 C C . ARG A 1 406 ? -69.781 -33.307 53.130 1.00 51.25 406 ARG A C 1
ATOM 3017 O O . ARG A 1 406 ? -70.879 -33.121 53.641 1.00 51.25 406 ARG A O 1
ATOM 3024 N N . VAL A 1 407 ? -69.639 -33.838 51.913 1.00 49.72 407 VAL A N 1
ATOM 3025 C CA . VAL A 1 407 ? -70.780 -34.207 51.046 1.00 49.72 407 VAL A CA 1
ATOM 3026 C C . VAL A 1 407 ? -71.056 -35.722 51.056 1.00 49.72 407 VAL A C 1
ATOM 3028 O O . VAL A 1 407 ? -72.147 -36.155 50.699 1.00 49.72 407 VAL A O 1
ATOM 3031 N N . THR A 1 408 ? -70.135 -36.547 51.562 1.00 44.25 408 THR A N 1
ATOM 3032 C CA . THR A 1 408 ? -70.268 -38.019 51.572 1.00 44.25 408 THR A CA 1
ATOM 3033 C C . THR A 1 408 ? -70.973 -38.571 52.823 1.00 44.25 408 THR A C 1
ATOM 3035 O O . THR A 1 408 ? -70.524 -39.553 53.409 1.00 44.25 408 THR A O 1
ATOM 3038 N N . SER A 1 409 ? -72.092 -37.957 53.225 1.00 41.22 409 SER A N 1
ATOM 3039 C CA . SER A 1 409 ? -72.931 -38.416 54.349 1.00 41.22 409 SER A CA 1
ATOM 3040 C C . SER A 1 409 ? -74.432 -38.227 54.096 1.00 41.22 409 SER A C 1
ATOM 3042 O O . SER A 1 409 ? -75.123 -37.607 54.895 1.00 41.22 409 SER A O 1
ATOM 3044 N N . HIS A 1 410 ? -74.967 -38.811 53.019 1.00 40.53 410 HIS A N 1
ATOM 3045 C CA . HIS A 1 410 ? -76.371 -39.241 53.018 1.00 40.53 410 HIS A CA 1
ATOM 3046 C C . HIS A 1 410 ? -76.596 -40.478 52.139 1.00 40.53 410 HIS A C 1
ATOM 3048 O O . HIS A 1 410 ? -76.530 -40.425 50.913 1.00 40.53 410 HIS A O 1
ATOM 3054 N N . ARG A 1 411 ? -76.909 -41.606 52.789 1.00 37.59 411 ARG A N 1
ATOM 3055 C CA . ARG A 1 411 ? -77.548 -42.760 52.144 1.00 37.59 411 ARG A CA 1
ATOM 3056 C C . ARG A 1 411 ? -79.006 -42.417 51.841 1.00 37.59 411 ARG A C 1
ATOM 3058 O O . ARG A 1 411 ? -79.729 -42.022 52.752 1.00 37.59 411 ARG A O 1
ATOM 3065 N N . VAL A 1 412 ? -79.445 -42.701 50.618 1.00 39.94 412 VAL A N 1
ATOM 3066 C CA . VAL A 1 412 ? -80.842 -43.023 50.288 1.00 39.94 412 VAL A CA 1
ATOM 3067 C C . VAL A 1 412 ? -80.831 -44.270 49.401 1.00 39.94 412 VAL A C 1
ATOM 3069 O O . VAL A 1 412 ? -79.927 -44.464 48.588 1.00 39.94 412 VAL A O 1
ATOM 3072 N N . THR A 1 413 ? -81.778 -45.179 49.619 1.00 37.53 413 THR A N 1
ATOM 3073 C CA . THR A 1 413 ? -81.878 -46.496 48.967 1.00 37.53 413 THR A CA 1
ATOM 3074 C C . THR A 1 413 ? -83.309 -47.010 49.182 1.00 37.53 413 THR A C 1
ATOM 3076 O O . THR A 1 413 ? -83.840 -46.764 50.264 1.00 37.53 413 THR A O 1
ATOM 3079 N N . PRO A 1 414 ? -83.912 -47.821 48.294 1.00 58.19 414 PRO A N 1
ATOM 3080 C CA . PRO A 1 414 ? -83.879 -47.824 46.827 1.00 58.19 414 PRO A CA 1
ATOM 3081 C C . PRO A 1 414 ? -85.306 -47.712 46.226 1.00 58.19 414 PRO A C 1
ATOM 3083 O O . PRO A 1 414 ? -86.307 -47.708 46.941 1.00 58.19 414 PRO A O 1
ATOM 3086 N N . SER A 1 415 ? -85.432 -47.775 44.896 1.00 36.47 415 SER A N 1
ATOM 3087 C CA . SER A 1 415 ? -86.590 -48.434 44.269 1.00 36.47 415 SER A CA 1
ATOM 3088 C C . SER A 1 415 ? -86.233 -49.080 42.931 1.00 36.47 415 SER A C 1
ATOM 3090 O O . SER A 1 415 ? -85.210 -48.775 42.326 1.00 36.47 415 SER A O 1
ATOM 3092 N N . ARG A 1 416 ? -87.044 -50.069 42.552 1.00 41.53 416 ARG A N 1
ATOM 3093 C CA . ARG A 1 416 ? -86.708 -51.198 41.675 1.00 41.53 416 ARG A CA 1
ATOM 3094 C C . ARG A 1 416 ? -87.626 -51.210 40.455 1.00 41.53 416 ARG A C 1
ATOM 3096 O O . ARG A 1 416 ? -88.827 -51.366 40.638 1.00 41.53 416 ARG A O 1
ATOM 3103 N N . VAL A 1 417 ? -87.069 -51.175 39.244 1.00 41.34 417 VAL A N 1
ATOM 3104 C CA . VAL A 1 417 ? -87.750 -51.624 38.011 1.00 41.34 417 VAL A CA 1
ATOM 3105 C C . VAL A 1 417 ? -86.771 -52.457 37.171 1.00 41.34 417 VAL A C 1
ATOM 3107 O O . VAL A 1 417 ? -85.556 -52.341 37.315 1.00 41.34 417 VAL A O 1
ATOM 3110 N N . VAL A 1 418 ? -87.325 -53.378 36.386 1.00 44.06 418 VAL A N 1
ATOM 3111 C CA . VAL A 1 418 ? -86.677 -54.518 35.720 1.00 44.06 418 VAL A CA 1
ATOM 3112 C C . VAL A 1 418 ? -86.617 -54.303 34.203 1.00 44.06 418 VAL A C 1
ATOM 3114 O O . VAL A 1 418 ? -87.574 -53.775 33.645 1.00 44.06 418 VAL A O 1
ATOM 3117 N N . GLY A 1 419 ? -85.588 -54.840 33.532 1.00 38.19 419 GLY A N 1
ATOM 3118 C CA . GLY A 1 419 ? -85.705 -55.293 32.135 1.00 38.19 419 GLY A CA 1
ATOM 3119 C C . GLY A 1 419 ? -84.472 -55.082 31.247 1.00 38.19 419 GLY A C 1
ATOM 3120 O O . GLY A 1 419 ? -83.951 -53.976 31.182 1.00 38.19 419 GLY A O 1
ATOM 3121 N N . GLY A 1 420 ? -84.071 -56.125 30.506 1.00 38.72 420 GLY A N 1
ATOM 3122 C CA . GLY A 1 420 ? -83.162 -56.021 29.349 1.00 38.72 420 GLY A CA 1
ATOM 3123 C C . GLY A 1 420 ? -81.889 -56.873 29.437 1.00 38.72 420 GLY A C 1
ATOM 3124 O O . GLY A 1 420 ? -81.054 -56.664 30.309 1.00 38.72 420 GLY A O 1
ATOM 3125 N N . SER A 1 421 ? -81.738 -57.835 28.524 1.00 44.78 421 SER A N 1
ATOM 3126 C CA . SER A 1 421 ? -80.546 -58.694 28.339 1.00 44.78 421 SER A CA 1
ATOM 3127 C C . SER A 1 421 ? -79.911 -58.416 26.939 1.00 44.78 421 SER A C 1
ATOM 3129 O O . SER A 1 421 ? -80.271 -57.394 26.362 1.00 44.78 421 SER A O 1
ATOM 3131 N N . PRO A 1 422 ? -78.929 -59.180 26.400 1.00 66.38 422 PRO A N 1
ATOM 3132 C CA . PRO A 1 422 ? -77.533 -58.725 26.419 1.00 66.38 422 PRO A CA 1
ATOM 3133 C C . PRO A 1 422 ? -76.884 -58.481 25.014 1.00 66.38 422 PRO A C 1
ATOM 3135 O O . PRO A 1 422 ? -77.364 -57.589 24.329 1.00 66.38 422 PRO A O 1
ATOM 3138 N N . PRO A 1 423 ? -75.766 -59.127 24.599 1.00 70.81 423 PRO A N 1
ATOM 3139 C CA . PRO A 1 423 ? -74.463 -58.513 24.255 1.00 70.81 423 PRO A CA 1
ATOM 3140 C C . PRO A 1 423 ? -74.202 -58.604 22.706 1.00 70.81 423 PRO A C 1
ATOM 3142 O O . PRO A 1 423 ? -75.216 -58.671 22.010 1.00 70.81 423 PRO A O 1
ATOM 3145 N N . PRO A 1 424 ? -72.979 -58.665 22.091 1.00 62.84 424 PRO A N 1
ATOM 3146 C CA . PRO A 1 424 ? -71.610 -58.751 22.651 1.00 62.84 424 PRO A CA 1
ATOM 3147 C C . PRO A 1 424 ? -70.422 -58.087 21.881 1.00 62.84 424 PRO A C 1
ATOM 3149 O O . PRO A 1 424 ? -70.554 -57.694 20.732 1.00 62.84 424 PRO A O 1
ATOM 3152 N N . THR A 1 425 ? -69.222 -58.150 22.502 1.00 44.84 425 THR A N 1
ATOM 3153 C CA . THR A 1 425 ? -67.871 -58.358 21.880 1.00 44.84 425 THR A CA 1
ATOM 3154 C C . THR A 1 425 ? -67.321 -57.311 20.868 1.00 44.84 425 THR A C 1
ATOM 3156 O O . THR A 1 425 ? -68.075 -56.559 20.277 1.00 44.84 425 THR A O 1
ATOM 3159 N N . VAL A 1 426 ? -66.008 -57.165 20.623 1.00 43.50 426 VAL A N 1
ATOM 3160 C CA . VAL A 1 426 ? -64.831 -57.994 20.967 1.00 43.50 426 VAL A CA 1
ATOM 3161 C C . VAL A 1 426 ? -63.553 -57.131 21.142 1.00 43.50 426 VAL A C 1
ATOM 3163 O O . VAL A 1 426 ? -63.569 -55.945 20.836 1.00 43.50 426 VAL A O 1
ATOM 3166 N N . GLU A 1 427 ? -62.503 -57.758 21.685 1.00 40.31 427 GLU A N 1
ATOM 3167 C CA . GLU A 1 427 ? -61.035 -57.564 21.533 1.00 40.31 427 GLU A CA 1
ATOM 3168 C C . GLU A 1 427 ? -60.468 -56.498 20.557 1.00 40.31 427 GLU A C 1
ATOM 3170 O O . GLU A 1 427 ? -61.083 -56.161 19.558 1.00 40.31 427 GLU A O 1
ATOM 3175 N N . SER A 1 428 ? -59.207 -56.048 20.662 1.00 43.03 428 SER A N 1
ATOM 3176 C CA . SER A 1 428 ? -58.149 -56.065 21.705 1.00 43.03 428 SER A CA 1
ATOM 3177 C C . SER A 1 428 ? -56.917 -55.311 21.142 1.00 43.03 428 SER A C 1
ATOM 3179 O O . SER A 1 428 ? -56.979 -54.913 19.989 1.00 43.03 428 SER A O 1
ATOM 3181 N N . VAL A 1 429 ? -55.820 -55.183 21.917 1.00 43.47 429 VAL A N 1
ATOM 3182 C CA . VAL A 1 429 ? -54.404 -55.013 21.466 1.00 43.47 429 VAL A CA 1
ATOM 3183 C C . VAL A 1 429 ? -54.133 -53.912 20.406 1.00 43.47 429 VAL A C 1
ATOM 3185 O O . VAL A 1 429 ? -54.595 -53.974 19.281 1.00 43.47 429 VAL A O 1
ATOM 3188 N N . GLY A 1 430 ? -53.296 -52.900 20.631 1.00 36.62 430 GLY A N 1
ATOM 3189 C CA . GLY A 1 430 ? -52.103 -52.829 21.481 1.00 36.62 430 GLY A CA 1
ATOM 3190 C C . GLY A 1 430 ? -50.896 -52.397 20.626 1.00 36.62 430 GLY A C 1
ATOM 3191 O O . GLY A 1 430 ? -50.960 -52.465 19.405 1.00 36.62 430 GLY A O 1
ATOM 3192 N N . GLY A 1 431 ? -49.797 -51.971 21.260 1.00 37.00 431 GLY A N 1
ATOM 3193 C CA . GLY A 1 431 ? -48.605 -51.438 20.575 1.00 37.00 431 GLY A CA 1
ATOM 3194 C C . GLY A 1 431 ? -48.799 -49.979 20.120 1.00 37.00 431 GLY A C 1
ATOM 3195 O O . GLY A 1 431 ? -49.788 -49.659 19.479 1.00 37.00 431 GLY A O 1
ATOM 3196 N N . SER A 1 432 ? -48.023 -48.995 20.573 1.00 40.28 432 SER A N 1
ATOM 3197 C CA . SER A 1 432 ? -46.558 -48.820 20.566 1.00 40.28 432 SER A CA 1
ATOM 3198 C C . SER A 1 432 ? -46.065 -48.025 19.357 1.00 40.28 432 SER A C 1
ATOM 3200 O O . SER A 1 432 ? -46.256 -48.435 18.222 1.00 40.28 432 SER A O 1
ATOM 3202 N N . ALA A 1 433 ? -45.287 -46.992 19.688 1.00 40.88 433 ALA A N 1
ATOM 3203 C CA . ALA A 1 433 ? -44.109 -46.531 18.957 1.00 40.88 433 ALA A CA 1
ATOM 3204 C C . ALA A 1 433 ? -44.287 -45.791 17.606 1.00 40.88 433 ALA A C 1
ATOM 3206 O O . ALA A 1 433 ? -44.299 -46.389 16.539 1.00 40.88 433 ALA A O 1
ATOM 3207 N N . ASP A 1 434 ? -44.173 -44.461 17.726 1.00 41.12 434 ASP A N 1
ATOM 3208 C CA . ASP A 1 434 ? -43.017 -43.688 17.219 1.00 41.12 434 ASP A CA 1
ATOM 3209 C C . ASP A 1 434 ? -43.050 -43.039 15.812 1.00 41.12 434 ASP A C 1
ATOM 3211 O O . ASP A 1 434 ? -43.723 -43.467 14.882 1.00 41.12 434 ASP A O 1
ATOM 3215 N N . ALA A 1 435 ? -42.206 -42.006 15.712 1.00 39.44 435 ALA A N 1
ATOM 3216 C CA . ALA A 1 435 ? -41.580 -41.404 14.536 1.00 39.44 435 ALA A CA 1
ATOM 3217 C C . ALA A 1 435 ? -42.369 -40.470 13.578 1.00 39.44 435 ALA A C 1
ATOM 3219 O O . ALA A 1 435 ? -42.905 -40.886 12.558 1.00 39.44 435 ALA A O 1
ATOM 3220 N N . ARG A 1 436 ? -42.091 -39.170 13.792 1.00 41.31 436 ARG A N 1
ATOM 3221 C CA . ARG A 1 436 ? -41.501 -38.209 12.819 1.00 41.31 436 ARG A CA 1
ATOM 3222 C C . ARG A 1 436 ? -42.344 -37.541 11.714 1.00 41.31 436 ARG A C 1
ATOM 3224 O O . ARG A 1 436 ? -43.252 -38.115 11.134 1.00 41.31 436 ARG A O 1
ATOM 3231 N N . ARG A 1 437 ? -41.787 -36.371 11.340 1.00 37.34 437 ARG A N 1
ATOM 3232 C CA . ARG A 1 437 ? -42.015 -35.516 10.158 1.00 37.34 437 ARG A CA 1
ATOM 3233 C C . ARG A 1 437 ? -43.346 -34.775 10.114 1.00 37.34 437 ARG A C 1
ATOM 3235 O O . ARG A 1 437 ? -44.366 -35.310 10.510 1.00 37.34 437 ARG A O 1
ATOM 3242 N N . GLU A 1 438 ? -43.447 -33.584 9.542 1.00 38.91 438 GLU A N 1
ATOM 3243 C CA . GLU A 1 438 ? -42.590 -32.425 9.200 1.00 38.91 438 GLU A CA 1
ATOM 3244 C C . GLU A 1 438 ? -43.523 -31.539 8.330 1.00 38.91 438 GLU A C 1
ATOM 3246 O O . GLU A 1 438 ? -44.616 -31.966 7.963 1.00 38.91 438 GLU A O 1
ATOM 3251 N N . GLU A 1 439 ? -43.069 -30.344 7.962 1.00 37.84 439 GLU A N 1
ATOM 3252 C CA . GLU A 1 439 ? -43.584 -29.536 6.841 1.00 37.84 439 GLU A CA 1
ATOM 3253 C C . GLU A 1 439 ? -44.882 -28.694 6.981 1.00 37.84 439 GLU A C 1
ATOM 3255 O O . GLU A 1 439 ? -46.008 -29.122 6.750 1.00 37.84 439 GLU A O 1
ATOM 3260 N N . THR A 1 440 ? -44.625 -27.393 7.187 1.00 36.22 440 THR A N 1
ATOM 3261 C CA . THR A 1 440 ? -44.808 -26.339 6.158 1.00 36.22 440 THR A CA 1
ATOM 3262 C C . THR A 1 440 ? -46.170 -25.629 5.998 1.00 36.22 440 THR A C 1
ATOM 3264 O O . THR A 1 440 ? -47.138 -26.174 5.490 1.00 36.22 440 THR A O 1
ATOM 3267 N N . ARG A 1 441 ? -46.129 -24.322 6.337 1.00 40.41 441 ARG A N 1
ATOM 3268 C CA . ARG A 1 441 ? -46.815 -23.121 5.781 1.00 40.41 441 ARG A CA 1
ATOM 3269 C C . ARG A 1 441 ? -48.262 -23.231 5.251 1.00 40.41 441 ARG A C 1
ATOM 3271 O O . ARG A 1 441 ? -48.556 -23.991 4.343 1.00 40.41 441 ARG A O 1
ATOM 3278 N N . VAL A 1 442 ? -49.082 -22.235 5.605 1.00 35.50 442 VAL A N 1
ATOM 3279 C CA . VAL A 1 442 ? -49.386 -21.043 4.763 1.00 35.50 442 VAL A CA 1
ATOM 3280 C C . VAL A 1 442 ? -50.466 -20.203 5.460 1.00 35.50 442 VAL A C 1
ATOM 3282 O O . VAL A 1 442 ? -51.520 -20.727 5.803 1.00 35.50 442 VAL A O 1
ATOM 3285 N N . SER A 1 443 ? -50.243 -18.892 5.598 1.00 36.56 443 SER A N 1
ATOM 3286 C CA . SER A 1 443 ? -51.298 -17.885 5.393 1.00 36.56 443 SER A CA 1
ATOM 3287 C C . SER A 1 443 ? -50.672 -16.500 5.204 1.00 36.56 443 SER A C 1
ATOM 3289 O O . SER A 1 443 ? -49.856 -16.071 6.016 1.00 36.56 443 SER A O 1
ATOM 3291 N N . THR A 1 444 ? -51.028 -15.823 4.116 1.00 51.03 444 THR A N 1
ATOM 3292 C CA . THR A 1 444 ? -50.558 -14.484 3.719 1.00 51.03 444 THR A CA 1
ATOM 3293 C C . THR A 1 444 ? -51.729 -13.496 3.648 1.00 51.03 444 THR A C 1
ATOM 3295 O O . THR A 1 444 ? -52.884 -13.915 3.683 1.00 51.03 444 THR A O 1
ATOM 3298 N N . THR A 1 445 ? -51.403 -12.211 3.431 1.00 40.69 445 THR A N 1
ATOM 3299 C CA . THR A 1 445 ? -52.269 -11.047 3.094 1.00 40.69 445 THR A CA 1
ATOM 3300 C C . THR A 1 445 ? -52.814 -10.203 4.260 1.00 40.69 445 THR A C 1
ATOM 3302 O O . THR A 1 445 ? -53.030 -10.744 5.344 1.00 40.69 445 THR A O 1
ATOM 3305 N N . PRO A 1 446 ? -53.134 -8.904 4.033 1.00 55.47 446 PRO A N 1
ATOM 3306 C CA . PRO A 1 446 ? -52.634 -7.967 3.002 1.00 55.47 446 PRO A CA 1
ATOM 3307 C C . PRO A 1 446 ? -52.103 -6.632 3.582 1.00 55.47 446 PRO A C 1
ATOM 3309 O O . PRO A 1 446 ? -52.298 -6.332 4.756 1.00 55.47 446 PRO A O 1
ATOM 3312 N N . HIS A 1 447 ? -51.488 -5.799 2.731 1.00 33.72 447 HIS A N 1
ATOM 3313 C CA . HIS A 1 447 ? -51.106 -4.418 3.055 1.00 33.72 447 HIS A CA 1
ATOM 3314 C C . HIS A 1 447 ? -51.718 -3.444 2.026 1.00 33.72 447 HIS A C 1
ATOM 3316 O O . HIS A 1 447 ? -51.384 -3.490 0.844 1.00 33.72 447 HIS A O 1
ATOM 3322 N N . GLU A 1 448 ? -52.608 -2.571 2.497 1.00 45.25 448 GLU A N 1
ATOM 3323 C CA . GLU A 1 448 ? -52.903 -1.229 1.954 1.00 45.25 448 GLU A CA 1
ATOM 3324 C C . GLU A 1 448 ? -52.300 -0.229 2.991 1.00 45.25 448 GLU A C 1
ATOM 3326 O O . GLU A 1 448 ? -51.968 -0.661 4.095 1.00 45.25 448 GLU A O 1
ATOM 3331 N N . ASP A 1 449 ? -52.052 1.069 2.791 1.00 39.25 449 ASP A N 1
ATOM 3332 C CA . ASP A 1 449 ? -52.554 2.046 1.821 1.00 39.25 449 ASP A CA 1
ATOM 3333 C C . ASP A 1 449 ? -51.600 3.281 1.721 1.00 39.25 449 ASP A C 1
ATOM 3335 O O . ASP A 1 449 ? -50.729 3.452 2.569 1.00 39.25 449 ASP A O 1
ATOM 3339 N N . ARG A 1 450 ? -51.801 4.128 0.694 1.00 37.81 450 ARG A N 1
ATOM 3340 C CA . ARG A 1 450 ? -51.344 5.534 0.440 1.00 37.81 450 ARG A CA 1
ATOM 3341 C C . ARG A 1 450 ? -50.421 6.221 1.479 1.00 37.81 450 ARG A C 1
ATOM 3343 O O . ARG A 1 450 ? -50.827 6.440 2.611 1.00 37.81 450 ARG A O 1
ATOM 3350 N N . GLY A 1 451 ? -49.242 6.721 1.079 1.00 31.97 451 GLY A N 1
ATOM 3351 C CA . GLY A 1 451 ? -49.033 8.139 0.673 1.00 31.97 451 GLY A CA 1
ATOM 3352 C C . GLY A 1 451 ? -48.235 8.910 1.753 1.00 31.97 451 GLY A C 1
ATOM 3353 O O . GLY A 1 451 ? -48.129 8.395 2.859 1.00 31.97 451 GLY A O 1
ATOM 3354 N N . THR A 1 452 ? -47.614 10.086 1.568 1.00 37.56 452 THR A N 1
ATOM 3355 C CA . THR A 1 452 ? -47.374 11.049 0.449 1.00 37.56 452 THR A CA 1
ATOM 3356 C C . THR A 1 452 ? -45.901 11.551 0.551 1.00 37.56 452 THR A C 1
ATOM 3358 O O . THR A 1 452 ? -45.201 11.104 1.449 1.00 37.56 452 THR A O 1
ATOM 3361 N N . GLY A 1 453 ? -45.287 12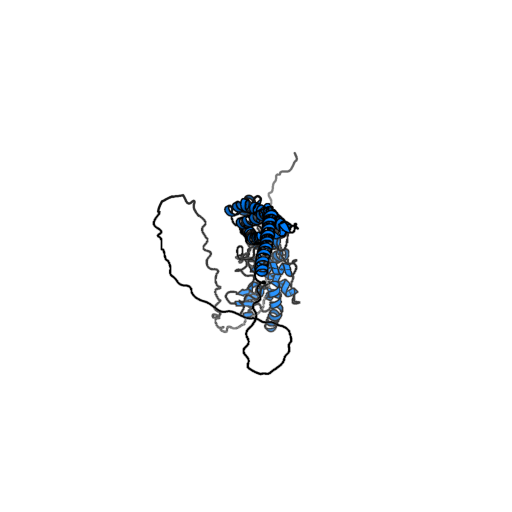.410 -0.283 1.00 35.22 453 GLY A N 1
ATOM 3362 C CA . GLY A 1 453 ? -45.737 13.309 -1.358 1.00 35.22 453 GLY A CA 1
ATOM 3363 C C . GLY A 1 453 ? -45.641 14.799 -0.970 1.00 35.22 453 GLY A C 1
ATOM 3364 O O . GLY A 1 453 ? -46.677 15.453 -0.928 1.00 35.22 453 GLY A O 1
ATOM 3365 N N . GLU A 1 454 ? -44.437 15.318 -0.686 1.00 38.69 454 GLU A N 1
ATOM 3366 C CA . GLU A 1 454 ? -44.178 16.755 -0.455 1.00 38.69 454 GLU A CA 1
ATOM 3367 C C . GLU A 1 454 ? -42.908 17.236 -1.181 1.00 38.69 454 GLU A C 1
ATOM 3369 O O . GLU A 1 454 ? -41.800 16.778 -0.910 1.00 38.69 454 GLU A O 1
ATOM 3374 N N . GLU A 1 455 ? -43.093 18.191 -2.094 1.00 39.56 455 GLU A N 1
ATOM 3375 C CA . GLU A 1 455 ? -42.056 19.099 -2.591 1.00 39.56 455 GLU A CA 1
ATOM 3376 C C . GLU A 1 455 ? -41.921 20.284 -1.615 1.00 39.56 455 GLU A C 1
ATOM 3378 O O . GLU A 1 455 ? -42.932 20.810 -1.148 1.00 39.56 455 GLU A O 1
ATOM 3383 N N . GLN A 1 456 ? -40.696 20.742 -1.353 1.00 38.06 456 GLN A N 1
ATOM 3384 C CA . GLN A 1 456 ? -40.384 22.058 -0.772 1.00 38.06 456 GLN A CA 1
ATOM 3385 C C . GLN A 1 456 ? -38.992 22.456 -1.297 1.00 38.06 456 GLN A C 1
ATOM 3387 O O . GLN A 1 456 ? -38.010 21.761 -1.057 1.00 38.06 456 GLN A O 1
ATOM 3392 N N . ASP A 1 457 ? -38.916 23.349 -2.283 1.00 32.28 457 ASP A N 1
ATOM 3393 C CA . ASP A 1 457 ? -38.966 24.818 -2.148 1.00 32.28 457 ASP A CA 1
ATOM 3394 C C . ASP A 1 457 ? -37.604 25.397 -1.719 1.00 32.28 457 ASP A C 1
ATOM 3396 O O . ASP A 1 457 ? -37.351 25.694 -0.553 1.00 32.28 457 ASP A O 1
ATOM 3400 N N . TRP A 1 458 ? -36.702 25.522 -2.701 1.00 30.41 458 TRP A N 1
ATOM 3401 C CA . TRP A 1 458 ? -35.418 26.211 -2.568 1.00 30.41 458 TRP A CA 1
ATOM 3402 C C . TRP A 1 458 ? -35.501 27.587 -3.226 1.00 30.41 458 TRP A C 1
ATOM 3404 O O . TRP A 1 458 ? -35.318 27.727 -4.437 1.00 30.41 458 TRP A O 1
ATOM 3414 N N . ALA A 1 459 ? -35.744 28.606 -2.404 1.00 35.03 459 ALA A N 1
ATOM 3415 C CA . ALA A 1 459 ? -35.688 30.001 -2.807 1.00 35.03 459 ALA A CA 1
ATOM 3416 C C . ALA A 1 459 ? -34.444 30.699 -2.232 1.00 35.03 459 ALA A C 1
ATOM 3418 O O . ALA A 1 459 ? -34.257 30.781 -1.021 1.00 35.03 459 ALA A O 1
ATOM 3419 N N . ASP A 1 460 ? -33.646 31.237 -3.153 1.00 38.59 460 ASP A N 1
ATOM 3420 C CA . ASP A 1 460 ? -33.014 32.558 -3.077 1.00 38.59 460 ASP A CA 1
ATOM 3421 C C . ASP A 1 460 ? -32.215 32.937 -1.808 1.00 38.59 460 ASP A C 1
ATOM 3423 O O . ASP A 1 460 ? -32.748 33.440 -0.816 1.00 38.59 460 ASP A O 1
ATOM 3427 N N . ARG A 1 461 ? -30.883 32.821 -1.913 1.00 33.75 461 ARG A N 1
ATOM 3428 C CA . ARG A 1 461 ? -29.935 33.719 -1.234 1.00 33.75 461 ARG A CA 1
ATOM 3429 C C . ARG A 1 461 ? -28.726 34.010 -2.116 1.00 33.75 461 ARG A C 1
ATOM 3431 O O . ARG A 1 461 ? -27.697 33.344 -2.036 1.00 33.75 461 ARG A O 1
ATOM 3438 N N . SER A 1 462 ? -28.835 35.065 -2.912 1.00 38.69 462 SER A N 1
ATOM 3439 C CA . SER A 1 462 ? -27.665 35.857 -3.284 1.00 38.69 462 SER A CA 1
ATOM 3440 C C . SER A 1 462 ? -27.187 36.673 -2.077 1.00 38.69 462 SER A C 1
ATOM 3442 O O . SER A 1 462 ? -27.960 37.486 -1.574 1.00 38.69 462 SER A O 1
ATOM 3444 N N . ASP A 1 463 ? -25.930 36.520 -1.657 1.00 39.88 463 ASP A N 1
ATOM 3445 C CA . ASP A 1 463 ? -25.165 37.657 -1.127 1.00 39.88 463 ASP A CA 1
ATOM 3446 C C . ASP A 1 463 ? -23.647 37.443 -1.268 1.00 39.88 463 ASP A C 1
ATOM 3448 O O . ASP A 1 463 ? -23.008 36.643 -0.587 1.00 39.88 463 ASP A O 1
ATOM 3452 N N . ASP A 1 464 ? -23.128 38.176 -2.245 1.00 37.84 464 ASP A N 1
ATOM 3453 C CA . ASP A 1 464 ? -21.819 38.818 -2.337 1.00 37.84 464 ASP A CA 1
ATOM 3454 C C . ASP A 1 464 ? -20.830 38.615 -1.162 1.00 37.84 464 ASP A C 1
ATOM 3456 O O . ASP A 1 464 ? -20.984 39.157 -0.066 1.00 37.84 464 ASP A O 1
ATOM 3460 N N . SER A 1 465 ? -19.723 37.915 -1.429 1.00 36.12 465 SER A N 1
ATOM 3461 C CA . SER A 1 465 ? -18.472 38.135 -0.694 1.00 36.12 465 SER A CA 1
ATOM 3462 C C . SER A 1 465 ? -17.252 37.896 -1.583 1.00 36.12 465 SER A C 1
ATOM 3464 O O . SER A 1 465 ? -16.727 36.792 -1.711 1.00 36.12 465 SER A O 1
ATOM 3466 N N . ALA A 1 466 ? -16.772 38.979 -2.193 1.00 38.50 466 ALA A N 1
ATOM 3467 C CA . ALA A 1 466 ? -15.496 38.997 -2.892 1.00 38.50 466 ALA A CA 1
ATOM 3468 C C . ALA A 1 466 ? -14.329 38.588 -1.968 1.00 38.50 466 ALA A C 1
ATOM 3470 O O . ALA A 1 466 ? -14.109 39.193 -0.914 1.00 38.50 466 ALA A O 1
ATOM 3471 N N . ARG A 1 467 ? -13.524 37.619 -2.415 1.00 35.19 467 ARG A N 1
ATOM 3472 C CA . ARG A 1 467 ? -12.123 37.453 -2.006 1.00 35.19 467 ARG A CA 1
ATOM 3473 C C . ARG A 1 467 ? -11.250 37.189 -3.224 1.00 35.19 467 ARG A C 1
ATOM 3475 O O . ARG A 1 467 ? -11.692 36.618 -4.216 1.00 35.19 467 ARG A O 1
ATOM 3482 N N . GLU A 1 468 ? -10.029 37.694 -3.140 1.00 31.16 468 GLU A N 1
ATOM 3483 C CA . GLU A 1 468 ? -9.101 37.845 -4.254 1.00 31.16 468 GLU A CA 1
ATOM 3484 C C . GLU A 1 468 ? -8.470 36.504 -4.654 1.00 31.16 468 GLU A C 1
ATOM 3486 O O . GLU A 1 468 ? -7.914 35.799 -3.815 1.00 31.16 468 GLU A O 1
ATOM 3491 N N . THR A 1 469 ? -8.510 36.176 -5.947 1.00 34.09 469 THR A N 1
ATOM 3492 C CA . THR A 1 469 ? -7.725 35.093 -6.550 1.00 34.09 469 THR A CA 1
ATOM 3493 C C . THR A 1 469 ? -6.286 35.556 -6.820 1.00 34.09 469 THR A C 1
ATOM 3495 O O . THR A 1 469 ? -6.089 36.477 -7.617 1.00 34.09 469 THR A O 1
ATOM 3498 N N . PRO A 1 470 ? -5.253 34.914 -6.242 1.00 36.81 470 PRO A N 1
ATOM 3499 C CA . PRO A 1 470 ? -3.881 35.037 -6.719 1.00 36.81 470 PRO A CA 1
ATOM 3500 C C . PRO A 1 470 ? -3.676 34.106 -7.923 1.00 36.81 470 PRO A C 1
ATOM 3502 O O . PRO A 1 470 ? -4.081 32.948 -7.903 1.00 36.81 470 PRO A O 1
ATOM 3505 N N . GLY A 1 471 ? -3.067 34.634 -8.985 1.00 30.14 471 GLY A N 1
ATOM 3506 C CA . GLY A 1 471 ? -3.053 34.032 -10.318 1.00 30.14 471 GLY A CA 1
ATOM 3507 C C . GLY A 1 471 ? -2.553 32.585 -10.423 1.00 30.14 471 GLY A C 1
ATOM 3508 O O . GLY A 1 471 ? -1.406 32.283 -10.103 1.00 30.14 471 GLY A O 1
ATOM 3509 N N . GLN A 1 472 ? -3.383 31.738 -11.039 1.00 30.88 472 GLN A N 1
ATOM 3510 C CA . GLN A 1 472 ? -2.900 30.595 -11.810 1.00 30.88 472 GLN A CA 1
ATOM 3511 C C . GLN A 1 472 ? -2.122 31.114 -13.024 1.00 30.88 472 GLN A C 1
ATOM 3513 O O . GLN A 1 472 ? -2.673 31.798 -13.887 1.00 30.88 472 GLN A O 1
ATOM 3518 N N . ALA A 1 473 ? -0.835 30.781 -13.078 1.00 35.53 473 ALA A N 1
ATOM 3519 C CA . ALA A 1 473 ? 0.040 31.044 -14.212 1.00 35.53 473 ALA A CA 1
ATOM 3520 C C . ALA A 1 473 ? 0.950 29.833 -14.451 1.00 35.53 473 ALA A C 1
ATOM 3522 O O . ALA A 1 473 ? 2.165 29.900 -14.286 1.00 35.53 473 ALA A O 1
ATOM 3523 N N . THR A 1 474 ? 0.341 28.719 -14.848 1.00 31.45 474 THR A N 1
ATOM 3524 C CA . THR A 1 474 ? 1.031 27.587 -15.472 1.00 31.45 474 THR A CA 1
ATOM 3525 C C . THR A 1 474 ? 0.382 27.359 -16.825 1.00 31.45 474 THR A C 1
ATOM 3527 O O . THR A 1 474 ? -0.721 26.826 -16.911 1.00 31.45 474 THR A O 1
ATOM 3530 N N . THR A 1 475 ? 1.047 27.823 -17.879 1.00 31.72 475 THR A N 1
ATOM 3531 C CA . THR A 1 475 ? 0.744 27.418 -19.251 1.00 31.72 475 THR A CA 1
ATOM 3532 C C . THR A 1 475 ? 0.893 25.907 -19.358 1.00 31.72 475 THR A C 1
ATOM 3534 O O . THR A 1 475 ? 2.016 25.408 -19.279 1.00 31.72 475 THR A O 1
ATOM 3537 N N . GLU A 1 476 ? -0.216 25.200 -19.562 1.00 28.88 476 GLU A N 1
ATOM 3538 C CA . GLU A 1 476 ? -0.179 23.870 -20.166 1.00 28.88 476 GLU A CA 1
ATOM 3539 C C . GLU A 1 476 ? 0.525 23.990 -21.527 1.00 28.88 476 GLU A C 1
ATOM 3541 O O . GLU A 1 476 ? 0.108 24.813 -22.353 1.00 28.88 476 GLU A O 1
ATOM 3546 N N . PRO A 1 477 ? 1.599 23.227 -21.790 1.00 31.42 477 PRO A N 1
ATOM 3547 C CA . PRO A 1 477 ? 1.980 22.952 -23.158 1.00 31.42 477 PRO A CA 1
ATOM 3548 C C . PRO A 1 477 ? 0.910 22.031 -23.751 1.00 31.42 477 PRO A C 1
ATOM 3550 O O . PRO A 1 477 ? 0.640 20.955 -23.224 1.00 31.42 477 PRO A O 1
ATOM 3553 N N . ASP A 1 478 ? 0.313 22.472 -24.853 1.00 33.12 478 ASP A N 1
ATOM 3554 C CA . ASP A 1 478 ? -0.507 21.649 -25.739 1.00 33.12 478 ASP A CA 1
ATOM 3555 C C . ASP A 1 478 ? 0.399 20.562 -26.344 1.00 33.12 478 ASP A C 1
ATOM 3557 O O . ASP A 1 478 ? 1.064 20.777 -27.362 1.00 33.12 478 ASP A O 1
ATOM 3561 N N . ILE A 1 479 ? 0.530 19.429 -25.641 1.00 30.38 479 ILE A N 1
ATOM 3562 C CA . ILE A 1 479 ? 1.240 18.254 -26.148 1.00 30.38 479 ILE A CA 1
ATOM 3563 C C . ILE A 1 479 ? 0.312 17.626 -27.180 1.00 30.38 479 ILE A C 1
ATOM 3565 O O . ILE A 1 479 ? -0.609 16.879 -26.845 1.00 30.38 479 ILE A O 1
ATOM 3569 N N . GLY A 1 480 ? 0.536 18.008 -28.437 1.00 26.50 480 GLY A N 1
ATOM 3570 C CA . GLY A 1 480 ? -0.240 17.526 -29.567 1.00 26.50 480 GLY A CA 1
ATOM 3571 C C . GLY A 1 480 ? -0.268 16.001 -29.628 1.00 26.50 480 GLY A C 1
ATOM 3572 O O . GLY A 1 480 ? 0.642 15.330 -29.142 1.00 26.50 480 GLY A O 1
ATOM 3573 N N . SER A 1 481 ? -1.328 15.479 -30.247 1.00 29.58 481 SER A N 1
ATOM 3574 C CA . SER A 1 481 ? -1.540 14.053 -30.493 1.00 29.58 481 SER A CA 1
ATOM 3575 C C . SER A 1 481 ? -0.235 13.340 -30.843 1.00 29.58 481 SER A C 1
ATOM 3577 O O . SER A 1 481 ? 0.393 13.686 -31.848 1.00 29.58 481 SER A O 1
ATOM 3579 N N . ALA A 1 482 ? 0.136 12.343 -30.029 1.00 31.38 482 ALA A N 1
ATOM 3580 C CA . ALA A 1 482 ? 1.175 11.387 -30.385 1.00 31.38 482 ALA A CA 1
ATOM 3581 C C . ALA A 1 482 ? 0.884 10.881 -31.802 1.00 31.38 482 ALA A C 1
ATOM 3583 O O . ALA A 1 482 ? -0.264 10.569 -32.141 1.00 31.38 482 ALA A O 1
ATOM 3584 N N . GLY A 1 483 ? 1.894 10.957 -32.663 1.00 28.03 483 GLY A N 1
ATOM 3585 C CA . GLY A 1 483 ? 1.695 10.780 -34.088 1.00 28.03 483 GLY A CA 1
ATOM 3586 C C . GLY A 1 483 ? 1.382 9.330 -34.403 1.00 28.03 483 GLY A C 1
ATOM 3587 O O . GLY A 1 483 ? 2.283 8.503 -34.344 1.00 28.03 483 GLY A O 1
ATOM 3588 N N . ALA A 1 484 ? 0.149 9.054 -34.833 1.00 29.72 484 ALA A N 1
ATOM 3589 C CA . ALA A 1 484 ? -0.119 7.868 -35.634 1.00 29.72 484 ALA A CA 1
ATOM 3590 C C . ALA A 1 484 ? 0.910 7.820 -36.774 1.00 29.72 484 ALA A C 1
ATOM 3592 O O . ALA A 1 484 ? 1.082 8.815 -37.497 1.00 29.72 484 ALA A O 1
ATOM 3593 N N . PHE A 1 485 ? 1.602 6.689 -36.913 1.00 33.66 485 PHE A N 1
ATOM 3594 C CA . PHE A 1 485 ? 2.628 6.509 -37.932 1.00 33.66 485 PHE A CA 1
ATOM 3595 C C . PHE A 1 485 ? 2.076 6.889 -39.318 1.00 33.66 485 PHE A C 1
ATOM 3597 O O . PHE A 1 485 ? 0.973 6.469 -39.689 1.00 33.66 485 PHE A O 1
ATOM 3604 N N . PRO A 1 486 ? 2.815 7.659 -40.140 1.00 29.95 486 PRO A N 1
ATOM 3605 C CA . PRO A 1 486 ? 2.456 7.823 -41.536 1.00 29.95 486 PRO A CA 1
ATOM 3606 C C . PRO A 1 486 ? 2.718 6.494 -42.250 1.00 29.95 486 PRO A C 1
ATOM 3608 O O . PRO A 1 486 ? 3.816 6.270 -42.758 1.00 29.95 486 PRO A O 1
ATOM 3611 N N . ALA A 1 487 ? 1.701 5.627 -42.285 1.00 30.47 487 ALA A N 1
ATOM 3612 C CA . ALA A 1 487 ? 1.733 4.350 -42.986 1.00 30.47 487 ALA A CA 1
ATOM 3613 C C . ALA A 1 487 ? 2.347 4.535 -44.382 1.00 30.47 487 ALA A C 1
ATOM 3615 O O . ALA A 1 487 ? 1.786 5.229 -45.241 1.00 30.47 487 ALA A O 1
ATOM 3616 N N . LEU A 1 488 ? 3.529 3.948 -44.593 1.00 30.72 488 LEU A N 1
ATOM 3617 C CA . LEU A 1 488 ? 4.263 4.078 -45.844 1.00 30.72 488 LEU A CA 1
ATOM 3618 C C . LEU A 1 488 ? 3.470 3.378 -46.948 1.00 30.72 488 LEU A C 1
ATOM 3620 O O . LEU A 1 488 ? 3.459 2.155 -47.064 1.00 30.72 488 LEU A O 1
ATOM 3624 N N . ALA A 1 489 ? 2.778 4.179 -47.761 1.00 28.48 489 ALA A N 1
ATOM 3625 C CA . ALA A 1 489 ? 1.979 3.695 -48.874 1.00 28.48 489 ALA A CA 1
ATOM 3626 C C . ALA A 1 489 ? 2.867 2.902 -49.847 1.00 28.48 489 ALA A C 1
ATOM 3628 O O . ALA A 1 489 ? 3.663 3.473 -50.595 1.00 28.48 489 ALA A O 1
ATOM 3629 N N . ASN A 1 490 ? 2.705 1.578 -49.835 1.00 31.83 490 ASN A N 1
ATOM 3630 C CA . ASN A 1 490 ? 3.580 0.600 -50.487 1.00 31.83 490 ASN A CA 1
ATOM 3631 C C . ASN A 1 490 ? 3.350 0.503 -52.017 1.00 31.83 490 ASN A C 1
ATOM 3633 O O . ASN A 1 490 ? 3.330 -0.578 -52.598 1.00 31.83 490 ASN A O 1
ATOM 3637 N N . ASP A 1 491 ? 3.090 1.642 -52.670 1.00 33.47 491 ASP A N 1
ATOM 3638 C CA . ASP A 1 491 ? 2.514 1.721 -54.021 1.00 33.47 491 ASP A CA 1
ATOM 3639 C C . ASP A 1 491 ? 3.188 2.822 -54.875 1.00 33.47 491 ASP A C 1
ATOM 3641 O O . ASP A 1 491 ? 2.542 3.625 -55.552 1.00 33.47 491 ASP A O 1
ATOM 3645 N N . ALA A 1 492 ? 4.528 2.899 -54.809 1.00 33.47 492 ALA A N 1
ATOM 3646 C CA . ALA A 1 492 ? 5.323 3.888 -55.551 1.00 33.47 492 ALA A CA 1
ATOM 3647 C C . ALA A 1 492 ? 6.746 3.439 -55.964 1.00 33.47 492 ALA A C 1
ATOM 3649 O O . ALA A 1 492 ? 7.655 4.267 -56.028 1.00 33.47 492 ALA A O 1
ATOM 3650 N N . LEU A 1 493 ? 6.962 2.164 -56.319 1.00 32.38 493 LEU A N 1
ATOM 3651 C CA . LEU A 1 493 ? 8.182 1.770 -57.046 1.00 32.38 493 LEU A CA 1
ATOM 3652 C C . LEU A 1 493 ? 8.005 1.991 -58.565 1.00 32.38 493 LEU A C 1
ATOM 3654 O O . LEU A 1 493 ? 7.180 1.314 -59.191 1.00 32.38 493 LEU A O 1
ATOM 3658 N N . PRO A 1 494 ? 8.757 2.913 -59.203 1.00 32.75 494 PRO A N 1
ATOM 3659 C CA . PRO A 1 494 ? 8.722 3.066 -60.652 1.00 32.75 494 PRO A CA 1
ATOM 3660 C C . PRO A 1 494 ? 9.349 1.841 -61.326 1.00 32.75 494 PRO A C 1
ATOM 3662 O O . PRO A 1 494 ? 10.411 1.366 -60.930 1.00 32.75 494 PRO A O 1
ATOM 3665 N N . ARG A 1 495 ? 8.697 1.340 -62.381 1.00 37.72 495 ARG A N 1
ATOM 3666 C CA . ARG A 1 495 ? 9.229 0.226 -63.173 1.00 37.72 495 ARG A CA 1
ATOM 3667 C C . ARG A 1 495 ? 10.522 0.620 -63.886 1.00 37.72 495 ARG A C 1
ATOM 3669 O O . ARG A 1 495 ? 10.587 1.664 -64.533 1.00 37.72 495 ARG A O 1
ATOM 3676 N N . ASP A 1 496 ? 11.477 -0.290 -63.792 1.00 40.69 496 ASP A N 1
ATOM 3677 C CA . ASP A 1 496 ? 12.774 -0.322 -64.462 1.00 40.69 496 ASP A CA 1
ATOM 3678 C C . ASP A 1 496 ? 12.698 -0.069 -65.987 1.00 40.69 496 ASP A C 1
ATOM 3680 O O . ASP A 1 496 ? 11.804 -0.604 -66.658 1.00 40.69 496 ASP A O 1
ATOM 3684 N N . PRO A 1 497 ? 13.626 0.727 -66.551 1.00 46.38 497 PRO A N 1
ATOM 3685 C CA . PRO A 1 497 ? 13.971 0.680 -67.965 1.00 46.38 497 PRO A CA 1
ATOM 3686 C C . PRO A 1 497 ? 15.474 0.426 -68.221 1.00 46.38 497 PRO A C 1
ATOM 3688 O O . PRO A 1 497 ? 16.322 1.282 -67.961 1.00 46.38 497 PRO A O 1
ATOM 3691 N N . ASP A 1 498 ? 15.750 -0.708 -68.874 1.00 42.84 498 ASP A N 1
ATOM 3692 C CA . ASP A 1 498 ? 17.012 -1.136 -69.504 1.00 42.84 498 ASP A CA 1
ATOM 3693 C C . ASP A 1 498 ? 18.020 -0.020 -69.888 1.00 42.84 498 ASP A C 1
ATOM 3695 O O . ASP A 1 498 ? 17.800 0.721 -70.854 1.00 42.84 498 ASP A O 1
ATOM 3699 N N . VAL A 1 499 ? 19.210 -0.003 -69.264 1.00 34.25 499 VAL A N 1
ATOM 3700 C CA . VAL A 1 499 ? 20.437 0.630 -69.810 1.00 34.25 499 VAL A CA 1
ATOM 3701 C C . VAL A 1 499 ? 21.674 -0.244 -69.482 1.00 34.25 499 VAL A C 1
ATOM 3703 O O . VAL A 1 499 ? 21.731 -0.804 -68.389 1.00 34.25 499 VAL A O 1
ATOM 3706 N N . PRO A 1 500 ? 22.664 -0.422 -70.391 1.00 35.16 500 PRO A N 1
ATOM 3707 C CA . PRO A 1 500 ? 23.601 -1.553 -70.319 1.00 35.16 500 PRO A CA 1
ATOM 3708 C C . PRO A 1 500 ? 24.820 -1.353 -69.405 1.00 35.16 500 PRO A C 1
ATOM 3710 O O . PRO A 1 500 ? 25.390 -0.265 -69.324 1.00 35.16 500 PRO A O 1
ATOM 3713 N N . THR A 1 501 ? 25.308 -2.456 -68.834 1.00 37.75 501 THR A N 1
ATOM 3714 C CA . THR A 1 501 ? 26.604 -2.546 -68.146 1.00 37.75 501 THR A CA 1
ATOM 3715 C C . THR A 1 501 ? 27.757 -2.724 -69.139 1.00 37.75 501 THR A C 1
ATOM 3717 O O . THR A 1 501 ? 27.912 -3.810 -69.697 1.00 37.75 501 THR A O 1
ATOM 3720 N N . ASP A 1 502 ? 28.588 -1.695 -69.326 1.00 39.62 502 ASP A N 1
ATOM 3721 C CA . ASP A 1 502 ? 29.854 -1.809 -70.071 1.00 39.62 502 ASP A CA 1
ATOM 3722 C C . ASP A 1 502 ? 30.855 -0.710 -69.629 1.00 39.62 502 ASP A C 1
ATOM 3724 O O . ASP A 1 502 ? 30.983 0.334 -70.269 1.00 39.62 502 ASP A O 1
ATOM 3728 N N . VAL A 1 503 ? 31.550 -0.912 -68.495 1.00 37.72 503 VAL A N 1
ATOM 3729 C CA . VAL A 1 503 ? 32.741 -0.119 -68.106 1.00 37.72 503 VAL A CA 1
ATOM 3730 C C . VAL A 1 503 ? 33.820 -1.018 -67.482 1.00 37.72 503 VAL A C 1
ATOM 3732 O O . VAL A 1 503 ? 33.554 -1.851 -66.620 1.00 37.72 503 VAL A O 1
ATOM 3735 N N . ASP A 1 504 ? 35.044 -0.810 -67.963 1.00 37.84 504 ASP A N 1
ATOM 3736 C CA . ASP A 1 504 ? 36.284 -1.574 -67.775 1.00 37.84 504 ASP A CA 1
ATOM 3737 C C . ASP A 1 504 ? 36.970 -1.346 -66.399 1.00 37.84 504 ASP A C 1
ATOM 3739 O O . ASP A 1 504 ? 37.106 -0.192 -65.976 1.00 37.84 504 ASP A O 1
ATOM 3743 N N . PRO A 1 505 ? 37.438 -2.394 -65.683 1.00 38.38 505 PRO A N 1
ATOM 3744 C CA . PRO A 1 505 ? 38.122 -2.242 -64.399 1.00 38.38 505 PRO A CA 1
ATOM 3745 C C . PRO A 1 505 ? 39.656 -2.126 -64.529 1.00 38.38 505 PRO A C 1
ATOM 3747 O O . PRO A 1 505 ? 40.372 -3.131 -64.510 1.00 38.38 505 PRO A O 1
ATOM 3750 N N . GLY A 1 506 ? 40.200 -0.901 -64.517 1.00 32.41 506 GLY A N 1
ATOM 3751 C CA . GLY A 1 506 ? 41.634 -0.713 -64.244 1.00 32.41 506 GLY A CA 1
ATOM 3752 C C . GLY A 1 506 ? 42.221 0.694 -64.416 1.00 32.41 506 GLY A C 1
ATOM 3753 O O . GLY A 1 506 ? 42.297 1.194 -65.530 1.00 32.41 506 GLY A O 1
ATOM 3754 N N . ASP A 1 507 ? 42.743 1.276 -63.326 1.00 34.09 507 ASP A N 1
ATOM 3755 C CA . ASP A 1 507 ? 44.180 1.613 -63.167 1.00 34.09 507 ASP A CA 1
ATOM 3756 C C . ASP A 1 507 ? 44.454 2.213 -61.762 1.00 34.09 507 ASP A C 1
ATOM 3758 O O . ASP A 1 507 ? 43.943 3.288 -61.436 1.00 34.09 507 ASP A O 1
ATOM 3762 N N . PRO A 1 508 ? 45.258 1.566 -60.896 1.00 48.66 508 PRO A N 1
ATOM 3763 C CA . PRO A 1 508 ? 45.677 2.141 -59.624 1.00 48.66 508 PRO A CA 1
ATOM 3764 C C . PRO A 1 508 ? 47.050 2.827 -59.734 1.00 48.66 508 PRO A C 1
ATOM 3766 O O . PRO A 1 508 ? 48.049 2.131 -59.907 1.00 48.66 508 PRO A O 1
ATOM 3769 N N . ARG A 1 509 ? 47.123 4.155 -59.511 1.00 35.84 509 ARG A N 1
ATOM 3770 C CA . ARG A 1 509 ? 48.238 4.903 -58.851 1.00 35.84 509 ARG A CA 1
ATOM 3771 C C . ARG A 1 509 ? 48.159 6.420 -59.094 1.00 35.84 509 ARG A C 1
ATOM 3773 O O . ARG A 1 509 ? 48.375 6.864 -60.219 1.00 35.84 509 ARG A O 1
ATOM 3780 N N . ARG A 1 510 ? 48.144 7.213 -58.012 1.00 36.50 510 ARG A N 1
ATOM 3781 C CA . ARG A 1 510 ? 49.165 8.266 -57.791 1.00 36.50 510 ARG A CA 1
ATOM 3782 C C . ARG A 1 510 ? 49.172 8.828 -56.365 1.00 36.50 510 ARG A C 1
ATOM 3784 O O . ARG A 1 510 ? 48.210 9.417 -55.899 1.00 36.50 510 ARG A O 1
ATOM 3791 N N . SER A 1 511 ? 50.329 8.679 -55.731 1.00 36.56 511 SER A N 1
ATOM 3792 C CA . SER A 1 511 ? 50.859 9.490 -54.624 1.00 36.56 511 SER A CA 1
ATOM 3793 C C . SER A 1 511 ? 51.088 10.962 -55.092 1.00 36.56 511 SER A C 1
ATOM 3795 O O . SER A 1 511 ? 50.997 11.218 -56.292 1.00 36.56 511 SER A O 1
ATOM 3797 N N . ALA A 1 512 ? 51.451 11.970 -54.283 1.00 37.78 512 ALA A N 1
ATOM 3798 C CA . ALA A 1 512 ? 51.983 11.996 -52.913 1.00 37.78 512 ALA A CA 1
ATOM 3799 C C . ALA A 1 512 ? 52.044 13.445 -52.334 1.00 37.78 512 ALA A C 1
ATOM 3801 O O . ALA A 1 512 ? 52.003 14.393 -53.112 1.00 37.78 512 ALA A O 1
ATOM 3802 N N . VAL A 1 513 ? 52.365 13.548 -51.029 1.00 35.28 513 VAL A N 1
ATOM 3803 C CA . VAL A 1 513 ? 53.266 14.548 -50.377 1.00 35.28 513 VAL A CA 1
ATOM 3804 C C . VAL A 1 513 ? 52.805 15.999 -50.108 1.00 35.28 513 VAL A C 1
ATOM 3806 O O . VAL A 1 513 ? 52.556 16.772 -51.029 1.00 35.28 513 VAL A O 1
ATOM 3809 N N . GLY A 1 514 ? 52.945 16.382 -48.824 1.00 32.53 514 GLY A N 1
ATOM 3810 C CA . GLY A 1 514 ? 53.566 17.639 -48.356 1.00 32.53 514 GLY A CA 1
ATOM 3811 C C . GLY A 1 514 ? 52.776 18.427 -47.290 1.00 32.53 514 GLY A C 1
ATOM 3812 O O . GLY A 1 514 ? 51.558 18.495 -47.397 1.00 32.53 514 GLY A O 1
ATOM 3813 N N . ASP A 1 515 ? 53.374 19.102 -46.296 1.00 34.12 515 ASP A N 1
ATOM 3814 C CA . ASP A 1 515 ? 54.624 18.867 -45.530 1.00 34.12 515 ASP A CA 1
ATOM 3815 C C . ASP A 1 515 ? 54.605 19.714 -44.218 1.00 34.12 515 ASP A C 1
ATOM 3817 O O . ASP A 1 515 ? 53.728 20.560 -44.057 1.00 34.12 515 ASP A O 1
ATOM 3821 N N . GLU A 1 516 ? 55.558 19.479 -43.308 1.00 41.09 516 GLU A N 1
ATOM 3822 C CA . GLU A 1 516 ? 55.810 20.087 -41.972 1.00 41.09 516 GLU A CA 1
ATOM 3823 C C . GLU A 1 516 ? 55.464 21.587 -41.721 1.00 41.09 516 GLU A C 1
ATOM 3825 O O . GLU A 1 516 ? 55.748 22.451 -42.552 1.00 41.09 516 GLU A O 1
ATOM 3830 N N . THR A 1 517 ? 55.026 21.944 -40.492 1.00 37.16 517 THR A N 1
ATOM 3831 C CA . THR A 1 517 ? 55.821 22.757 -39.513 1.00 37.16 517 THR A CA 1
ATOM 3832 C C . THR A 1 517 ? 55.137 22.991 -38.143 1.00 37.16 517 THR A C 1
ATOM 3834 O O . THR A 1 517 ? 53.916 23.025 -38.035 1.00 37.16 517 THR A O 1
ATOM 3837 N N . ASP A 1 518 ? 55.973 23.173 -37.113 1.00 46.28 518 ASP A N 1
ATOM 3838 C CA . ASP A 1 518 ? 55.750 23.397 -35.660 1.00 46.28 518 ASP A CA 1
ATOM 3839 C C . ASP A 1 518 ? 56.929 24.311 -35.172 1.00 46.28 518 ASP A C 1
ATOM 3841 O O . ASP A 1 518 ? 57.816 24.547 -36.009 1.00 46.28 518 ASP A O 1
ATOM 3845 N N . PRO A 1 519 ? 57.142 24.745 -33.902 1.00 64.81 519 PRO A N 1
ATOM 3846 C CA . PRO A 1 519 ? 56.298 25.212 -32.772 1.00 64.81 519 PRO A CA 1
ATOM 3847 C C . PRO A 1 519 ? 56.662 26.664 -32.290 1.00 64.81 519 PRO A C 1
ATOM 3849 O O . PRO A 1 519 ? 57.569 27.282 -32.841 1.00 64.81 519 PRO A O 1
ATOM 3852 N N . ASP A 1 520 ? 55.988 27.192 -31.245 1.00 44.88 520 ASP A N 1
ATOM 3853 C CA . ASP A 1 520 ? 56.498 28.046 -30.112 1.00 44.88 520 ASP A CA 1
ATOM 3854 C C . ASP A 1 520 ? 55.281 28.622 -29.331 1.00 44.88 520 ASP A C 1
ATOM 3856 O O . ASP A 1 520 ? 54.335 29.104 -29.951 1.00 44.88 520 ASP A O 1
ATOM 3860 N N . ASP A 1 521 ? 55.091 28.436 -28.016 1.00 42.66 521 ASP A N 1
ATOM 3861 C CA . ASP A 1 521 ? 55.777 28.949 -26.796 1.00 42.66 521 ASP A CA 1
ATOM 3862 C C . ASP A 1 521 ? 54.948 30.059 -26.093 1.00 42.66 521 ASP A C 1
ATOM 3864 O O . ASP A 1 521 ? 54.300 30.875 -26.747 1.00 42.66 521 ASP A O 1
ATOM 3868 N N . GLY A 1 522 ? 54.942 30.083 -24.749 1.00 33.97 522 GLY A N 1
ATOM 3869 C CA . GLY A 1 522 ? 54.319 31.156 -23.953 1.00 33.97 522 GLY A CA 1
ATOM 3870 C C . GLY A 1 522 ? 53.488 30.756 -22.721 1.00 33.97 522 GLY A C 1
ATOM 3871 O O . GLY A 1 522 ? 52.318 31.120 -22.632 1.00 33.97 522 GLY A O 1
ATOM 3872 N N . SER A 1 523 ? 54.084 30.097 -21.718 1.00 44.44 523 SER A N 1
ATOM 3873 C CA . SER A 1 523 ? 53.593 30.165 -20.315 1.00 44.44 523 SER A CA 1
ATOM 3874 C C . SER A 1 523 ? 54.280 31.321 -19.569 1.00 44.44 523 SER A C 1
ATOM 3876 O O . SER A 1 523 ? 55.418 31.647 -19.917 1.00 44.44 523 SER A O 1
ATOM 3878 N N . PRO A 1 524 ? 53.650 31.956 -18.554 1.00 59.16 524 PRO A N 1
ATOM 3879 C CA . PRO A 1 524 ? 53.993 31.601 -17.155 1.00 59.16 524 PRO A CA 1
ATOM 3880 C C . PRO A 1 524 ? 52.828 31.780 -16.117 1.00 59.16 524 PRO A C 1
ATOM 3882 O O . PRO A 1 524 ? 51.965 32.626 -16.313 1.00 59.16 524 PRO A O 1
ATOM 3885 N N . VAL A 1 525 ? 52.681 30.903 -15.095 1.00 45.34 525 VAL A N 1
ATOM 3886 C CA . VAL A 1 525 ? 53.041 31.095 -13.643 1.00 45.34 525 VAL A CA 1
ATOM 3887 C C . VAL A 1 525 ? 52.165 32.164 -12.918 1.00 45.34 525 VAL A C 1
ATOM 3889 O O . VAL A 1 525 ? 51.986 33.249 -13.451 1.00 45.34 525 VAL A O 1
ATOM 3892 N N . ASP A 1 526 ? 51.520 31.960 -11.750 1.00 41.44 526 ASP A N 1
ATOM 3893 C CA . ASP A 1 526 ? 52.043 31.615 -10.395 1.00 41.44 526 ASP A CA 1
ATOM 3894 C C . ASP A 1 526 ? 50.894 31.129 -9.419 1.00 41.44 526 ASP A C 1
ATOM 3896 O O . ASP A 1 526 ? 49.821 30.810 -9.935 1.00 41.44 526 ASP A O 1
ATOM 3900 N N . PRO A 1 527 ? 51.017 30.965 -8.066 1.00 61.03 527 PRO A N 1
ATOM 3901 C CA . PRO A 1 527 ? 50.484 29.766 -7.393 1.00 61.03 527 PRO A CA 1
ATOM 3902 C C . PRO A 1 527 ? 49.597 30.012 -6.141 1.00 61.03 527 PRO A C 1
ATOM 3904 O O . PRO A 1 527 ? 49.442 31.130 -5.654 1.00 61.03 527 PRO A O 1
ATOM 3907 N N . ALA A 1 528 ? 49.109 28.931 -5.517 1.00 47.94 528 ALA A N 1
ATOM 3908 C CA . ALA A 1 528 ? 48.727 28.934 -4.098 1.00 47.94 528 ALA A CA 1
ATOM 3909 C C . ALA A 1 528 ? 48.919 27.547 -3.451 1.00 47.94 528 ALA A C 1
ATOM 3911 O O . ALA A 1 528 ? 48.458 26.531 -3.970 1.00 47.94 528 ALA A O 1
ATOM 3912 N N . ARG A 1 529 ? 49.602 27.499 -2.302 1.00 53.66 529 ARG A N 1
ATOM 3913 C CA . ARG A 1 529 ? 49.733 26.322 -1.422 1.00 53.66 529 ARG A CA 1
ATOM 3914 C C . ARG A 1 529 ? 50.033 26.795 0.003 1.00 53.66 529 ARG A C 1
ATOM 3916 O O . ARG A 1 529 ? 50.615 27.867 0.148 1.00 53.66 529 ARG A O 1
ATOM 3923 N N . SER A 1 530 ? 49.767 25.931 0.992 1.00 46.62 530 SER A N 1
ATOM 3924 C CA . SER A 1 530 ? 49.983 26.119 2.447 1.00 46.62 530 SER A CA 1
ATOM 3925 C C . SER A 1 530 ? 48.995 27.080 3.142 1.00 46.62 530 SER A C 1
ATOM 3927 O O . SER A 1 530 ? 48.560 28.040 2.516 1.00 46.62 530 SER A O 1
ATOM 3929 N N . SER A 1 531 ? 48.606 26.895 4.412 1.00 50.44 531 SER A N 1
ATOM 3930 C CA . SER A 1 531 ? 48.603 25.715 5.317 1.00 50.44 531 SER A CA 1
ATOM 3931 C C . SER A 1 531 ? 47.898 26.092 6.635 1.00 50.44 531 SER A C 1
ATOM 3933 O O . SER A 1 531 ? 47.907 27.268 6.976 1.00 50.44 531 SER A O 1
ATOM 3935 N N . ASP A 1 532 ? 47.373 25.093 7.351 1.00 51.44 532 ASP A N 1
ATOM 3936 C CA . ASP A 1 532 ? 47.178 24.984 8.813 1.00 51.44 532 ASP A CA 1
ATOM 3937 C C . ASP A 1 532 ? 47.082 26.264 9.683 1.00 51.44 532 ASP A C 1
ATOM 3939 O O . ASP A 1 532 ? 48.096 26.913 9.948 1.00 51.44 532 ASP A O 1
ATOM 3943 N N . ASP A 1 533 ? 45.885 26.520 10.233 1.00 52.38 533 ASP A N 1
ATOM 3944 C CA . ASP A 1 533 ? 45.609 26.695 11.682 1.00 52.38 533 ASP A CA 1
ATOM 3945 C C . ASP A 1 533 ? 44.090 26.536 11.956 1.00 52.38 533 ASP A C 1
ATOM 3947 O O . ASP A 1 533 ? 43.290 26.952 11.082 1.00 52.38 533 ASP A O 1
#

Solvent-accessible surface area (backbone atoms only — not comparable to full-atom values): 31979 Å² total; per-residue (Å²): 108,69,77,53,54,56,48,49,51,70,62,42,46,66,48,43,28,58,53,40,60,43,76,84,83,62,72,69,82,44,80,43,79,39,69,62,25,70,76,75,74,51,62,47,62,38,85,92,72,18,30,36,42,34,31,91,82,70,52,67,41,62,51,39,26,45,60,35,42,68,59,45,31,88,76,28,27,66,49,57,37,57,26,57,8,48,23,46,51,50,11,52,54,39,29,66,74,68,79,53,74,80,81,84,79,63,79,59,64,83,80,45,100,50,55,68,37,37,77,72,52,66,88,69,74,70,100,56,24,64,63,33,48,58,41,44,54,34,43,18,32,48,48,38,39,79,56,47,61,89,48,53,75,67,64,37,13,53,49,46,32,34,42,52,62,8,38,34,52,70,46,61,91,96,42,34,92,87,66,37,47,65,24,35,75,66,43,48,52,38,31,38,37,65,66,69,55,34,79,63,44,70,55,48,37,56,72,44,34,36,52,79,72,56,46,61,52,52,57,57,45,54,55,46,50,53,55,48,54,57,43,37,64,38,24,63,92,48,61,60,32,36,31,40,33,49,18,56,66,67,69,35,50,71,60,27,52,52,41,60,62,50,39,66,59,37,41,58,35,47,37,47,31,55,47,51,27,58,77,57,73,52,69,65,35,52,55,57,54,46,58,48,33,60,26,57,49,68,71,50,32,53,50,40,66,60,48,34,58,51,51,39,53,33,46,54,39,33,37,50,13,41,57,61,54,72,49,91,71,55,76,44,30,50,51,9,28,65,75,62,40,20,59,56,28,23,51,49,8,50,55,29,31,30,68,41,36,50,71,63,9,34,56,24,9,51,51,14,43,55,42,52,75,47,6,47,61,49,16,47,50,54,52,51,50,51,52,50,52,53,52,49,52,54,52,50,50,50,53,53,51,57,52,56,71,71,66,82,78,74,93,82,85,87,87,86,88,88,88,88,82,88,89,82,90,79,89,76,88,79,86,83,85,88,84,83,89,80,86,82,90,88,89,84,88,87,85,86,80,88,86,86,92,82,90,84,89,89,77,87,82,90,77,90,77,94,75,86,83,81,83,89,82,75,83,76,78,86,78,68,80,79,74,76,76,82,75,77,76,92,81,77,83,80,81,87,78,95,79,85,95,83,83,85,95,82,85,94,85,82,87,82,91,88,81,92,90,85,91,86,90,88,85,82,91,88,91,90,81,88,79,92,133